Protein AF-A0A4Q2V602-F1 (afdb_monomer)

Mean predicted aligned error: 19.77 Å

Organism: NCBI:txid451672

InterPro domains:
  IPR011545 DEAD/DEAH-box helicase domain [PF00270] (278-436)
  IPR014001 Helicase superfamily 1/2, ATP-binding domain [PS51192] (285-449)
  IPR014001 Helicase superfamily 1/2, ATP-binding domain [SM00487] (269-465)
  IPR027417 P-loop containing nucleoside triphosphate hydrolase [G3DSA:3.40.50.300] (252-454)
  IPR027417 P-loop containing nucleoside triphosphate hydrolase [G3DSA:3.40.50.300] (457-532)
  IPR027417 P-loop containing nucleoside triphosphate hydrolase [SSF52540] (289-529)

Solvent-accessible surface area (backbone atoms only — not comparable to full-atom values): 32427 Å² total; per-residue (Å²): 135,85,77,93,74,80,84,74,82,86,73,71,78,51,68,60,68,72,57,43,54,51,51,50,46,42,61,72,50,47,51,55,49,50,53,50,50,32,62,77,66,69,52,79,79,76,56,72,75,60,58,68,78,45,90,68,63,95,85,58,80,80,79,51,69,68,61,50,18,54,49,42,18,51,52,35,27,72,78,69,71,46,78,38,32,56,72,58,48,45,56,50,42,38,55,51,44,53,54,49,50,64,48,51,55,54,56,54,67,70,58,72,83,72,82,79,97,74,83,82,73,66,52,42,94,87,76,70,48,78,70,78,77,76,65,64,59,58,52,49,50,38,49,70,27,65,50,78,67,63,65,61,61,48,79,39,78,78,65,88,82,70,76,95,63,88,48,71,69,58,50,51,52,31,42,51,53,30,48,53,55,50,52,52,57,55,56,60,70,60,71,70,82,76,83,75,81,85,76,79,80,88,71,94,78,85,86,85,88,79,87,85,87,82,82,88,84,82,92,80,88,88,83,88,86,83,80,70,72,69,61,56,54,56,52,52,52,52,52,51,52,50,52,52,48,53,53,51,51,51,52,51,51,51,51,53,52,48,53,49,50,26,41,19,66,52,69,35,90,84,46,71,73,86,39,73,64,50,48,51,42,43,55,53,62,73,67,50,46,69,70,34,39,38,38,38,37,41,31,83,89,56,52,72,67,50,67,64,49,39,57,31,62,36,82,96,45,48,22,34,38,37,33,31,71,57,66,92,52,47,62,64,51,37,53,53,36,41,76,43,71,33,53,48,44,74,65,68,58,56,92,79,53,66,86,51,69,85,79,79,93,44,23,27,34,40,34,43,40,86,47,62,81,36,70,69,48,45,54,51,52,49,54,32,46,77,69,66,31,52,53,34,40,35,31,44,59,43,51,39,41,74,70,38,20,85,80,40,50,56,42,52,53,59,45,61,64,59,78,72,45,40,22,37,37,35,31,28,51,76,71,52,78,92,47,47,68,58,50,22,58,70,54,74,35,80,86,35,50,72,43,75,52,79,55,77,61,88,92,59,87,87,84,86,83,87,69,72,93,57,88,63,37,64,58,56,51,49,54,55,52,48,60,54,48,57,73,71,56,62,93,86,71,82,87,85,85,87,60,97,43,68,69,54,35,49,54,53,20,65,75,72,72,52,88,70,85,60,94,88,54,54,73,65,60,52,48,52,63,72,73,106

Foldseek 3Di:
DDPPPDLDDDQDADDPPVVVVVVCCCVVPVVVVVVVCCVVVVPDDDPPVVVVPDDDDPPDDDDDQVRQQVVVQVVCCVPPVGRGGPVNVLVVLLVVLVVLVVVVVVVVVVPPPDDDDDPPQDADPVPRDGDDPPLLLVLSSCVSSVHDPLPNPQPDDPPPPPPSDQDPVSVVSSHVSSVSVVVVVVVVVVPPDDDDPPDDDPDDDDDDDDDDDDDDDDDDDDDDDDPDPPVVVVVVVVVVVVVVVVVVVVVLVVVVVLLLVLQCLQPNPPGDQLDPLSVVLLSQQVPDFFLAEAEEADAPPSPVLCSLLSLQRGPPAFAEEEEEADPVCQVVSQVSSVVSVGFEDEDDDCVGPPPDDQDDGGSYYYYYLQCCPPPSVVVSLVVCLVVVRYAEYEYEQLVCCPVVSSPVSSSLCVLVVSVSRHYYYYYHHDDDPVCVVVSCVSSVNNVHHYRHDDNDDPPDDDDDDDFDDDVCRVLVVVLVVVVVVVVVDDDPDDDDDDDPDPVSQVVSCVSNVHDGDDPVDDPVSNVVNVVD

Radius of gyration: 33.7 Å; Cα contacts (8 Å, |Δi|>4): 483; chains: 1; bounding box: 63×86×113 Å

Structure (mmCIF, N/CA/C/O backbone):
data_AF-A0A4Q2V602-F1
#
_entry.id   AF-A0A4Q2V602-F1
#
loop_
_atom_site.group_PDB
_atom_site.id
_atom_site.type_symbol
_atom_site.label_atom_id
_atom_site.label_alt_id
_atom_site.label_comp_id
_atom_site.label_asym_id
_atom_site.label_entity_id
_atom_site.label_seq_id
_atom_site.pdbx_PDB_ins_code
_atom_site.Cartn_x
_atom_site.Cartn_y
_atom_site.Cartn_z
_atom_site.occupancy
_atom_site.B_iso_or_equiv
_atom_site.auth_seq_id
_atom_site.auth_comp_id
_atom_site.auth_asym_id
_atom_site.auth_atom_id
_atom_site.pdbx_PDB_model_num
ATOM 1 N N . MET A 1 1 ? 4.835 -12.300 -34.704 1.00 30.34 1 MET A N 1
ATOM 2 C CA . MET A 1 1 ? 3.681 -11.442 -34.353 1.00 30.34 1 MET A CA 1
ATOM 3 C C . MET A 1 1 ? 4.169 -9.991 -34.344 1.00 30.34 1 MET A C 1
ATOM 5 O O . MET A 1 1 ? 5.041 -9.666 -33.549 1.00 30.34 1 MET A O 1
ATOM 9 N N . LYS A 1 2 ? 3.757 -9.171 -35.323 1.00 24.45 2 LYS A N 1
ATOM 10 C CA . LYS A 1 2 ? 4.233 -7.786 -35.514 1.00 24.45 2 LYS A CA 1
ATOM 11 C C . LYS A 1 2 ? 3.799 -6.913 -34.332 1.00 24.45 2 LYS A C 1
ATOM 13 O O . LYS A 1 2 ? 2.616 -6.856 -34.017 1.00 24.45 2 LYS A O 1
ATOM 18 N N . ALA A 1 3 ? 4.761 -6.232 -33.713 1.00 24.31 3 ALA A N 1
ATOM 19 C CA . ALA A 1 3 ? 4.515 -5.195 -32.723 1.00 24.31 3 ALA A CA 1
ATOM 20 C C . ALA A 1 3 ? 3.585 -4.120 -33.305 1.00 24.31 3 ALA A C 1
ATOM 22 O O . ALA A 1 3 ? 3.819 -3.629 -34.411 1.00 24.31 3 ALA A O 1
ATOM 23 N N . ILE A 1 4 ? 2.560 -3.749 -32.540 1.00 30.25 4 ILE A N 1
ATOM 24 C CA . ILE A 1 4 ? 1.737 -2.559 -32.758 1.00 30.25 4 ILE A CA 1
ATOM 25 C C . ILE A 1 4 ? 2.670 -1.344 -32.604 1.00 30.25 4 ILE A C 1
ATOM 27 O O . ILE A 1 4 ? 2.866 -0.824 -31.507 1.00 30.25 4 ILE A O 1
ATOM 31 N N . ARG A 1 5 ? 3.341 -0.964 -33.694 1.00 31.45 5 ARG A N 1
ATOM 32 C CA . ARG A 1 5 ? 4.093 0.286 -33.833 1.00 31.45 5 ARG A CA 1
ATOM 33 C C . ARG A 1 5 ? 3.150 1.373 -34.361 1.00 31.45 5 ARG A C 1
ATOM 35 O O . ARG A 1 5 ? 2.378 1.126 -35.279 1.00 31.45 5 ARG A O 1
ATOM 42 N N . ASP A 1 6 ? 3.274 2.557 -33.763 1.00 31.11 6 ASP A N 1
ATOM 43 C CA . ASP A 1 6 ? 2.937 3.874 -34.326 1.00 31.11 6 ASP A CA 1
ATOM 44 C C . ASP A 1 6 ? 1.475 4.290 -34.553 1.00 31.11 6 ASP A C 1
ATOM 46 O O . ASP A 1 6 ? 1.155 4.915 -35.559 1.00 31.11 6 ASP A O 1
ATOM 50 N N . ASN A 1 7 ? 0.614 4.168 -33.536 1.00 32.50 7 ASN A N 1
ATOM 51 C CA . ASN A 1 7 ? -0.428 5.194 -33.364 1.00 32.50 7 ASN A CA 1
ATOM 52 C C . ASN A 1 7 ? 0.149 6.362 -32.550 1.00 32.50 7 ASN A C 1
ATOM 54 O O . ASN A 1 7 ? 0.080 6.393 -31.318 1.00 32.50 7 ASN A O 1
ATOM 58 N N . GLY A 1 8 ? 0.775 7.311 -33.253 1.00 39.91 8 GLY A N 1
ATOM 59 C CA . GLY A 1 8 ? 1.306 8.545 -32.676 1.00 39.91 8 GLY A CA 1
ATOM 60 C C . GLY A 1 8 ? 0.228 9.305 -31.901 1.00 39.91 8 GLY A C 1
ATOM 61 O O . GLY A 1 8 ? -0.828 9.643 -32.434 1.00 39.91 8 GLY A O 1
ATOM 62 N N . ARG A 1 9 ? 0.486 9.572 -30.618 1.00 53.91 9 ARG A N 1
ATOM 63 C CA . ARG A 1 9 ? -0.406 10.365 -29.763 1.00 53.91 9 ARG A CA 1
ATOM 64 C C . ARG A 1 9 ? -0.470 11.792 -30.304 1.00 53.91 9 ARG A C 1
ATOM 66 O O . ARG A 1 9 ? 0.544 12.486 -30.314 1.00 53.91 9 ARG A O 1
ATOM 73 N N . LYS A 1 10 ? -1.648 12.240 -30.739 1.00 54.84 10 LYS A N 1
ATOM 74 C CA . LYS A 1 10 ? -1.854 13.615 -31.209 1.00 54.84 10 LYS A CA 1
ATOM 75 C C . LYS A 1 10 ? -2.088 14.526 -30.007 1.00 54.84 10 LYS A C 1
ATOM 77 O O . LYS A 1 10 ? -3.153 14.489 -29.402 1.00 54.84 10 LYS A O 1
ATOM 82 N N . VAL A 1 11 ? -1.083 15.322 -29.651 1.00 60.47 11 VAL A N 1
ATOM 83 C CA . VAL A 1 11 ? -1.204 16.373 -28.630 1.00 60.47 11 VAL A CA 1
ATOM 84 C C . VAL A 1 11 ? -1.445 17.693 -29.348 1.00 60.47 11 VAL A C 1
ATOM 86 O O . VAL A 1 11 ? -0.564 18.170 -30.062 1.00 60.47 11 VAL A O 1
ATOM 89 N N . ALA A 1 12 ? -2.628 18.279 -29.170 1.00 65.50 12 ALA A N 1
ATOM 90 C CA . ALA A 1 12 ? -2.929 19.594 -29.718 1.00 65.50 12 ALA A CA 1
ATOM 91 C C . ALA A 1 12 ? -2.327 20.686 -28.820 1.00 65.50 12 ALA A C 1
ATOM 93 O O . ALA A 1 12 ? -2.471 20.654 -27.596 1.00 65.50 12 ALA A O 1
ATOM 94 N N . ARG A 1 13 ? -1.647 21.657 -29.431 1.00 74.38 13 ARG A N 1
ATOM 95 C CA . ARG A 1 13 ? -1.188 22.891 -28.783 1.00 74.38 13 ARG A CA 1
ATOM 96 C C . ARG A 1 13 ? -1.731 24.058 -29.580 1.00 74.38 13 ARG A C 1
ATOM 98 O O . ARG A 1 13 ? -1.562 24.090 -30.796 1.00 74.38 13 ARG A O 1
ATOM 105 N N . PHE A 1 14 ? -2.364 24.998 -28.899 1.00 78.75 14 PHE A N 1
ATOM 106 C CA . PHE A 1 14 ? -2.915 26.181 -29.540 1.00 78.75 14 PHE A CA 1
ATOM 107 C C . PHE A 1 14 ? -1.953 27.339 -29.343 1.00 78.75 14 PHE A C 1
ATOM 109 O O . PHE A 1 14 ? -1.397 27.510 -28.263 1.00 78.75 14 PHE A O 1
ATOM 116 N N . ILE A 1 15 ? -1.739 28.115 -30.396 1.00 80.81 15 ILE A N 1
ATOM 117 C CA . ILE A 1 15 ? -1.024 29.391 -30.340 1.00 80.81 15 ILE A CA 1
ATOM 118 C C . ILE A 1 15 ? -1.992 30.511 -29.925 1.00 80.81 15 ILE A C 1
ATOM 120 O O . ILE A 1 15 ? -3.204 30.344 -30.096 1.00 80.81 15 ILE A O 1
ATOM 124 N N . PRO A 1 16 ? -1.496 31.644 -29.390 1.00 82.00 16 PRO A N 1
ATOM 125 C CA . PRO A 1 16 ? -2.333 32.801 -29.083 1.00 82.00 16 PRO A CA 1
ATOM 126 C C . PRO A 1 16 ? -3.134 33.244 -30.310 1.00 82.00 16 PRO A C 1
ATOM 128 O O . PRO A 1 16 ? -2.613 33.218 -31.425 1.00 82.00 16 PRO A O 1
ATOM 131 N N . ASP A 1 17 ? -4.379 33.683 -30.113 1.00 76.88 17 ASP A N 1
ATOM 132 C CA . ASP A 1 17 ? -5.331 33.944 -31.207 1.00 76.88 17 ASP A CA 1
ATOM 133 C C . ASP A 1 17 ? -4.774 34.920 -32.257 1.00 76.88 17 ASP A C 1
ATOM 135 O O . ASP A 1 17 ? -4.877 34.686 -33.460 1.00 76.88 17 ASP A O 1
ATOM 139 N N . ARG A 1 18 ? -4.078 35.970 -31.804 1.00 79.38 18 ARG A N 1
ATOM 140 C CA . ARG A 1 18 ? -3.433 36.960 -32.676 1.00 79.38 18 ARG A CA 1
ATOM 141 C C . ARG A 1 18 ? -2.364 36.336 -33.578 1.00 79.38 18 ARG A C 1
ATOM 143 O O . ARG A 1 18 ? -2.346 36.606 -34.776 1.00 79.38 18 ARG A O 1
ATOM 150 N N . ILE A 1 19 ? -1.512 35.475 -33.017 1.00 83.12 19 ILE A N 1
ATOM 151 C CA . ILE A 1 19 ? -0.482 34.744 -33.769 1.00 83.12 19 ILE A CA 1
ATOM 152 C C . ILE A 1 19 ? -1.151 33.725 -34.697 1.00 83.12 19 ILE A C 1
ATOM 154 O O . ILE A 1 19 ? -0.766 33.606 -35.855 1.00 83.12 19 ILE A O 1
ATOM 158 N N . GLY A 1 20 ? -2.202 33.049 -34.227 1.00 81.00 20 GLY A N 1
ATOM 159 C CA . GLY A 1 20 ? -3.009 32.126 -35.022 1.00 81.00 20 GLY A CA 1
ATOM 160 C C . GLY A 1 20 ? -3.554 32.760 -36.294 1.00 81.00 20 GLY A C 1
ATOM 161 O O . GLY A 1 20 ? -3.321 32.237 -37.381 1.00 81.00 20 GLY A O 1
ATOM 162 N N . ARG A 1 21 ? -4.203 33.923 -36.186 1.00 83.31 21 ARG A N 1
ATOM 163 C CA . ARG A 1 21 ? -4.717 34.662 -37.350 1.00 83.31 21 ARG A CA 1
ATOM 164 C C . ARG A 1 21 ? -3.607 35.061 -38.321 1.00 83.31 21 ARG A C 1
ATOM 166 O O . ARG A 1 21 ? -3.790 34.924 -39.526 1.00 83.31 21 ARG A O 1
ATOM 173 N N . MET A 1 22 ? -2.452 35.499 -37.813 1.00 83.88 22 MET A N 1
ATOM 174 C CA . MET A 1 22 ? -1.292 35.820 -38.655 1.00 83.88 22 MET A CA 1
ATOM 175 C C . MET A 1 22 ? -0.766 34.592 -39.404 1.00 83.88 22 MET A C 1
ATOM 177 O O . MET A 1 22 ? -0.490 34.679 -40.597 1.00 83.88 22 MET A O 1
ATOM 181 N N . VAL A 1 23 ? -0.658 33.444 -38.729 1.00 81.50 23 VAL A N 1
ATOM 182 C CA . VAL A 1 23 ? -0.211 32.185 -39.342 1.00 81.50 23 VAL A CA 1
ATOM 183 C C . VAL A 1 23 ? -1.202 31.718 -40.406 1.00 81.50 23 VAL A C 1
ATOM 185 O O . VAL A 1 23 ? -0.784 31.330 -41.492 1.00 81.50 23 VAL A O 1
ATOM 188 N N . VAL A 1 24 ? -2.508 31.802 -40.138 1.00 82.81 24 VAL A N 1
ATOM 189 C CA . VAL A 1 24 ? -3.543 31.460 -41.125 1.00 82.81 24 VAL A CA 1
ATOM 190 C C . VAL A 1 24 ? -3.448 32.373 -42.346 1.00 82.81 24 VAL A C 1
ATOM 192 O O . VAL A 1 24 ? -3.432 31.865 -43.462 1.00 82.81 24 VAL A O 1
ATOM 195 N N . ALA A 1 25 ? -3.313 33.689 -42.163 1.00 84.50 25 ALA A N 1
ATOM 196 C CA . ALA A 1 25 ? -3.142 34.625 -43.277 1.00 84.50 25 ALA A CA 1
ATOM 197 C C . ALA A 1 25 ? -1.852 34.348 -44.075 1.00 84.50 25 ALA A C 1
ATOM 199 O O . ALA A 1 25 ? -1.860 34.359 -45.305 1.00 84.50 25 ALA A O 1
ATOM 200 N N . TYR A 1 26 ? -0.750 34.034 -43.389 1.00 83.19 26 TYR A N 1
ATOM 201 C CA . TYR A 1 26 ? 0.515 33.662 -44.021 1.00 83.19 26 TYR A CA 1
ATOM 202 C C . TYR A 1 26 ? 0.376 32.397 -44.881 1.00 83.19 26 TYR A C 1
ATOM 204 O O . TYR A 1 26 ? 0.781 32.392 -46.041 1.00 83.19 26 TYR A O 1
ATOM 212 N N . ILE A 1 27 ? -0.235 31.339 -44.339 1.00 79.50 27 ILE A N 1
ATOM 213 C CA . ILE A 1 27 ? -0.381 30.054 -45.035 1.00 79.50 27 ILE A CA 1
ATOM 214 C C . ILE A 1 27 ? -1.412 30.135 -46.161 1.00 79.50 27 ILE A C 1
ATOM 216 O O . ILE A 1 27 ? -1.171 29.609 -47.242 1.00 79.50 27 ILE A O 1
ATOM 220 N N . ALA A 1 28 ? -2.560 30.767 -45.916 1.00 81.81 28 ALA A N 1
ATOM 221 C CA . ALA A 1 28 ? -3.664 30.786 -46.867 1.00 81.81 28 ALA A CA 1
ATOM 222 C C . ALA A 1 28 ? -3.453 31.799 -47.993 1.00 81.81 28 ALA A C 1
ATOM 224 O O . ALA A 1 28 ? -3.905 31.555 -49.108 1.00 81.81 28 ALA A O 1
ATOM 225 N N . TRP A 1 29 ? -2.811 32.939 -47.717 1.00 83.44 29 TRP A N 1
ATOM 226 C CA . TRP A 1 29 ? -2.730 34.046 -48.675 1.00 83.44 29 TRP A CA 1
ATOM 227 C C . TRP A 1 29 ? -1.297 34.342 -49.103 1.00 83.44 29 TRP A C 1
ATOM 229 O O . TRP A 1 29 ? -1.042 34.453 -50.300 1.00 83.44 29 TRP A O 1
ATOM 239 N N . LEU A 1 30 ? -0.346 34.431 -48.168 1.00 82.50 30 LEU A N 1
ATOM 240 C CA . LEU A 1 30 ? 1.018 34.842 -48.512 1.00 82.50 30 LEU A CA 1
ATOM 241 C C . LEU A 1 30 ? 1.789 33.744 -49.260 1.00 82.50 30 LEU A C 1
ATOM 243 O O . LEU A 1 30 ? 2.359 34.026 -50.309 1.00 82.50 30 LEU A O 1
ATOM 247 N N . LEU A 1 31 ? 1.771 32.499 -48.770 1.00 79.81 31 LEU A N 1
ATOM 248 C CA . LEU A 1 31 ? 2.488 31.385 -49.406 1.00 79.81 31 LEU A CA 1
ATOM 249 C C . LEU A 1 31 ? 1.989 31.088 -50.834 1.00 79.81 31 LEU A C 1
ATOM 251 O O . LEU A 1 31 ? 2.830 30.944 -51.723 1.00 79.81 31 LEU A O 1
ATOM 255 N N . PRO A 1 32 ? 0.670 31.016 -51.119 1.00 82.62 32 PRO A N 1
ATOM 256 C CA . PRO A 1 32 ? 0.195 30.816 -52.486 1.00 82.62 32 PRO A CA 1
ATOM 257 C C . PRO A 1 32 ? 0.525 31.999 -53.398 1.00 82.62 32 PRO A C 1
ATOM 259 O O . PRO A 1 32 ? 0.960 31.786 -54.525 1.00 82.62 32 PRO A O 1
ATOM 262 N N . THR A 1 33 ? 0.396 33.235 -52.903 1.00 83.62 33 THR A N 1
ATOM 263 C CA . THR A 1 33 ? 0.730 34.439 -53.682 1.00 83.62 33 THR A CA 1
ATOM 264 C C . THR A 1 33 ? 2.221 34.499 -54.006 1.00 83.62 33 THR A C 1
ATOM 266 O O . THR A 1 33 ? 2.592 34.779 -55.140 1.00 83.62 33 THR A O 1
ATOM 269 N N . GLU A 1 34 ? 3.090 34.174 -53.045 1.00 81.12 34 GLU A N 1
ATOM 270 C CA . GLU A 1 34 ? 4.533 34.070 -53.270 1.00 81.12 34 GLU A CA 1
ATOM 271 C C . GLU A 1 34 ? 4.854 33.005 -54.327 1.00 81.12 34 GLU A C 1
ATOM 273 O O . GLU A 1 34 ? 5.656 33.260 -55.222 1.00 81.12 34 GLU A O 1
ATOM 278 N N . ARG A 1 35 ? 4.215 31.828 -54.260 1.00 78.56 35 ARG A N 1
ATOM 279 C CA . ARG A 1 35 ? 4.403 30.758 -55.256 1.00 78.56 35 ARG A CA 1
ATOM 280 C C . ARG A 1 35 ? 4.020 31.223 -56.662 1.00 78.56 35 ARG A C 1
ATOM 282 O O . ARG A 1 35 ? 4.802 31.014 -57.584 1.00 78.56 35 ARG A O 1
ATOM 289 N N . VAL A 1 36 ? 2.866 31.876 -56.808 1.00 84.38 36 VAL A N 1
ATOM 290 C CA . VAL A 1 36 ? 2.404 32.422 -58.095 1.00 84.38 36 VAL A CA 1
ATOM 291 C C . VAL A 1 36 ? 3.373 33.487 -58.607 1.00 84.38 36 VAL A C 1
ATOM 293 O O . VAL A 1 36 ? 3.851 33.385 -59.730 1.00 84.38 36 VAL A O 1
ATOM 296 N N . LEU A 1 37 ? 3.755 34.459 -57.773 1.00 82.88 37 LEU A N 1
ATOM 297 C CA . LEU A 1 37 ? 4.699 35.511 -58.163 1.00 82.88 37 LEU A CA 1
ATOM 298 C C . LEU A 1 37 ? 6.072 34.955 -58.555 1.00 82.88 37 LEU A C 1
ATOM 300 O O . LEU A 1 37 ? 6.694 35.461 -59.481 1.00 82.88 37 LEU A O 1
ATOM 304 N N . ARG A 1 38 ? 6.559 33.911 -57.880 1.00 79.81 38 ARG A N 1
ATOM 305 C CA . ARG A 1 38 ? 7.826 33.262 -58.241 1.00 79.81 38 ARG A CA 1
ATOM 306 C C . ARG A 1 38 ? 7.748 32.536 -59.580 1.00 79.81 38 ARG A C 1
ATOM 308 O O . ARG A 1 38 ? 8.731 32.580 -60.315 1.00 79.81 38 ARG A O 1
ATOM 315 N N . GLN A 1 39 ? 6.616 31.899 -59.890 1.00 82.75 39 GLN A N 1
ATOM 316 C CA . GLN A 1 39 ? 6.392 31.255 -61.187 1.00 82.75 39 GLN A CA 1
ATOM 317 C C . GLN A 1 39 ? 6.305 32.285 -62.316 1.00 82.75 39 GLN A C 1
ATOM 319 O O . GLN A 1 39 ? 7.025 32.159 -63.303 1.00 82.75 39 GLN A O 1
ATOM 324 N N . GLU A 1 40 ? 5.498 33.330 -62.142 1.00 85.94 40 GLU A N 1
ATOM 325 C CA . GLU A 1 40 ? 5.297 34.377 -63.152 1.00 85.94 40 GLU A CA 1
ATOM 326 C C . GLU A 1 40 ? 6.567 35.212 -63.388 1.00 85.94 40 GLU A C 1
ATOM 328 O O . GLU A 1 40 ? 6.926 35.505 -64.526 1.00 85.94 40 GLU A O 1
ATOM 333 N N . CYS A 1 41 ? 7.301 35.548 -62.322 1.00 87.00 41 CYS A N 1
ATOM 334 C CA . CYS A 1 41 ? 8.522 36.355 -62.402 1.00 87.00 41 CYS A CA 1
ATOM 335 C C . CYS A 1 41 ? 9.811 35.526 -62.561 1.00 87.00 41 CYS A C 1
ATOM 337 O O . CYS A 1 41 ? 10.897 36.103 -62.507 1.00 87.00 41 CYS A O 1
ATOM 339 N N . GLN A 1 42 ? 9.717 34.197 -62.712 1.00 85.44 42 GLN A N 1
ATOM 340 C CA . GLN A 1 42 ? 10.855 33.276 -62.908 1.00 85.44 42 GLN A CA 1
ATOM 341 C C . GLN A 1 42 ? 11.969 33.446 -61.857 1.00 85.44 42 GLN A C 1
ATOM 343 O O . GLN A 1 42 ? 13.163 33.433 -62.159 1.00 85.44 42 GLN A O 1
ATOM 348 N N . LEU A 1 43 ? 11.579 33.637 -60.597 1.00 79.00 43 LEU A N 1
ATOM 349 C CA . LEU A 1 43 ? 12.519 33.875 -59.503 1.00 79.00 43 LEU A CA 1
ATOM 350 C C . LEU A 1 43 ? 13.147 32.562 -59.018 1.00 79.00 43 LEU A C 1
ATOM 352 O O . LEU A 1 43 ? 12.460 31.553 -58.866 1.00 79.00 43 LEU A O 1
ATOM 356 N N . ASN A 1 44 ? 14.440 32.605 -58.682 1.00 75.81 44 ASN A N 1
ATOM 357 C CA . ASN A 1 44 ? 15.165 31.463 -58.117 1.00 75.81 44 ASN A CA 1
ATOM 358 C C . ASN A 1 44 ? 14.524 30.956 -56.811 1.00 75.81 44 ASN A C 1
ATOM 360 O O . ASN A 1 44 ? 14.014 31.743 -56.002 1.00 75.81 44 ASN A O 1
ATOM 364 N N . GLU A 1 45 ? 14.591 29.640 -56.583 1.00 68.81 45 GLU A N 1
ATOM 365 C CA . GLU A 1 45 ? 14.105 29.039 -55.340 1.00 68.81 45 GLU A CA 1
ATOM 366 C C . GLU A 1 45 ? 14.886 29.557 -54.118 1.00 68.81 45 GLU A C 1
ATOM 368 O O . GLU A 1 45 ? 16.101 29.771 -54.201 1.00 68.81 45 GLU A O 1
ATOM 373 N N . PRO A 1 46 ? 14.219 29.755 -52.964 1.00 68.94 46 PRO A N 1
ATOM 374 C CA . PRO A 1 46 ? 14.909 30.142 -51.742 1.00 68.94 46 PRO A CA 1
ATOM 375 C C . PRO A 1 46 ? 15.911 29.062 -51.324 1.00 68.94 46 PRO A C 1
ATOM 377 O O . PRO A 1 46 ? 15.642 27.864 -51.434 1.00 68.94 46 PRO A O 1
ATOM 380 N N . HIS A 1 47 ? 17.051 29.478 -50.769 1.00 67.81 47 HIS A N 1
ATOM 381 C CA . HIS A 1 47 ? 18.038 28.533 -50.254 1.00 67.81 47 HIS A CA 1
ATOM 382 C C . HIS A 1 47 ? 17.432 27.630 -49.169 1.00 67.81 47 HIS A C 1
ATOM 384 O O . HIS A 1 47 ? 16.577 28.045 -48.383 1.00 67.81 47 HIS A O 1
ATOM 390 N N . GLY A 1 48 ? 17.926 26.390 -49.085 1.00 62.47 48 GLY A N 1
ATOM 391 C CA . GLY A 1 48 ? 17.397 25.364 -48.182 1.00 62.47 48 GLY A CA 1
ATOM 392 C C . GLY A 1 48 ? 17.271 25.803 -46.719 1.00 62.47 48 GLY A C 1
ATOM 393 O O . GLY A 1 48 ? 16.316 25.401 -46.066 1.00 62.47 48 GLY A O 1
ATOM 394 N N . GLU A 1 49 ? 18.164 26.670 -46.229 1.00 62.94 49 GLU A N 1
ATOM 395 C CA . GLU A 1 49 ? 18.111 27.223 -44.867 1.00 62.94 49 GLU A CA 1
ATOM 396 C C . GLU A 1 49 ? 16.948 28.208 -44.641 1.00 62.94 49 GLU A C 1
ATOM 398 O O . GLU A 1 49 ? 16.404 28.265 -43.542 1.00 62.94 49 GLU A O 1
ATOM 403 N N . GLN A 1 50 ? 16.517 28.958 -45.662 1.00 62.47 50 GLN A N 1
ATOM 404 C CA . GLN A 1 50 ? 15.358 29.860 -45.567 1.00 62.47 50 GLN A CA 1
ATOM 405 C C . GLN A 1 50 ? 14.053 29.055 -45.517 1.00 62.47 50 GLN A C 1
ATOM 407 O O . GLN A 1 50 ? 13.167 29.322 -44.706 1.00 62.47 50 GLN A O 1
ATOM 412 N N . LEU A 1 51 ? 13.990 27.979 -46.305 1.00 63.19 51 LEU A N 1
ATOM 413 C CA . LEU A 1 51 ? 12.874 27.032 -46.327 1.00 63.19 51 LEU A CA 1
ATOM 414 C C . LEU A 1 51 ? 12.746 26.188 -45.046 1.00 63.19 51 LEU A C 1
ATOM 416 O O . LEU A 1 51 ? 11.790 25.423 -44.924 1.00 63.19 51 LEU A O 1
ATOM 420 N N . GLU A 1 52 ? 13.718 26.241 -44.131 1.00 63.34 52 GLU A N 1
ATOM 421 C CA . GLU A 1 52 ? 13.657 25.546 -42.838 1.00 63.34 52 GLU A CA 1
ATOM 422 C C . GLU A 1 52 ? 12.879 26.320 -41.769 1.00 63.34 52 GLU A C 1
ATOM 424 O O . GLU A 1 52 ? 12.410 25.703 -40.814 1.00 63.34 52 GLU A O 1
ATOM 429 N N . TYR A 1 53 ? 12.731 27.639 -41.928 1.00 61.09 53 TYR A N 1
ATOM 430 C CA . TYR A 1 53 ? 11.964 28.500 -41.019 1.00 61.09 53 TYR A CA 1
ATOM 431 C C . TYR A 1 53 ? 10.599 28.904 -41.588 1.00 61.09 53 TYR A C 1
ATOM 433 O O . TYR A 1 53 ? 9.753 29.417 -40.857 1.00 61.09 53 TYR A O 1
ATOM 441 N N . MET A 1 54 ? 10.369 28.655 -42.878 1.00 61.72 54 MET A N 1
ATOM 442 C CA . MET A 1 54 ? 9.059 28.793 -43.507 1.00 61.72 54 MET A CA 1
ATOM 443 C C . MET A 1 54 ? 8.212 27.546 -43.238 1.00 61.72 54 MET A C 1
ATOM 445 O O . MET A 1 54 ? 8.703 26.416 -43.293 1.00 61.72 54 MET A O 1
ATOM 449 N N . TRP A 1 55 ? 6.920 27.743 -42.973 1.00 61.03 55 TRP A N 1
ATOM 450 C CA . TRP A 1 55 ? 5.962 26.646 -42.841 1.00 61.03 55 TRP A CA 1
ATOM 451 C C . TRP A 1 55 ? 5.848 25.925 -44.187 1.00 61.03 55 TRP A C 1
ATOM 453 O O . TRP A 1 55 ? 5.272 26.450 -45.139 1.00 61.03 55 TRP A O 1
ATOM 463 N N . ARG A 1 56 ? 6.468 24.745 -44.292 1.00 56.88 56 ARG A N 1
ATOM 464 C CA . ARG A 1 56 ? 6.394 23.922 -45.503 1.00 56.88 56 ARG A CA 1
ATOM 465 C C . ARG A 1 56 ? 4.999 23.317 -45.654 1.00 56.88 56 ARG A C 1
ATOM 467 O O . ARG A 1 56 ? 4.276 23.146 -44.678 1.00 56.88 56 ARG A O 1
ATOM 474 N N . ASP A 1 57 ? 4.661 23.005 -46.901 1.00 53.09 57 ASP A N 1
ATOM 475 C CA . ASP A 1 57 ? 3.399 22.391 -47.317 1.00 53.09 57 ASP A CA 1
ATOM 476 C C . ASP A 1 57 ? 3.006 21.184 -46.443 1.00 53.09 57 ASP A C 1
ATOM 478 O O . ASP A 1 57 ? 3.872 20.463 -45.940 1.00 53.09 57 ASP A O 1
ATOM 482 N N . GLY A 1 58 ? 1.703 20.926 -46.308 1.00 49.41 58 GLY A N 1
ATOM 483 C CA . GLY A 1 58 ? 1.144 19.841 -45.493 1.00 49.41 58 GLY A CA 1
ATOM 484 C C . GLY A 1 58 ? 1.532 18.429 -45.954 1.00 49.41 58 GLY A C 1
ATOM 485 O O . GLY A 1 58 ? 1.264 17.460 -45.248 1.00 49.41 58 GLY A O 1
ATOM 486 N N . SER A 1 59 ? 2.185 18.307 -47.113 1.00 50.84 59 SER A N 1
ATOM 487 C CA . SER A 1 59 ? 2.781 17.079 -47.651 1.00 50.84 59 SER A CA 1
ATOM 488 C C . SER A 1 59 ? 4.220 16.817 -47.179 1.00 50.84 59 SER A C 1
ATOM 490 O O . SER A 1 59 ? 4.793 15.774 -47.497 1.00 50.84 59 SER A O 1
ATOM 492 N N . SER A 1 60 ? 4.836 17.738 -46.428 1.00 57.47 60 SER A N 1
ATOM 493 C CA . SER A 1 60 ? 6.211 17.586 -45.948 1.00 57.47 60 SER A CA 1
ATOM 494 C C . SER A 1 60 ? 6.326 16.517 -44.854 1.00 57.47 60 SER A C 1
ATOM 496 O O . SER A 1 60 ? 5.508 16.443 -43.938 1.00 57.47 60 SER A O 1
ATOM 498 N N . SER A 1 61 ? 7.380 15.697 -44.916 1.00 58.38 61 SER A N 1
ATOM 499 C CA . SER A 1 61 ? 7.673 14.694 -43.888 1.00 58.38 61 SER A CA 1
ATOM 500 C C . SER A 1 61 ? 7.920 15.352 -42.526 1.00 58.38 61 SER A C 1
ATOM 502 O O . SER A 1 61 ? 8.722 16.286 -42.420 1.00 58.38 61 SER A O 1
ATOM 504 N N . VAL A 1 62 ? 7.290 14.819 -41.477 1.00 62.62 62 VAL A N 1
ATOM 505 C CA . VAL A 1 62 ? 7.484 15.253 -40.085 1.00 62.62 62 VAL A CA 1
ATOM 506 C C . VAL A 1 62 ? 8.974 15.225 -39.729 1.00 62.62 62 VAL A C 1
ATOM 508 O O . VAL A 1 62 ? 9.675 14.265 -40.044 1.00 62.62 62 VAL A O 1
ATOM 511 N N . TRP A 1 63 ? 9.476 16.273 -39.070 1.00 66.75 63 TRP A N 1
ATOM 512 C CA . TRP A 1 63 ? 10.863 16.283 -38.605 1.00 66.75 63 TRP A CA 1
ATOM 513 C C . TRP A 1 63 ? 11.100 15.173 -37.583 1.00 66.75 63 TRP A C 1
ATOM 515 O O . TRP A 1 63 ? 10.412 15.090 -36.565 1.00 66.75 63 TRP A O 1
ATOM 525 N N . GLU A 1 64 ? 12.133 14.370 -37.817 1.00 71.06 64 GLU A N 1
ATOM 526 C CA . GLU A 1 64 ? 12.606 13.420 -36.819 1.00 71.06 64 GLU A CA 1
ATOM 527 C C . GLU A 1 64 ? 13.139 14.139 -35.571 1.00 71.06 64 GLU A C 1
ATOM 529 O O . GLU A 1 64 ? 13.601 15.285 -35.616 1.00 71.06 64 GLU A O 1
ATOM 534 N N . THR A 1 65 ? 13.110 13.435 -34.437 1.00 69.50 65 THR A N 1
ATOM 535 C CA . THR A 1 65 ? 13.482 14.005 -33.130 1.00 69.50 65 THR A CA 1
ATOM 536 C C . THR A 1 65 ? 14.926 14.517 -33.109 1.00 69.50 65 THR A C 1
ATOM 538 O O . THR A 1 65 ? 15.194 15.549 -32.495 1.00 69.50 65 THR A O 1
ATOM 541 N N . ASP A 1 66 ? 15.851 13.851 -33.809 1.00 70.69 66 ASP A N 1
ATOM 542 C CA . ASP A 1 66 ? 17.249 14.287 -33.906 1.00 70.69 66 ASP A CA 1
ATOM 543 C C . ASP A 1 66 ? 17.383 15.625 -34.655 1.00 70.69 66 ASP A C 1
ATOM 545 O O . ASP A 1 66 ? 18.029 16.561 -34.170 1.00 70.69 66 ASP A O 1
ATOM 549 N N . ARG A 1 67 ? 16.681 15.766 -35.788 1.00 78.12 67 ARG A N 1
ATOM 550 C CA . ARG A 1 67 ? 16.653 17.011 -36.567 1.00 78.12 67 ARG A CA 1
ATOM 551 C C . ARG A 1 67 ? 16.050 18.160 -35.758 1.00 78.12 67 ARG A C 1
ATOM 553 O O . ARG A 1 67 ? 16.651 19.234 -35.691 1.00 78.12 67 ARG A O 1
ATOM 560 N N . LEU A 1 68 ? 14.915 17.926 -35.096 1.00 76.19 68 LEU A N 1
ATOM 561 C CA . LEU A 1 68 ? 14.264 18.917 -34.235 1.00 76.19 68 LEU A CA 1
ATOM 562 C C . LEU A 1 68 ? 15.168 19.334 -33.064 1.00 76.19 68 LEU A C 1
ATOM 564 O O . LEU A 1 68 ? 15.294 20.521 -32.774 1.00 76.19 68 LEU A O 1
ATOM 568 N N . SER A 1 69 ? 15.847 18.379 -32.423 1.00 79.38 69 SER A N 1
ATOM 569 C CA . SER A 1 69 ? 16.755 18.641 -31.300 1.00 79.38 69 SER A CA 1
ATOM 570 C C . SER A 1 69 ? 17.952 19.500 -31.701 1.00 79.38 69 SER A C 1
ATOM 572 O O . SER A 1 69 ? 18.293 20.444 -30.986 1.00 79.38 69 SER A O 1
ATOM 574 N N . LYS A 1 70 ? 18.552 19.237 -32.869 1.00 81.44 70 LYS A N 1
ATOM 575 C CA . LYS A 1 70 ? 19.659 20.040 -33.411 1.00 81.44 70 LYS A CA 1
ATOM 576 C C . LYS A 1 70 ? 19.234 21.480 -33.701 1.00 81.44 70 LYS A C 1
ATOM 578 O O . LYS A 1 70 ? 19.955 22.410 -33.339 1.00 81.44 70 LYS A O 1
ATOM 583 N N . LYS A 1 71 ? 18.064 21.675 -34.317 1.00 80.62 71 LYS A N 1
ATOM 584 C CA . LYS A 1 71 ? 17.545 23.015 -34.634 1.00 80.62 71 LYS A CA 1
ATOM 585 C C . LYS A 1 71 ? 17.143 23.785 -33.379 1.00 80.62 71 LYS A C 1
ATOM 587 O O . LYS A 1 71 ? 17.572 24.925 -33.223 1.00 80.62 71 LYS A O 1
ATOM 592 N N . LEU A 1 72 ? 16.424 23.148 -32.451 1.00 79.62 72 LEU A N 1
ATOM 593 C CA . LEU A 1 72 ? 16.049 23.755 -31.172 1.00 79.62 72 LEU A CA 1
ATOM 594 C C . LEU A 1 72 ? 17.287 24.208 -30.389 1.00 79.62 72 LEU A C 1
ATOM 596 O O . LEU A 1 72 ? 17.341 25.340 -29.920 1.00 79.62 72 LEU A O 1
ATOM 600 N N . ALA A 1 73 ? 18.321 23.365 -30.334 1.00 84.00 73 ALA A N 1
ATOM 601 C CA . ALA A 1 73 ? 19.570 23.705 -29.666 1.00 84.00 73 ALA A CA 1
ATOM 602 C C . ALA A 1 73 ? 20.271 24.914 -30.301 1.00 84.00 73 ALA A C 1
ATOM 604 O O . ALA A 1 73 ? 20.780 25.751 -29.561 1.00 84.00 73 ALA A O 1
ATOM 605 N N . ARG A 1 74 ? 20.273 25.026 -31.639 1.00 84.00 74 ARG A N 1
ATOM 606 C CA . ARG A 1 74 ? 20.863 26.163 -32.367 1.00 84.00 74 ARG A CA 1
ATOM 607 C C . ARG A 1 74 ? 20.116 27.467 -32.078 1.00 84.00 74 A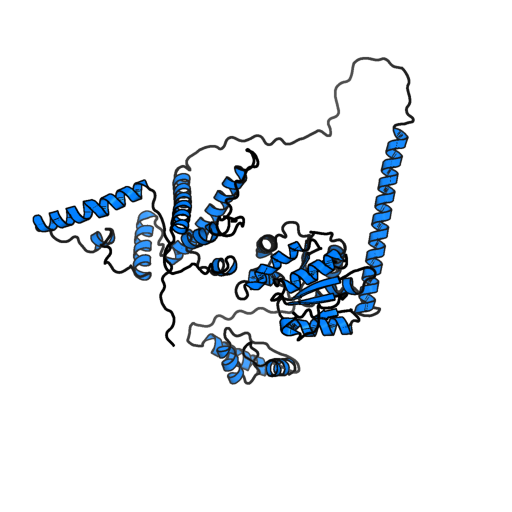RG A C 1
ATOM 609 O O . ARG A 1 74 ? 20.756 28.461 -31.756 1.00 84.00 74 ARG A O 1
ATOM 616 N N . VAL A 1 75 ? 18.783 27.457 -32.160 1.00 83.12 75 VAL A N 1
ATOM 617 C CA . VAL A 1 75 ? 17.952 28.655 -31.935 1.00 83.12 75 VAL A CA 1
ATOM 618 C C . VAL A 1 75 ? 18.032 29.115 -30.481 1.00 83.12 75 VAL A C 1
ATOM 620 O O . VAL A 1 75 ? 18.271 30.292 -30.223 1.00 83.12 75 VAL A O 1
ATOM 623 N N . MET A 1 76 ? 17.913 28.190 -29.524 1.00 80.31 76 MET A N 1
ATOM 624 C CA . MET A 1 76 ? 18.018 28.518 -28.099 1.00 80.31 76 MET A CA 1
ATOM 625 C C . MET A 1 76 ? 19.408 29.050 -27.744 1.00 80.31 76 MET A C 1
ATOM 627 O O . MET A 1 76 ? 19.515 30.018 -26.993 1.00 80.31 76 MET A O 1
ATOM 631 N N . GLN A 1 77 ? 20.466 28.480 -28.327 1.00 84.56 77 GLN A N 1
ATOM 632 C CA . GLN A 1 77 ? 21.826 28.972 -28.125 1.00 84.56 77 GLN A CA 1
ATOM 633 C C . GLN A 1 77 ? 22.014 30.381 -28.699 1.00 84.56 77 GLN A C 1
ATOM 635 O O . GLN A 1 77 ? 22.651 31.203 -28.052 1.00 84.56 77 GLN A O 1
ATOM 640 N N . ALA A 1 78 ? 21.436 30.678 -29.865 1.00 83.75 78 ALA A N 1
ATOM 641 C CA . ALA A 1 78 ? 21.515 32.006 -30.467 1.00 83.75 78 ALA A CA 1
ATOM 642 C C . ALA A 1 78 ? 20.717 33.067 -29.686 1.00 83.75 78 ALA A C 1
ATOM 644 O O . ALA A 1 78 ? 21.205 34.175 -29.505 1.00 83.75 78 ALA A O 1
ATOM 645 N N . GLY A 1 79 ? 19.510 32.736 -29.211 1.00 79.31 79 GLY A N 1
ATOM 646 C CA . GLY A 1 79 ? 18.639 33.695 -28.519 1.00 79.31 79 GLY A CA 1
ATOM 647 C C . GLY A 1 79 ? 18.930 33.866 -27.025 1.00 79.31 79 GLY A C 1
ATOM 648 O O . GLY A 1 79 ? 18.800 34.962 -26.496 1.00 79.31 79 GLY A O 1
ATOM 649 N N . THR A 1 80 ? 19.319 32.790 -26.333 1.00 78.44 80 THR A N 1
ATOM 650 C CA . THR A 1 80 ? 19.463 32.773 -24.859 1.00 78.44 80 THR A CA 1
ATOM 651 C C . THR A 1 80 ? 20.878 32.443 -24.378 1.00 78.44 80 THR A C 1
ATOM 653 O O . THR A 1 80 ? 21.126 32.424 -23.177 1.00 78.44 80 THR A O 1
ATOM 656 N N . GLY A 1 81 ? 21.806 32.112 -25.285 1.00 82.12 81 GLY A N 1
ATOM 657 C CA . GLY A 1 81 ? 23.148 31.618 -24.946 1.00 82.12 81 GLY A CA 1
ATOM 658 C C . GLY A 1 81 ? 23.186 30.161 -24.464 1.00 82.12 81 GLY A C 1
ATOM 659 O O . GLY A 1 81 ? 24.261 29.575 -24.345 1.00 82.12 81 GLY A O 1
ATOM 660 N N . VAL A 1 82 ? 22.029 29.532 -24.219 1.00 82.62 82 VAL A N 1
ATOM 661 C CA . VAL A 1 82 ? 21.938 28.177 -23.662 1.00 82.62 82 VAL A CA 1
ATOM 662 C C . VAL A 1 82 ? 21.659 27.151 -24.755 1.00 82.62 82 VAL A C 1
ATOM 664 O O . VAL A 1 82 ? 20.631 27.182 -25.432 1.00 82.62 82 VAL A O 1
ATOM 667 N N . ARG A 1 83 ? 22.550 26.162 -24.885 1.00 82.50 83 ARG A N 1
ATOM 668 C CA . ARG A 1 83 ? 22.344 25.038 -25.804 1.00 82.50 83 ARG A CA 1
ATOM 669 C C . ARG A 1 83 ? 21.352 24.032 -25.219 1.00 82.50 83 ARG A C 1
ATOM 671 O O . ARG A 1 83 ? 21.667 23.275 -24.292 1.00 82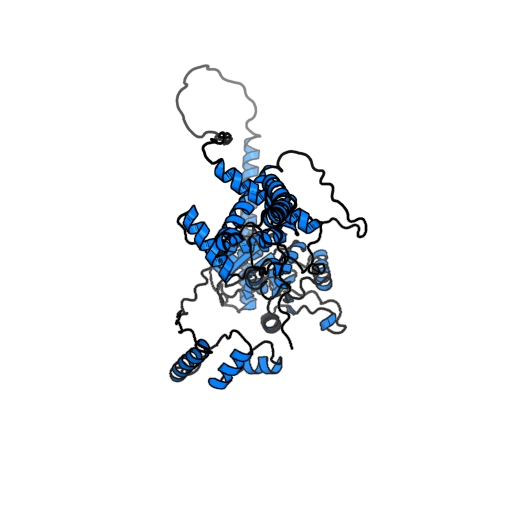.50 83 ARG A O 1
ATOM 678 N N . LEU A 1 84 ? 20.157 24.000 -25.801 1.00 79.88 84 LEU A N 1
ATOM 679 C CA . LEU A 1 84 ? 19.034 23.223 -25.290 1.00 79.88 84 LEU A CA 1
ATOM 680 C C . LEU A 1 84 ? 18.355 22.399 -26.394 1.00 79.88 84 LEU A C 1
ATOM 682 O O . LEU A 1 84 ? 17.636 22.926 -27.232 1.00 79.88 84 LEU A O 1
ATOM 686 N N . GLY A 1 85 ? 18.590 21.086 -26.384 1.00 80.81 85 GLY A N 1
ATOM 687 C CA . GLY A 1 85 ? 17.892 20.137 -27.259 1.00 80.81 85 GLY A CA 1
ATOM 688 C C . GLY A 1 85 ? 16.534 19.695 -26.700 1.00 80.81 85 GLY A C 1
ATOM 689 O O . GLY A 1 85 ? 16.174 20.024 -25.567 1.00 80.81 85 GLY A O 1
ATOM 690 N N . VAL A 1 86 ? 15.806 18.876 -27.468 1.00 73.88 86 VAL A N 1
ATOM 691 C CA . VAL A 1 86 ? 14.423 18.444 -27.153 1.00 73.88 86 VAL A CA 1
ATOM 692 C C . VAL A 1 86 ? 14.312 17.764 -25.782 1.00 73.88 86 VAL A C 1
ATOM 694 O O . VAL A 1 86 ? 13.360 18.016 -25.050 1.00 73.88 86 VAL A O 1
ATOM 697 N N . GLY A 1 87 ? 15.295 16.951 -25.381 1.00 68.50 87 GLY A N 1
ATOM 698 C CA . GLY A 1 87 ? 15.276 16.269 -24.079 1.00 68.50 87 GLY A CA 1
ATOM 699 C C . GLY A 1 87 ? 15.357 17.220 -22.877 1.00 68.50 87 GLY A C 1
ATOM 700 O O . GLY A 1 87 ? 14.613 17.060 -21.912 1.00 68.50 87 GLY A O 1
ATOM 701 N N . ARG A 1 88 ? 16.216 18.247 -22.946 1.00 71.88 88 ARG A N 1
ATOM 702 C CA . ARG A 1 88 ? 16.347 19.255 -21.876 1.00 71.88 88 ARG A CA 1
ATOM 703 C C . ARG A 1 88 ? 15.154 20.208 -21.871 1.00 71.88 88 ARG A C 1
ATOM 705 O O . ARG A 1 88 ? 14.649 20.525 -20.801 1.00 71.88 88 ARG A O 1
ATOM 712 N N . TYR A 1 89 ? 14.660 20.587 -23.052 1.00 73.69 89 TYR A N 1
ATOM 713 C CA . TYR A 1 89 ? 13.410 21.337 -23.195 1.00 73.69 89 TYR A CA 1
ATOM 714 C C . TYR A 1 89 ? 12.244 20.636 -22.505 1.00 73.69 89 TYR A C 1
ATOM 716 O O . TYR A 1 89 ? 11.507 21.258 -21.749 1.00 73.69 89 TYR A O 1
ATOM 724 N N . ARG A 1 90 ? 12.126 19.320 -22.703 1.00 67.94 90 ARG A N 1
ATOM 725 C CA . ARG A 1 90 ? 11.091 18.497 -22.080 1.00 67.94 90 ARG A CA 1
ATOM 726 C C . ARG A 1 90 ? 11.119 18.586 -20.555 1.00 67.94 90 ARG A C 1
ATOM 728 O O . ARG A 1 90 ? 10.080 18.777 -19.940 1.00 67.94 90 ARG A O 1
ATOM 735 N N . ALA A 1 91 ? 12.303 18.473 -19.953 1.00 65.44 91 ALA A N 1
ATOM 736 C CA . ALA A 1 91 ? 12.459 18.572 -18.503 1.00 65.44 91 ALA A CA 1
ATOM 737 C C . ALA A 1 91 ? 12.036 19.952 -17.971 1.00 65.44 91 ALA A C 1
ATOM 739 O O . ALA A 1 91 ? 11.349 20.034 -16.956 1.00 65.44 91 ALA A O 1
ATOM 740 N N . ILE A 1 92 ? 12.382 21.025 -18.689 1.00 71.19 92 ILE A N 1
ATOM 741 C CA . ILE A 1 92 ? 11.971 22.390 -18.332 1.00 71.19 92 ILE A CA 1
ATOM 742 C C . ILE A 1 92 ? 10.456 22.564 -18.473 1.00 71.19 92 ILE A C 1
ATOM 744 O O . ILE A 1 92 ? 9.821 23.092 -17.566 1.00 71.19 92 ILE A O 1
ATOM 748 N N . ALA A 1 93 ? 9.865 22.083 -19.568 1.00 67.25 93 ALA A N 1
ATOM 749 C CA . ALA A 1 93 ? 8.424 22.150 -19.795 1.00 67.25 93 ALA A CA 1
ATOM 750 C C . ALA A 1 93 ? 7.633 21.390 -18.716 1.00 67.25 93 ALA A C 1
ATOM 752 O O . ALA A 1 93 ? 6.595 21.869 -18.267 1.00 67.25 93 ALA A O 1
ATOM 753 N N . ILE A 1 94 ? 8.143 20.244 -18.254 1.00 62.97 94 ILE A N 1
ATOM 754 C CA . ILE A 1 94 ? 7.549 19.486 -17.143 1.00 62.97 94 ILE A CA 1
ATOM 755 C C . ILE A 1 94 ? 7.551 20.318 -15.855 1.00 62.97 94 ILE A C 1
ATOM 757 O O . ILE A 1 94 ? 6.522 20.430 -15.190 1.00 62.97 94 ILE A O 1
ATOM 761 N N . GLU A 1 95 ? 8.685 20.928 -15.511 1.00 64.12 95 GLU A N 1
ATOM 762 C CA . GLU A 1 95 ? 8.810 21.682 -14.262 1.00 64.12 95 GLU A CA 1
ATOM 763 C C . GLU A 1 95 ? 8.013 22.996 -14.291 1.00 64.12 95 GLU A C 1
ATOM 765 O O . GLU A 1 95 ? 7.333 23.344 -13.324 1.00 64.12 95 GLU A O 1
ATOM 770 N N . MET A 1 96 ? 7.996 23.686 -15.435 1.00 67.00 96 MET A N 1
ATOM 771 C CA . MET A 1 96 ? 7.111 24.832 -15.657 1.00 67.00 96 MET A CA 1
ATOM 772 C C . MET A 1 96 ? 5.637 24.432 -15.524 1.00 67.00 96 MET A C 1
ATOM 774 O O . MET A 1 96 ? 4.877 25.125 -14.850 1.00 67.00 96 MET A O 1
ATOM 778 N N . GLY A 1 97 ? 5.240 23.280 -16.073 1.00 64.50 97 GLY A N 1
ATOM 779 C CA . GLY A 1 97 ? 3.861 22.793 -16.008 1.00 64.50 97 GLY A CA 1
ATOM 780 C C . GLY A 1 97 ? 3.374 22.530 -14.583 1.00 64.50 97 GLY A C 1
ATOM 781 O O . GLY A 1 97 ? 2.213 22.804 -14.278 1.00 64.50 97 GLY A O 1
ATOM 782 N N . ARG A 1 98 ? 4.257 22.071 -13.686 1.00 64.50 98 ARG A N 1
ATOM 783 C CA . ARG A 1 98 ? 3.956 21.920 -12.249 1.00 64.50 98 ARG A CA 1
ATOM 784 C C . ARG A 1 98 ? 3.745 23.264 -11.564 1.00 64.50 98 ARG A C 1
ATOM 786 O O . ARG A 1 98 ? 2.812 23.420 -10.779 1.00 64.50 98 ARG A O 1
ATOM 793 N N . ARG A 1 99 ? 4.599 24.240 -11.877 1.00 64.25 99 ARG A N 1
ATOM 794 C CA . ARG A 1 99 ? 4.546 25.577 -11.278 1.00 64.25 99 ARG A CA 1
ATOM 795 C C . ARG A 1 99 ? 3.290 26.338 -11.692 1.00 64.25 99 ARG A C 1
ATOM 797 O O . ARG A 1 99 ? 2.661 26.955 -10.840 1.00 64.25 99 ARG A O 1
ATOM 804 N N . ILE A 1 100 ? 2.899 26.239 -12.962 1.00 63.06 100 ILE A N 1
ATOM 805 C CA . ILE A 1 100 ? 1.672 26.852 -13.481 1.00 63.06 100 ILE A CA 1
ATOM 806 C C . ILE A 1 100 ? 0.440 26.171 -12.872 1.00 63.06 100 ILE A C 1
ATOM 808 O O . ILE A 1 100 ? -0.428 26.867 -12.355 1.00 63.06 100 ILE A O 1
ATOM 812 N N . ARG A 1 101 ? 0.393 24.829 -12.817 1.00 61.28 101 ARG A N 1
ATOM 813 C CA . ARG A 1 101 ? -0.707 24.098 -12.155 1.00 61.28 101 ARG A CA 1
ATOM 814 C C . ARG A 1 101 ? -0.884 24.543 -10.698 1.00 61.28 101 ARG A C 1
ATOM 816 O O . ARG A 1 101 ? -1.994 24.848 -10.278 1.00 61.28 101 ARG A O 1
ATOM 823 N N . GLY A 1 102 ? 0.211 24.645 -9.944 1.00 56.16 102 GLY A N 1
ATOM 824 C CA . GLY A 1 102 ? 0.184 25.086 -8.544 1.00 56.16 102 GLY A CA 1
ATOM 825 C C . GLY A 1 102 ? -0.162 26.568 -8.324 1.00 56.16 102 GLY A C 1
ATOM 826 O O . GLY A 1 102 ? -0.418 26.955 -7.182 1.00 56.16 102 GLY A O 1
ATOM 827 N N . LEU A 1 103 ? -0.142 27.396 -9.376 1.00 53.81 103 LEU A N 1
ATOM 828 C CA . LEU A 1 103 ? -0.576 28.799 -9.354 1.00 53.81 103 LEU A CA 1
ATOM 829 C C . LEU A 1 103 ? -2.046 28.943 -9.771 1.00 53.81 103 LEU A C 1
ATOM 831 O O . LEU A 1 103 ? -2.775 29.690 -9.127 1.00 53.81 103 LEU A O 1
ATOM 835 N N . VAL A 1 104 ? -2.488 28.186 -10.780 1.00 53.84 104 VAL A N 1
ATOM 836 C CA . VAL A 1 104 ? -3.878 28.178 -11.266 1.00 53.84 104 VAL A CA 1
ATOM 837 C C . VAL A 1 104 ? -4.832 27.601 -10.217 1.00 53.84 104 VAL A C 1
ATOM 839 O O . VAL A 1 104 ? -5.859 28.212 -9.947 1.00 53.84 104 VAL A O 1
ATOM 842 N N . ILE A 1 105 ? -4.463 26.499 -9.546 1.00 53.31 105 ILE A N 1
ATOM 843 C CA . ILE A 1 105 ? -5.255 25.934 -8.433 1.00 53.31 105 ILE A CA 1
ATOM 844 C C . ILE A 1 105 ? -5.422 26.969 -7.309 1.00 53.31 105 ILE A C 1
ATOM 846 O O . ILE A 1 105 ? -6.522 27.179 -6.817 1.00 53.31 105 ILE A O 1
ATOM 850 N N . ARG A 1 106 ? -4.359 27.718 -6.991 1.00 44.41 106 ARG A N 1
ATOM 851 C CA . ARG A 1 106 ? -4.396 28.799 -5.991 1.00 44.41 106 ARG A CA 1
ATOM 852 C C . ARG A 1 106 ? -5.255 30.001 -6.400 1.00 44.41 106 ARG A C 1
ATOM 854 O O . ARG A 1 106 ? -5.777 30.690 -5.532 1.00 44.41 106 ARG A O 1
ATOM 861 N N . GLN A 1 107 ? -5.361 30.293 -7.696 1.00 43.00 107 GLN A N 1
ATOM 862 C CA . GLN A 1 107 ? -6.207 31.373 -8.221 1.00 43.00 107 GLN A CA 1
ATOM 863 C C . GLN A 1 107 ? -7.689 30.988 -8.294 1.00 43.00 107 GLN A C 1
ATOM 865 O O . GLN A 1 107 ? -8.529 31.879 -8.209 1.00 43.00 107 GLN A O 1
ATOM 870 N N . LEU A 1 108 ? -7.995 29.697 -8.452 1.00 40.19 108 LEU A N 1
ATOM 871 C CA . LEU A 1 108 ? -9.358 29.159 -8.429 1.00 40.19 108 LEU A CA 1
ATOM 872 C C . LEU A 1 108 ? -9.875 29.018 -6.990 1.00 40.19 108 LEU A C 1
ATOM 874 O O . LEU A 1 108 ? -10.947 29.526 -6.692 1.00 40.19 108 LEU A O 1
ATOM 878 N N . GLU A 1 109 ? -9.073 28.464 -6.075 1.00 39.84 109 GLU A N 1
ATOM 879 C CA . GLU A 1 109 ? -9.418 28.380 -4.643 1.00 39.84 109 GLU A CA 1
ATOM 880 C C . GLU A 1 109 ? -9.582 29.771 -4.000 1.00 39.84 109 GLU A C 1
ATOM 882 O O . GLU A 1 109 ? -10.398 29.953 -3.108 1.00 39.84 109 GLU A O 1
ATOM 887 N N . GLY A 1 110 ? -8.850 30.785 -4.477 1.00 35.53 110 GLY A N 1
ATOM 888 C CA . GLY A 1 110 ? -8.970 32.166 -3.992 1.00 35.53 110 GLY A CA 1
ATOM 889 C C . GLY A 1 110 ? -10.162 32.961 -4.545 1.00 35.53 110 GLY A C 1
ATOM 890 O O . GLY A 1 110 ? -10.296 34.133 -4.199 1.00 35.53 110 GLY A O 1
ATOM 891 N N . LYS A 1 111 ? -10.979 32.372 -5.428 1.00 36.19 111 LYS A N 1
ATOM 892 C CA . LYS A 1 111 ? -12.187 32.988 -6.004 1.00 36.19 111 LYS A CA 1
ATOM 893 C C . LYS A 1 111 ? -13.497 32.334 -5.539 1.00 36.19 111 LYS A C 1
ATOM 895 O O . LYS A 1 111 ? -14.544 32.796 -5.962 1.00 36.19 111 LYS A O 1
ATOM 900 N N . MET A 1 112 ? -13.443 31.311 -4.681 1.00 31.86 112 MET A N 1
ATOM 901 C CA . MET A 1 112 ? -14.619 30.593 -4.156 1.00 31.86 112 MET A CA 1
ATOM 902 C C . MET A 1 112 ? -15.062 31.064 -2.755 1.00 31.86 112 MET A C 1
ATOM 904 O O . MET A 1 112 ? -15.764 30.332 -2.069 1.00 31.86 112 MET A O 1
ATOM 908 N N . ASP A 1 113 ? -14.649 32.257 -2.315 1.00 36.16 113 ASP A N 1
ATOM 909 C CA . ASP A 1 113 ? -15.041 32.806 -1.002 1.00 36.16 113 ASP A CA 1
ATOM 910 C C . ASP A 1 113 ? -16.154 33.867 -1.072 1.00 36.16 113 ASP A C 1
ATOM 912 O O . ASP A 1 113 ? -16.554 34.373 -0.031 1.00 36.16 113 ASP A O 1
ATOM 916 N N . ASP A 1 114 ? -16.690 34.196 -2.249 1.00 35.19 114 ASP A N 1
ATOM 917 C CA . ASP A 1 114 ? -17.833 35.105 -2.374 1.00 35.19 114 ASP A CA 1
ATOM 918 C C . ASP A 1 114 ? -18.694 34.680 -3.581 1.00 35.19 114 ASP A C 1
ATOM 920 O O . ASP A 1 114 ? -18.186 34.663 -4.699 1.00 35.19 114 ASP A O 1
ATOM 924 N N . GLU A 1 115 ? -19.977 34.393 -3.318 1.00 31.14 115 GLU A N 1
ATOM 925 C CA . GLU A 1 115 ? -21.119 34.143 -4.231 1.00 31.14 115 GLU A CA 1
ATOM 926 C C . GLU A 1 115 ? -21.694 32.709 -4.194 1.00 31.14 115 GLU A C 1
ATOM 928 O O . GLU A 1 115 ? -21.195 31.782 -4.822 1.00 31.14 115 GLU A O 1
ATOM 933 N N . ASP A 1 116 ? -22.751 32.603 -3.377 1.00 30.66 116 ASP A N 1
ATOM 934 C CA . ASP A 1 116 ? -23.950 31.756 -3.413 1.00 30.66 116 ASP A CA 1
ATOM 935 C C . ASP A 1 116 ? -23.913 30.390 -4.130 1.00 30.66 116 ASP A C 1
ATOM 937 O O . ASP A 1 116 ? -23.680 30.259 -5.331 1.00 30.66 116 ASP A O 1
ATOM 941 N N . GLU A 1 117 ? -24.262 29.367 -3.341 1.00 41.44 117 GLU A N 1
ATOM 942 C CA . GLU A 1 117 ? -24.607 28.007 -3.751 1.00 41.44 117 GLU A CA 1
ATOM 943 C C . GLU A 1 117 ? -25.691 28.008 -4.841 1.00 41.44 117 GLU A C 1
ATOM 945 O O . GLU A 1 117 ? -26.866 28.156 -4.535 1.00 41.44 117 GLU A O 1
ATOM 950 N N . ASP A 1 118 ? -25.297 27.797 -6.096 1.00 34.22 118 ASP A N 1
ATOM 951 C CA . ASP A 1 118 ? -26.133 27.205 -7.148 1.00 34.22 118 ASP A CA 1
ATOM 952 C C . ASP A 1 118 ? -25.212 26.654 -8.260 1.00 34.22 118 ASP A C 1
ATOM 954 O O . ASP A 1 118 ? -25.092 27.196 -9.363 1.00 34.22 118 ASP A O 1
ATOM 958 N N . GLU A 1 119 ? -24.511 25.549 -7.977 1.00 36.81 119 GLU A N 1
ATOM 959 C CA . GLU A 1 119 ? -23.881 24.751 -9.035 1.00 36.81 119 GLU A CA 1
ATOM 960 C C . GLU A 1 119 ? -24.976 23.990 -9.795 1.00 36.81 119 GLU A C 1
ATOM 962 O O . GLU A 1 119 ? -25.470 22.949 -9.358 1.00 36.81 119 GLU A O 1
ATOM 967 N N . ASN A 1 120 ? -25.351 24.517 -10.964 1.00 31.38 120 ASN A N 1
ATOM 968 C CA . ASN A 1 120 ? -26.079 23.771 -11.986 1.00 31.38 120 ASN A CA 1
ATOM 969 C C . ASN A 1 120 ? -25.263 22.532 -12.384 1.00 31.38 120 ASN A C 1
ATOM 971 O O . ASN A 1 120 ? -24.371 22.592 -13.231 1.00 31.38 120 ASN A O 1
ATOM 975 N N . VAL A 1 121 ? -25.590 21.398 -11.771 1.00 35.72 121 VAL A N 1
ATOM 976 C CA . VAL A 1 121 ? -25.158 20.074 -12.206 1.00 35.72 121 VAL A CA 1
ATOM 977 C C . VAL A 1 121 ? -25.866 19.776 -13.530 1.00 35.72 121 VAL A C 1
ATOM 979 O O . VAL A 1 121 ? -27.066 19.502 -13.549 1.00 35.72 121 VAL A O 1
ATOM 982 N N . GLU A 1 122 ? -25.152 19.856 -14.656 1.00 36.56 122 GLU A N 1
ATOM 983 C CA . GLU A 1 122 ? -25.676 19.348 -15.928 1.00 36.56 122 GLU A CA 1
ATOM 984 C C . GLU A 1 122 ? -25.786 17.820 -15.842 1.00 36.56 122 GLU A C 1
ATOM 986 O O . GLU A 1 122 ? -24.794 17.093 -15.756 1.00 36.56 122 GLU A O 1
ATOM 991 N N . ILE A 1 123 ? -27.030 17.348 -15.825 1.00 36.19 123 ILE A N 1
ATOM 992 C CA . ILE A 1 123 ? -27.390 15.933 -15.832 1.00 36.19 123 ILE A CA 1
ATOM 993 C C . ILE A 1 123 ? -27.361 15.447 -17.284 1.00 36.19 123 ILE A C 1
ATOM 995 O O . ILE A 1 123 ? -27.995 16.046 -18.155 1.00 36.19 123 ILE A O 1
ATOM 999 N N . ASP A 1 124 ? -26.654 14.347 -17.543 1.00 35.91 124 ASP A N 1
ATOM 1000 C CA . ASP A 1 124 ? -26.642 13.685 -18.850 1.00 35.91 124 ASP A CA 1
ATOM 1001 C C . ASP A 1 124 ? -28.085 13.286 -19.247 1.00 35.91 124 ASP A C 1
ATOM 1003 O O . ASP A 1 124 ? -28.713 12.484 -18.547 1.00 35.91 124 ASP A O 1
ATOM 1007 N N . PRO A 1 125 ? -28.641 13.803 -20.362 1.00 31.72 125 PRO A N 1
ATOM 1008 C CA . PRO A 1 125 ? -30.037 13.570 -20.738 1.00 31.72 125 PRO A CA 1
ATOM 1009 C C . PRO A 1 125 ? -30.338 12.126 -21.177 1.00 31.72 125 PRO A C 1
ATOM 1011 O O . PRO A 1 125 ? -31.501 11.795 -21.409 1.00 31.72 125 PRO A O 1
ATOM 1014 N N . ILE A 1 126 ? -29.325 11.266 -21.310 1.00 32.72 126 ILE A N 1
ATOM 1015 C CA . ILE A 1 126 ? -29.469 9.847 -21.658 1.00 32.72 126 ILE A CA 1
ATOM 1016 C C . ILE A 1 126 ? -29.334 8.959 -20.415 1.00 32.72 126 ILE A C 1
ATOM 1018 O O . ILE A 1 126 ? -30.025 7.944 -20.325 1.00 32.72 126 ILE A O 1
ATOM 1022 N N . THR A 1 127 ? -28.463 9.313 -19.466 1.00 40.53 127 THR A N 1
ATOM 1023 C CA . THR A 1 127 ? -28.125 8.437 -18.327 1.00 40.53 127 THR A CA 1
ATOM 1024 C C . THR A 1 127 ? -28.630 8.932 -16.973 1.00 40.53 127 THR A C 1
ATOM 1026 O O . THR A 1 127 ? -28.786 8.123 -16.062 1.00 40.53 127 THR A O 1
ATOM 1029 N N . GLY A 1 128 ? -28.964 10.218 -16.836 1.00 33.03 128 GLY A N 1
ATOM 1030 C CA . GLY A 1 128 ? -29.525 10.783 -15.607 1.00 33.03 128 GLY A CA 1
ATOM 1031 C C . GLY A 1 128 ? -28.528 10.947 -14.454 1.00 33.03 128 GLY A C 1
ATOM 1032 O O . GLY A 1 128 ? -28.949 11.283 -13.348 1.00 33.03 128 GLY A O 1
ATOM 1033 N N . GLU A 1 129 ? -27.230 10.723 -14.680 1.00 30.30 129 GLU A N 1
ATOM 1034 C CA . GLU A 1 129 ? -26.189 10.843 -13.653 1.00 30.30 129 GLU A CA 1
ATOM 1035 C C . GLU A 1 129 ? -25.481 12.214 -13.680 1.00 30.30 129 GLU A C 1
ATOM 1037 O O . GLU A 1 129 ? -25.343 12.825 -14.747 1.00 30.30 129 GLU A O 1
ATOM 1042 N N . PRO A 1 130 ? -25.016 12.709 -12.514 1.00 31.88 130 PRO A N 1
ATOM 1043 C CA . PRO A 1 130 ? -24.246 13.944 -12.422 1.00 31.88 130 PRO A CA 1
ATOM 1044 C C . PRO A 1 130 ? -22.820 13.744 -12.961 1.00 31.88 130 PRO A C 1
ATOM 1046 O O . PRO A 1 130 ? -22.078 12.880 -12.490 1.00 31.88 130 PRO A O 1
ATOM 1049 N N . VAL A 1 131 ? -22.419 14.549 -13.949 1.00 39.28 131 VAL A N 1
ATOM 1050 C CA . VAL A 1 131 ? -21.083 14.474 -14.561 1.00 39.28 131 VAL A CA 1
ATOM 1051 C C . VAL A 1 131 ? -20.081 15.303 -13.749 1.00 39.28 131 VAL A C 1
ATOM 1053 O O . VAL A 1 131 ? -20.154 16.528 -13.721 1.00 39.28 131 VAL A O 1
ATOM 1056 N N . ASP A 1 132 ? -19.109 14.643 -13.112 1.00 34.59 132 ASP A N 1
ATOM 1057 C CA . ASP A 1 132 ? -17.985 15.302 -12.431 1.00 34.59 132 ASP A CA 1
ATOM 1058 C C . ASP A 1 132 ? -16.908 15.743 -13.451 1.00 34.59 132 ASP A C 1
ATOM 1060 O O . ASP A 1 132 ? -16.194 14.934 -14.055 1.00 34.59 132 ASP A O 1
ATOM 1064 N N . CYS A 1 133 ? -16.792 17.054 -13.671 1.00 32.31 133 CYS A N 1
ATOM 1065 C CA . CYS A 1 133 ? -15.938 17.667 -14.696 1.00 32.31 133 CYS A CA 1
ATOM 1066 C C . CYS A 1 133 ? -14.421 17.650 -14.381 1.00 32.31 133 CYS A C 1
ATOM 1068 O O . CYS A 1 133 ? -13.611 18.085 -15.211 1.00 32.31 133 CYS A O 1
ATOM 1070 N N . GLY A 1 134 ? -13.986 17.136 -13.223 1.00 37.56 134 GLY A N 1
ATOM 1071 C CA . GLY A 1 134 ? -12.587 17.207 -12.766 1.00 37.56 134 GLY A CA 1
ATOM 1072 C C . GLY A 1 134 ? -11.575 16.288 -13.477 1.00 37.56 134 GLY A C 1
ATOM 1073 O O . GLY A 1 134 ? -10.360 16.500 -13.382 1.00 37.56 134 GLY A O 1
ATOM 1074 N N . GLY A 1 135 ? -12.025 15.264 -14.211 1.00 40.69 135 GLY A N 1
ATOM 1075 C CA . GLY A 1 135 ? -11.135 14.213 -14.733 1.00 40.69 135 GLY A CA 1
ATOM 1076 C C . GLY A 1 135 ? -10.420 14.530 -16.055 1.00 40.69 135 GLY A C 1
ATOM 1077 O O . GLY A 1 135 ? -9.263 14.155 -16.256 1.00 40.69 135 GLY A O 1
ATOM 1078 N N . SER A 1 136 ? -11.072 15.258 -16.965 1.00 49.09 136 SER A N 1
ATOM 1079 C CA . SER A 1 136 ? -10.546 15.507 -18.321 1.00 49.09 136 SER A CA 1
ATOM 1080 C C . SER A 1 136 ? -9.346 16.468 -18.323 1.00 49.09 136 SER A C 1
ATOM 1082 O O . SER A 1 136 ? -8.330 16.236 -18.986 1.00 49.09 136 SER A O 1
ATOM 1084 N N . TRP A 1 137 ? -9.410 17.521 -17.507 1.00 51.12 137 TRP A N 1
ATOM 1085 C CA . TRP A 1 137 ? -8.418 18.599 -17.471 1.00 51.12 137 TRP A CA 1
ATOM 1086 C C . TRP A 1 137 ? -7.012 18.133 -17.095 1.00 51.12 137 TRP A C 1
ATOM 1088 O O . TRP A 1 137 ? -6.021 18.544 -17.704 1.00 51.12 137 TRP A O 1
ATOM 1098 N N . ASN A 1 138 ? -6.912 17.229 -16.125 1.00 54.84 138 ASN A N 1
ATOM 1099 C CA . ASN A 1 138 ? -5.633 16.736 -15.623 1.00 54.84 138 ASN A CA 1
ATOM 1100 C C . ASN A 1 138 ? -4.869 15.916 -16.672 1.00 54.84 138 ASN A C 1
ATOM 1102 O O . ASN A 1 138 ? -3.654 16.078 -16.824 1.00 54.84 138 ASN A O 1
ATOM 1106 N N . ILE A 1 139 ? -5.582 15.090 -17.444 1.00 55.09 139 ILE A N 1
ATOM 1107 C CA . ILE A 1 139 ? -5.010 14.286 -18.533 1.00 55.09 139 ILE A CA 1
ATOM 1108 C C . ILE A 1 139 ? -4.462 15.201 -19.631 1.00 55.09 139 ILE A C 1
ATOM 1110 O O . ILE A 1 139 ? -3.332 15.032 -20.096 1.00 55.09 139 ILE A O 1
ATOM 1114 N N . VAL A 1 140 ? -5.261 16.185 -20.042 1.00 57.50 140 VAL A N 1
ATOM 1115 C CA . VAL A 1 140 ? -4.922 17.123 -21.118 1.00 57.50 140 VAL A CA 1
ATOM 1116 C C . VAL A 1 140 ? -3.732 18.004 -20.711 1.00 57.50 140 VAL A C 1
ATOM 1118 O O . VAL A 1 140 ? -2.817 18.218 -21.515 1.00 57.50 140 VAL A O 1
ATOM 1121 N N . TRP A 1 141 ? -3.670 18.425 -19.443 1.00 64.69 141 TRP A N 1
ATOM 1122 C CA . TRP A 1 141 ? -2.549 19.185 -18.883 1.00 64.69 141 TRP A CA 1
ATOM 1123 C C . TRP A 1 141 ? -1.233 18.402 -18.904 1.00 64.69 141 TRP A C 1
ATOM 1125 O O . TRP A 1 141 ? -0.191 18.926 -19.315 1.00 64.69 141 TRP A O 1
ATOM 1135 N N . ASP A 1 142 ? -1.267 17.134 -18.492 1.00 60.78 142 ASP A N 1
ATOM 1136 C CA . ASP A 1 142 ? -0.091 16.261 -18.497 1.00 60.78 142 ASP A CA 1
ATOM 1137 C C . ASP A 1 142 ? 0.399 16.008 -19.930 1.00 60.78 142 ASP A C 1
ATOM 1139 O O . ASP A 1 142 ? 1.602 16.077 -20.214 1.00 60.78 142 ASP A O 1
ATOM 1143 N N . LEU A 1 143 ? -0.528 15.794 -20.867 1.00 61.44 143 LEU A N 1
ATOM 1144 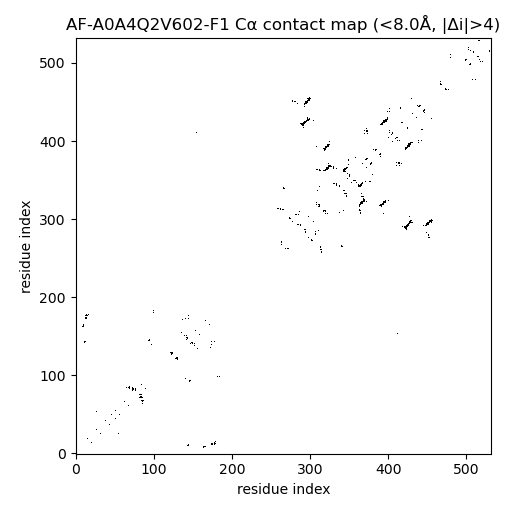C CA . LEU A 1 143 ? -0.207 15.627 -22.283 1.00 61.44 143 LEU A CA 1
ATOM 1145 C C . LEU A 1 143 ? 0.445 16.889 -22.879 1.00 61.44 143 LEU A C 1
ATOM 1147 O O . LEU A 1 143 ? 1.472 16.778 -23.558 1.00 61.44 143 LEU A O 1
ATOM 1151 N N . GLN A 1 144 ? -0.067 18.092 -22.588 1.00 64.19 144 GLN A N 1
ATOM 1152 C CA . GLN A 1 144 ? 0.554 19.351 -23.035 1.00 64.19 144 GLN A CA 1
ATOM 1153 C C . GLN A 1 144 ? 1.887 19.652 -22.342 1.00 64.19 144 GLN A C 1
ATOM 1155 O O . GLN A 1 144 ? 2.784 20.234 -22.956 1.00 64.19 144 GLN A O 1
ATOM 1160 N N . SER A 1 145 ? 2.097 19.167 -21.122 1.00 62.81 145 SER A N 1
ATOM 1161 C CA . SER A 1 145 ? 3.378 19.289 -20.413 1.00 62.81 145 SER A CA 1
ATOM 1162 C C . SER A 1 145 ? 4.413 18.249 -20.864 1.00 62.81 145 SER A C 1
ATOM 1164 O O . SER A 1 145 ? 5.471 18.118 -20.255 1.00 62.81 145 SER A O 1
ATOM 1166 N N . THR A 1 146 ? 4.145 17.500 -21.945 1.00 56.72 146 THR A N 1
ATOM 1167 C CA . THR A 1 146 ? 4.993 16.416 -22.482 1.00 56.72 146 THR A CA 1
ATOM 1168 C C . THR A 1 146 ? 5.250 15.265 -21.505 1.00 56.72 146 THR A C 1
ATOM 1170 O O . THR A 1 146 ? 6.208 14.501 -21.683 1.00 56.72 146 THR A O 1
ATOM 1173 N N . HIS A 1 147 ? 4.394 15.084 -20.499 1.00 53.44 147 HIS A N 1
ATOM 1174 C CA . HIS A 1 147 ? 4.504 13.955 -19.587 1.00 53.44 147 HIS A CA 1
ATOM 1175 C C . HIS A 1 147 ? 4.278 12.640 -20.352 1.00 53.44 147 HIS A C 1
ATOM 1177 O O . HIS A 1 147 ? 3.300 12.458 -21.079 1.00 53.44 147 HIS A O 1
ATOM 1183 N N . GLY A 1 148 ? 5.211 11.694 -20.214 1.00 48.62 148 GLY A N 1
ATOM 1184 C CA . GLY A 1 148 ? 4.956 10.309 -20.598 1.00 48.62 148 GLY A CA 1
ATOM 1185 C C . GLY A 1 148 ? 3.963 9.719 -19.601 1.00 48.62 148 GLY A C 1
ATOM 1186 O O . GLY A 1 148 ? 4.246 9.675 -18.406 1.00 48.62 148 GLY A O 1
ATOM 1187 N N . THR A 1 149 ? 2.786 9.306 -20.063 1.00 45.41 149 THR A N 1
ATOM 1188 C CA . THR A 1 149 ? 1.700 8.849 -19.185 1.00 45.41 149 THR A CA 1
ATOM 1189 C C . THR A 1 149 ? 1.998 7.467 -18.587 1.00 45.41 149 THR A C 1
ATOM 1191 O O . THR A 1 149 ? 1.543 6.444 -19.104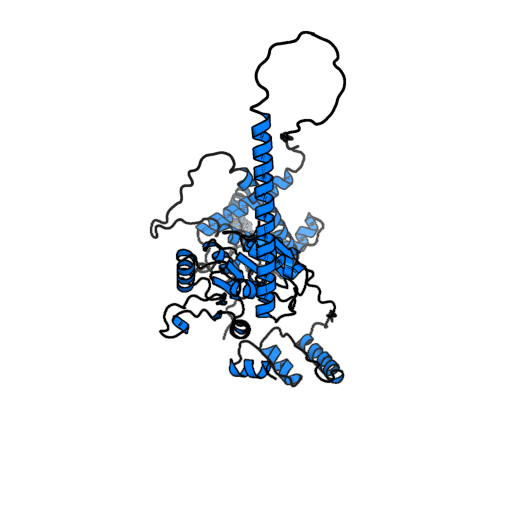 1.00 45.41 149 THR A O 1
ATOM 1194 N N . ARG A 1 150 ? 2.770 7.434 -17.495 1.00 38.78 150 ARG A N 1
ATOM 1195 C CA . ARG A 1 150 ? 2.695 6.349 -16.503 1.00 38.78 150 ARG A CA 1
ATOM 1196 C C . ARG A 1 150 ? 1.611 6.679 -15.471 1.00 38.78 150 ARG A C 1
ATOM 1198 O O . ARG A 1 150 ? 0.717 5.875 -15.274 1.00 38.78 150 ARG A O 1
ATOM 1205 N N . ILE A 1 151 ? 1.603 7.921 -14.979 1.00 35.91 151 ILE A N 1
ATOM 1206 C CA . ILE A 1 151 ? 0.625 8.447 -14.008 1.00 35.91 151 ILE A CA 1
ATOM 1207 C C . ILE A 1 151 ? -0.780 8.594 -14.628 1.00 35.91 151 ILE A C 1
ATOM 1209 O O . ILE A 1 151 ? -1.752 8.090 -14.079 1.00 35.91 151 ILE A O 1
ATOM 1213 N N . ALA A 1 152 ? -0.908 9.152 -15.838 1.00 35.59 152 ALA A N 1
ATOM 1214 C CA . ALA A 1 152 ? -2.223 9.277 -16.490 1.00 35.59 152 ALA A CA 1
ATOM 1215 C C . ALA A 1 152 ? -2.807 7.953 -17.042 1.00 35.59 152 ALA A C 1
ATOM 1217 O O . ALA A 1 152 ? -3.935 7.944 -17.512 1.00 35.59 152 ALA A O 1
ATOM 1218 N N . ARG A 1 153 ? -2.067 6.831 -16.983 1.00 35.69 153 ARG A N 1
ATOM 1219 C CA . ARG A 1 153 ? -2.623 5.477 -17.207 1.00 35.69 153 ARG A CA 1
ATOM 1220 C C . ARG A 1 153 ? -3.232 4.867 -15.938 1.00 35.69 153 ARG A C 1
ATOM 1222 O O . ARG A 1 153 ? -3.883 3.837 -16.035 1.00 35.69 153 ARG A O 1
ATOM 1229 N N . GLN A 1 154 ? -2.942 5.449 -14.777 1.00 35.81 154 GLN A N 1
ATOM 1230 C CA . GLN A 1 154 ? -3.236 4.878 -13.460 1.00 35.81 154 GLN A CA 1
ATOM 1231 C C . GLN A 1 154 ? -4.391 5.584 -12.759 1.00 35.81 154 GLN A C 1
ATOM 1233 O O . GLN A 1 154 ? -5.140 4.921 -12.058 1.00 35.81 154 GLN A O 1
ATOM 1238 N N . HIS A 1 155 ? -4.565 6.889 -12.993 1.00 30.19 155 HIS A N 1
ATOM 1239 C CA . HIS A 1 155 ? -5.654 7.672 -12.391 1.00 30.19 155 HIS A CA 1
ATOM 1240 C C . HIS A 1 155 ? -6.923 7.759 -13.232 1.00 30.19 155 HIS A C 1
ATOM 1242 O O . HIS A 1 155 ? -7.982 8.076 -12.707 1.00 30.19 155 HIS A O 1
ATOM 1248 N N . TYR A 1 156 ? -6.833 7.466 -14.524 1.00 35.47 156 TYR A N 1
ATOM 1249 C CA . TYR A 1 156 ? -7.978 7.520 -15.415 1.00 35.47 156 TYR A CA 1
ATOM 1250 C C . TYR A 1 156 ? -8.104 6.143 -16.025 1.00 35.47 156 TYR A C 1
ATOM 1252 O O . TYR A 1 156 ? -7.261 5.740 -16.833 1.00 35.47 156 TYR A O 1
ATOM 1260 N N . ALA A 1 157 ? -9.132 5.407 -15.591 1.00 26.25 157 ALA A N 1
ATOM 1261 C CA . ALA A 1 157 ? -9.644 4.284 -16.353 1.00 26.25 157 ALA A CA 1
ATOM 1262 C C . ALA A 1 157 ? -9.627 4.714 -17.817 1.00 26.25 157 ALA A C 1
ATOM 1264 O O . ALA A 1 157 ? -10.084 5.809 -18.149 1.00 26.25 157 ALA A O 1
ATOM 1265 N N . VAL A 1 158 ? -8.980 3.913 -18.661 1.00 32.06 158 VAL A N 1
ATOM 1266 C CA . VAL A 1 158 ? -8.954 4.133 -20.101 1.00 32.06 158 VAL A CA 1
ATOM 1267 C C . VAL A 1 158 ? -10.405 4.325 -20.520 1.00 32.06 158 VAL A C 1
ATOM 1269 O O . VAL A 1 158 ? -11.141 3.348 -20.618 1.00 32.06 158 VAL A O 1
ATOM 1272 N N . HIS A 1 159 ? -10.834 5.575 -20.717 1.00 31.44 159 HIS A N 1
ATOM 1273 C CA . HIS A 1 159 ? -12.103 5.845 -21.360 1.00 31.44 159 HIS A CA 1
ATOM 1274 C C . HIS A 1 159 ? -11.974 5.138 -22.703 1.00 31.44 159 HIS A C 1
ATOM 1276 O O . HIS A 1 159 ? -11.118 5.474 -23.527 1.00 31.44 159 HIS A O 1
ATOM 1282 N N . ILE A 1 160 ? -12.792 4.107 -22.888 1.00 32.41 160 ILE A N 1
ATOM 1283 C CA . ILE A 1 160 ? -12.860 3.255 -24.080 1.00 32.41 160 ILE A CA 1
ATOM 1284 C C . ILE A 1 160 ? -13.139 4.092 -25.356 1.00 32.41 160 ILE A C 1
ATOM 1286 O O . ILE A 1 160 ? -13.019 3.598 -26.472 1.00 32.41 160 ILE A O 1
ATOM 1290 N N . GLY A 1 161 ? -13.390 5.399 -25.220 1.00 34.94 161 GLY A N 1
ATOM 1291 C CA . GLY A 1 161 ? -13.525 6.388 -26.287 1.00 34.94 161 GLY A CA 1
ATOM 1292 C C . GLY A 1 161 ? -12.239 7.088 -26.756 1.00 34.94 161 GLY A C 1
ATOM 1293 O O . GLY A 1 161 ? -12.315 8.256 -27.124 1.00 34.94 161 GLY A O 1
ATOM 1294 N N . PHE A 1 162 ? -11.075 6.425 -26.823 1.00 43.00 162 PHE A N 1
ATOM 1295 C CA . PHE A 1 162 ? -9.868 6.982 -27.479 1.00 43.00 162 PHE A CA 1
ATOM 1296 C C . PHE A 1 162 ? -9.588 6.386 -28.884 1.00 43.00 162 PHE A C 1
ATOM 1298 O O . PHE A 1 162 ? -8.533 5.782 -29.107 1.00 43.00 162 PHE A O 1
ATOM 1305 N N . PRO A 1 163 ? -10.470 6.546 -29.895 1.00 36.28 163 PRO A N 1
ATOM 1306 C CA . PRO A 1 163 ? -10.205 6.052 -31.240 1.00 36.28 163 PRO A CA 1
ATOM 1307 C C . PRO A 1 163 ? -9.355 7.054 -32.034 1.00 36.28 163 PRO A C 1
ATOM 1309 O O . PRO A 1 163 ? -9.876 7.728 -32.907 1.00 36.28 163 PRO A O 1
ATOM 1312 N N . GLY A 1 164 ? -8.054 7.202 -31.753 1.00 46.25 164 GLY A N 1
ATOM 1313 C CA . GLY A 1 164 ? -7.068 7.837 -32.664 1.00 46.25 164 GLY A CA 1
ATOM 1314 C C . GLY A 1 164 ? -7.356 9.255 -33.226 1.00 46.25 164 GLY A C 1
ATOM 1315 O O . GLY A 1 164 ? -6.595 9.743 -34.067 1.00 46.25 164 GLY A O 1
ATOM 1316 N N . LYS A 1 165 ? -8.424 9.931 -32.787 1.00 50.06 165 LYS A N 1
ATOM 1317 C CA . LYS A 1 165 ? -8.949 11.207 -33.290 1.00 50.06 165 LYS A CA 1
ATOM 1318 C C . LYS A 1 165 ? -9.165 12.165 -32.113 1.00 50.06 165 LYS A C 1
ATOM 1320 O O . LYS A 1 165 ? -9.549 11.746 -31.026 1.00 50.06 165 LYS A O 1
ATOM 1325 N N . LEU A 1 166 ? -8.872 13.446 -32.334 1.00 55.03 166 LEU A N 1
ATOM 1326 C CA . LEU A 1 166 ? -9.128 14.523 -31.377 1.00 55.03 166 LEU A CA 1
ATOM 1327 C C . LEU A 1 166 ? -10.635 14.816 -31.378 1.00 55.03 166 LEU A C 1
ATOM 1329 O O . LEU A 1 166 ? -11.146 15.291 -32.389 1.00 55.03 166 LEU A O 1
ATOM 1333 N N . GLN A 1 167 ? -11.327 14.500 -30.283 1.00 56.12 167 GLN A N 1
ATOM 1334 C CA . GLN A 1 167 ? -12.744 14.835 -30.106 1.00 56.12 167 GLN A CA 1
ATOM 1335 C C . GLN A 1 167 ? -12.919 16.345 -29.840 1.00 56.12 167 GLN A C 1
ATOM 1337 O O . GLN A 1 167 ? -12.012 16.946 -29.249 1.00 56.12 167 GLN A O 1
ATOM 1342 N N . PRO A 1 168 ? -14.035 16.974 -30.256 1.00 56.09 168 PRO A N 1
ATOM 1343 C CA . PRO A 1 168 ? -14.279 18.410 -30.085 1.00 56.09 168 PRO A CA 1
ATOM 1344 C C . PRO A 1 168 ? -14.153 18.902 -28.638 1.00 56.09 168 PRO A C 1
ATOM 1346 O O . PRO A 1 168 ? -13.560 19.955 -28.399 1.00 56.09 168 PRO A O 1
ATOM 1349 N N . GLU A 1 169 ? -14.620 18.117 -27.668 1.00 53.03 169 GLU A N 1
ATOM 1350 C CA . GLU A 1 169 ? -14.567 18.465 -26.245 1.00 53.03 169 GLU A CA 1
ATOM 1351 C C . GLU A 1 169 ? -13.112 18.502 -25.757 1.00 53.03 169 GLU A C 1
ATOM 1353 O O . GLU A 1 169 ? -12.674 19.464 -25.129 1.00 53.03 169 GLU A O 1
ATOM 1358 N N . MET A 1 170 ? -12.300 17.514 -26.153 1.00 58.31 170 MET A N 1
ATOM 1359 C CA . MET A 1 170 ? -10.867 17.506 -25.839 1.00 58.31 170 MET A CA 1
ATOM 1360 C C . MET A 1 170 ? -10.120 18.662 -26.505 1.00 58.31 170 MET A C 1
ATOM 1362 O O . MET A 1 170 ? -9.185 19.210 -25.925 1.00 58.31 170 MET A O 1
ATOM 1366 N N . ILE A 1 171 ? -10.499 19.034 -27.730 1.00 65.75 171 ILE A N 1
ATOM 1367 C CA . ILE A 1 171 ? -9.936 20.191 -28.441 1.00 65.75 171 ILE A CA 1
ATOM 1368 C C . ILE A 1 171 ? -10.220 21.475 -27.655 1.00 65.75 171 ILE A C 1
ATOM 1370 O O . ILE A 1 171 ? -9.314 22.300 -27.517 1.00 65.75 171 ILE A O 1
ATOM 1374 N N . ALA A 1 172 ? -11.430 21.630 -27.110 1.00 63.19 172 ALA A N 1
ATOM 1375 C CA . ALA A 1 172 ? -11.782 22.760 -26.258 1.00 63.19 172 ALA A CA 1
ATOM 1376 C C . ALA A 1 172 ? -10.913 22.798 -24.990 1.00 63.19 172 ALA A C 1
ATOM 1378 O O . ALA A 1 172 ? -10.283 23.822 -24.722 1.00 63.19 172 ALA A O 1
ATOM 1379 N N . THR A 1 173 ? -10.746 21.666 -24.298 1.00 62.66 173 THR A N 1
ATOM 1380 C CA . THR A 1 173 ? -9.869 21.579 -23.117 1.00 62.66 173 THR A CA 1
ATOM 1381 C C . THR A 1 173 ? -8.401 21.861 -23.465 1.00 62.66 173 THR A C 1
ATOM 1383 O O . THR A 1 173 ? -7.725 22.625 -22.777 1.00 62.66 173 THR A O 1
ATOM 1386 N N . PHE A 1 174 ? -7.880 21.314 -24.574 1.00 69.00 174 PHE A N 1
ATOM 1387 C CA . PHE A 1 174 ? -6.516 21.605 -25.039 1.00 69.00 174 PHE A CA 1
ATOM 1388 C C . PHE A 1 174 ? -6.336 23.097 -25.357 1.00 69.00 174 PHE A C 1
ATOM 1390 O O . PHE A 1 174 ? -5.265 23.655 -25.094 1.00 69.00 174 PHE A O 1
ATOM 1397 N N . LYS A 1 175 ? -7.357 23.747 -25.927 1.00 70.69 175 LYS A N 1
ATOM 1398 C CA . LYS A 1 175 ? -7.355 25.184 -26.229 1.00 70.69 175 LYS A CA 1
ATOM 1399 C C . LYS A 1 175 ? -7.302 26.009 -24.954 1.00 70.69 175 LYS A C 1
ATOM 1401 O O . LYS A 1 175 ? -6.534 26.966 -24.889 1.00 70.69 175 LYS A O 1
ATOM 1406 N N . GLU A 1 176 ? -8.079 25.638 -23.952 1.00 68.69 176 GLU A N 1
ATOM 1407 C CA . GLU A 1 176 ? -8.160 26.367 -22.692 1.00 68.69 176 GLU A CA 1
ATOM 1408 C C . GLU A 1 176 ? -6.873 26.259 -21.875 1.00 68.69 176 GLU A C 1
ATOM 1410 O O . GLU A 1 176 ? -6.317 27.269 -21.448 1.00 68.69 176 GLU A O 1
ATOM 1415 N N . ILE A 1 177 ? -6.296 25.061 -21.796 1.00 70.69 177 ILE A N 1
ATOM 1416 C CA . ILE A 1 177 ? -5.000 24.869 -21.146 1.00 70.69 177 ILE A CA 1
ATOM 1417 C C . ILE A 1 177 ? -3.894 25.616 -21.899 1.00 70.69 177 ILE A C 1
ATOM 1419 O O . ILE A 1 177 ? -3.080 26.297 -21.277 1.00 70.69 177 ILE A O 1
ATOM 1423 N N . SER A 1 178 ? -3.885 25.582 -23.236 1.00 77.88 178 SER A N 1
ATOM 1424 C CA . SER A 1 178 ? -2.937 26.385 -24.020 1.00 77.88 178 SER A CA 1
ATOM 1425 C C . SER A 1 178 ? -3.072 27.885 -23.738 1.00 77.88 178 SER A C 1
ATOM 1427 O O . SER A 1 178 ? -2.052 28.561 -23.644 1.00 77.88 178 SER A O 1
ATOM 1429 N N . LYS A 1 179 ? -4.289 28.415 -23.543 1.00 76.44 179 LYS A N 1
ATOM 1430 C CA . LYS A 1 179 ? -4.482 29.818 -23.135 1.00 76.44 179 LYS A CA 1
ATOM 1431 C C . LYS A 1 179 ? -3.845 30.107 -21.776 1.00 76.44 179 LYS A C 1
ATOM 1433 O O . LYS A 1 179 ? -3.156 31.113 -21.659 1.00 76.44 179 LYS A O 1
ATOM 1438 N N . LEU A 1 180 ? -4.019 29.227 -20.788 1.00 74.00 180 LEU A N 1
ATOM 1439 C CA . LEU A 1 180 ? -3.413 29.387 -19.458 1.00 74.00 180 LEU A CA 1
ATOM 1440 C C . LEU A 1 180 ? -1.878 29.403 -19.519 1.00 74.00 180 LEU A C 1
ATOM 1442 O O . LEU A 1 180 ? -1.235 30.201 -18.840 1.00 74.00 180 LEU A O 1
ATOM 1446 N N . TRP A 1 181 ? -1.283 28.565 -20.372 1.00 74.00 181 TRP A N 1
ATOM 1447 C CA . TRP A 1 181 ? 0.161 28.588 -20.627 1.00 74.00 181 TRP A CA 1
ATOM 1448 C C . TRP A 1 181 ? 0.635 29.923 -21.206 1.00 74.00 181 TRP A C 1
ATOM 1450 O O . TRP A 1 181 ? 1.645 30.456 -20.750 1.00 74.00 181 TRP A O 1
ATOM 1460 N N . HIS A 1 182 ? -0.087 30.474 -22.184 1.00 78.62 182 HIS A N 1
ATOM 1461 C CA . HIS A 1 182 ? 0.268 31.762 -22.790 1.00 78.62 182 HIS A CA 1
ATOM 1462 C C . HIS A 1 182 ? 0.077 32.927 -21.820 1.00 78.62 182 HIS A C 1
ATOM 1464 O O . HIS A 1 182 ? 0.978 33.746 -21.696 1.00 78.62 182 HIS A O 1
ATOM 1470 N N . GLN A 1 183 ? -1.016 32.944 -21.053 1.00 76.69 183 GLN A N 1
ATOM 1471 C CA . GLN A 1 183 ? -1.258 33.954 -20.014 1.00 76.69 183 GLN A CA 1
ATOM 1472 C C . GLN A 1 183 ? -0.151 33.968 -18.959 1.00 76.69 183 GLN A C 1
ATOM 1474 O O . GLN A 1 183 ? 0.297 35.033 -18.542 1.00 76.69 183 GLN A O 1
ATOM 1479 N N . PHE A 1 184 ? 0.328 32.793 -18.541 1.00 73.38 184 PHE A N 1
ATOM 1480 C CA . PHE A 1 184 ? 1.455 32.712 -17.619 1.00 73.38 184 PHE A CA 1
ATOM 1481 C C . PHE A 1 184 ? 2.722 33.344 -18.211 1.00 73.38 184 PHE A C 1
ATOM 1483 O O . PHE A 1 184 ? 3.394 34.115 -17.527 1.00 73.38 184 PHE A O 1
ATOM 1490 N N . LEU A 1 185 ? 3.039 33.047 -19.473 1.00 71.31 185 LEU A N 1
ATOM 1491 C CA . LEU A 1 185 ? 4.227 33.586 -20.138 1.00 71.31 185 LEU A CA 1
ATOM 1492 C C . LEU A 1 185 ? 4.130 35.104 -20.354 1.00 71.31 185 LEU A C 1
ATOM 1494 O O . LEU A 1 185 ? 5.108 35.801 -20.110 1.00 71.31 185 LEU A O 1
ATOM 1498 N N . GLU A 1 186 ? 2.953 35.620 -20.709 1.00 71.31 186 GLU A N 1
ATOM 1499 C CA . GLU A 1 186 ? 2.692 37.062 -20.834 1.00 71.31 186 GLU A CA 1
ATOM 1500 C C . GLU A 1 186 ? 2.786 37.770 -19.467 1.00 71.31 186 GLU A C 1
ATOM 1502 O O . GLU A 1 186 ? 3.433 38.808 -19.339 1.00 71.31 186 GLU A O 1
ATOM 1507 N N . SER A 1 187 ? 2.244 37.165 -18.402 1.00 61.03 187 SER A N 1
ATOM 1508 C CA . SER A 1 187 ? 2.331 37.712 -17.036 1.00 61.03 187 SER A CA 1
ATOM 1509 C C . SER A 1 187 ? 3.754 37.718 -16.459 1.00 61.03 187 SER A C 1
ATOM 1511 O O . SER A 1 187 ? 4.066 38.516 -15.575 1.00 61.03 187 SER A O 1
ATOM 1513 N N . ALA A 1 188 ? 4.635 36.840 -16.954 1.00 55.03 188 ALA A N 1
ATOM 1514 C CA . ALA A 1 188 ? 6.039 36.804 -16.560 1.00 55.03 188 ALA A CA 1
ATOM 1515 C C . ALA A 1 188 ? 6.853 37.953 -17.187 1.00 55.03 188 ALA A C 1
ATOM 1517 O O . ALA A 1 188 ? 7.844 38.380 -16.592 1.00 55.03 188 ALA A O 1
ATOM 1518 N N . GLU A 1 189 ? 6.429 38.486 -18.338 1.00 46.59 189 GLU A N 1
ATOM 1519 C CA . GLU A 1 189 ? 7.044 39.666 -18.964 1.00 46.59 189 GLU A CA 1
ATOM 1520 C C . GLU A 1 189 ? 6.614 40.983 -18.293 1.00 46.59 189 GLU A C 1
ATOM 1522 O O . GLU A 1 189 ? 7.409 41.921 -18.215 1.00 46.59 189 GLU A O 1
ATOM 1527 N N . GLU A 1 190 ? 5.419 41.042 -17.694 1.00 40.69 190 GLU A N 1
ATOM 1528 C CA . GLU A 1 190 ? 4.947 42.198 -16.905 1.00 40.69 190 GLU A CA 1
ATOM 1529 C C . GLU A 1 190 ? 5.589 42.305 -15.503 1.00 40.69 190 GLU A C 1
ATOM 1531 O O . GLU A 1 190 ? 5.274 43.204 -14.721 1.00 40.69 190 GLU A O 1
ATOM 1536 N N . GLY A 1 191 ? 6.551 41.433 -15.183 1.00 38.94 191 GLY A N 1
ATOM 1537 C CA . GLY A 1 191 ? 7.300 41.386 -13.924 1.00 38.94 191 GLY A CA 1
ATOM 1538 C C . GLY A 1 191 ? 8.260 42.557 -13.655 1.00 38.94 191 GLY A C 1
ATOM 1539 O O . GLY A 1 191 ? 9.216 42.386 -12.897 1.00 38.94 191 GLY A O 1
ATOM 1540 N N . LYS A 1 192 ? 8.029 43.747 -14.224 1.00 40.84 192 LYS A N 1
ATOM 1541 C CA . LYS A 1 192 ? 8.569 45.007 -13.694 1.00 40.84 192 LYS A CA 1
ATOM 1542 C C . LYS A 1 192 ? 7.477 45.724 -12.899 1.00 40.84 192 LYS A C 1
ATOM 1544 O O . LYS A 1 192 ? 6.595 46.361 -13.454 1.00 40.84 192 LYS A O 1
ATOM 1549 N N . GLU A 1 193 ? 7.595 45.589 -11.580 1.00 41.97 193 GLU A N 1
ATOM 1550 C CA . GLU A 1 193 ? 6.941 46.384 -10.534 1.00 41.97 193 GLU A CA 1
ATOM 1551 C C . GLU A 1 193 ? 5.423 46.605 -10.651 1.00 41.97 193 GLU A C 1
ATOM 1553 O O . GLU A 1 193 ? 4.944 47.670 -11.033 1.00 41.97 193 GLU A O 1
ATOM 1558 N N . LYS A 1 194 ? 4.649 45.679 -10.076 1.00 29.64 194 LYS A N 1
ATOM 1559 C CA . LYS A 1 194 ? 3.450 46.066 -9.321 1.00 29.64 194 LYS A CA 1
ATOM 1560 C C . LYS A 1 194 ? 3.556 45.538 -7.897 1.00 29.64 194 LYS A C 1
ATOM 1562 O O . LYS A 1 194 ? 3.403 44.349 -7.633 1.00 29.64 194 LYS A O 1
ATOM 1567 N N . LYS A 1 195 ? 3.855 46.453 -6.966 1.00 30.83 195 LYS A N 1
ATOM 1568 C CA . LYS A 1 195 ? 3.720 46.228 -5.523 1.00 30.83 195 LYS A CA 1
ATOM 1569 C C . LYS A 1 195 ? 2.282 45.795 -5.242 1.00 30.83 195 LYS A C 1
ATOM 1571 O O . LYS A 1 195 ? 1.353 46.579 -5.408 1.00 30.83 195 LYS A O 1
ATOM 1576 N N . VAL A 1 196 ? 2.118 44.555 -4.797 1.00 28.17 196 VAL A N 1
ATOM 1577 C CA . VAL A 1 196 ? 0.867 44.060 -4.218 1.00 28.17 196 VAL A CA 1
ATOM 1578 C C . VAL A 1 196 ? 0.508 44.954 -3.016 1.00 28.17 196 VAL A C 1
ATOM 1580 O O . VAL A 1 196 ? 1.382 45.183 -2.169 1.00 28.17 196 VAL A O 1
ATOM 1583 N N . PRO A 1 197 ? -0.727 45.478 -2.891 1.00 27.80 197 PRO A N 1
ATOM 1584 C CA . PRO A 1 197 ? -1.126 46.214 -1.699 1.00 27.80 197 PRO A CA 1
ATOM 1585 C C . PRO A 1 197 ? -1.122 45.257 -0.504 1.00 27.80 197 PRO A C 1
ATOM 1587 O O . PRO A 1 197 ? -1.762 44.205 -0.537 1.00 27.80 197 PRO A O 1
ATOM 1590 N N . LYS A 1 198 ? -0.402 45.613 0.566 1.00 27.12 198 LYS A N 1
ATOM 1591 C CA . LYS A 1 198 ? -0.442 44.888 1.843 1.00 27.12 198 LYS A CA 1
ATOM 1592 C C . LYS A 1 198 ? -1.876 44.902 2.384 1.00 27.12 198 LYS A C 1
ATOM 1594 O O . LYS A 1 198 ? -2.308 45.897 2.964 1.00 27.12 198 LYS A O 1
ATOM 1599 N N . ARG A 1 199 ? -2.602 43.794 2.226 1.00 25.50 199 ARG A N 1
ATOM 1600 C CA . ARG A 1 199 ? -3.866 43.555 2.929 1.00 25.50 199 ARG A CA 1
ATOM 1601 C C . ARG A 1 199 ? -3.526 43.290 4.400 1.00 25.50 199 ARG A C 1
ATOM 1603 O O . ARG A 1 199 ? -2.732 42.404 4.713 1.00 25.50 199 ARG A O 1
ATOM 1610 N N . LYS A 1 200 ? -4.052 44.144 5.284 1.00 26.41 200 LYS A N 1
ATOM 1611 C CA . LYS A 1 200 ? -3.891 44.084 6.742 1.00 26.41 200 LYS A CA 1
ATOM 1612 C C . LYS A 1 200 ? -4.317 42.703 7.250 1.00 26.41 200 LYS A C 1
ATOM 1614 O O . LYS A 1 200 ? -5.479 42.337 7.113 1.00 26.41 200 LYS A O 1
ATOM 1619 N N . GLN A 1 201 ? -3.388 41.970 7.859 1.00 26.88 201 GLN A N 1
ATOM 1620 C CA . GLN A 1 201 ? -3.725 40.862 8.747 1.00 26.88 201 GLN A CA 1
ATOM 1621 C C . GLN A 1 201 ? -4.400 41.444 9.989 1.00 26.88 201 GLN A C 1
ATOM 1623 O O . GLN A 1 201 ? -3.784 42.194 10.749 1.00 26.88 201 GLN A O 1
ATOM 1628 N N . GLY A 1 202 ? -5.676 41.116 10.170 1.00 26.80 202 GLY A N 1
ATOM 1629 C CA . GLY A 1 202 ? -6.322 41.194 11.468 1.00 26.80 202 GLY A CA 1
ATOM 1630 C C . GLY A 1 202 ? -5.725 40.113 12.358 1.00 26.80 202 GLY A C 1
ATOM 1631 O O . GLY A 1 202 ? -6.034 38.938 12.197 1.00 26.80 202 GLY A O 1
ATOM 1632 N N . SER A 1 203 ? -4.862 40.523 13.280 1.00 26.42 203 SER A N 1
ATOM 1633 C CA . SER A 1 203 ? -4.386 39.679 14.369 1.00 26.42 203 SER A CA 1
ATOM 1634 C C . SER A 1 203 ? -4.869 40.296 15.669 1.00 26.42 203 SER A C 1
ATOM 1636 O O . SER A 1 203 ? -4.413 41.366 16.071 1.00 26.42 203 SER A O 1
ATOM 1638 N N . GLN A 1 204 ? -5.807 39.599 16.305 1.00 29.88 204 GLN A N 1
ATOM 1639 C CA . GLN A 1 204 ? -6.164 39.782 17.703 1.00 29.88 204 GLN A CA 1
ATOM 1640 C C . GLN A 1 204 ? -4.893 39.738 18.562 1.00 29.88 204 GLN A C 1
ATOM 1642 O O . GLN A 1 204 ? -4.164 38.745 18.578 1.00 29.88 204 GLN A O 1
ATOM 1647 N N . LYS A 1 205 ? -4.647 40.819 19.295 1.00 25.09 205 LYS A N 1
ATOM 1648 C CA . LYS A 1 205 ? -3.829 40.828 20.504 1.00 25.09 205 LYS A CA 1
ATOM 1649 C C . LYS A 1 205 ? -4.629 41.565 21.567 1.00 25.09 205 LYS A C 1
ATOM 1651 O O . LYS A 1 205 ? -4.846 42.762 21.442 1.00 25.09 205 LYS A O 1
ATOM 1656 N N . THR A 1 206 ? -5.044 40.841 22.596 1.00 27.28 206 THR A N 1
ATOM 1657 C CA . THR A 1 206 ? -5.398 41.410 23.899 1.00 27.28 206 THR A CA 1
ATOM 1658 C C . THR A 1 206 ? -4.374 40.917 24.907 1.00 27.28 206 THR A C 1
ATOM 1660 O O . THR A 1 206 ? -4.393 39.767 25.343 1.00 27.28 206 THR A O 1
ATOM 1663 N N . ASP A 1 207 ? -3.406 41.792 25.145 1.00 27.33 207 ASP A N 1
ATOM 1664 C CA . ASP A 1 207 ? -2.999 42.314 26.445 1.00 27.33 207 ASP A CA 1
ATOM 1665 C C . ASP A 1 207 ? -2.911 41.357 27.634 1.00 27.33 207 ASP A C 1
ATOM 1667 O O . ASP A 1 207 ? -3.868 41.073 28.357 1.00 27.33 207 ASP A O 1
ATOM 1671 N N . LYS A 1 208 ? -1.657 41.025 27.942 1.00 23.02 208 LYS A N 1
ATOM 1672 C CA . LYS A 1 208 ? -1.179 40.948 29.316 1.00 23.02 208 LYS A CA 1
ATOM 1673 C C . LYS A 1 208 ? 0.016 41.888 29.484 1.00 23.02 208 LYS A C 1
ATOM 1675 O O . LYS A 1 208 ? 1.032 41.713 28.825 1.00 23.02 208 LYS A O 1
ATOM 1680 N N . GLN A 1 209 ? -0.148 42.769 30.472 1.00 23.75 209 GLN A N 1
ATOM 1681 C CA . GLN A 1 209 ? 0.861 43.419 31.318 1.00 23.75 209 GLN A CA 1
ATOM 1682 C C . GLN A 1 209 ? 1.522 44.715 30.833 1.00 23.75 209 GLN A C 1
ATOM 1684 O O . GLN A 1 209 ? 2.545 44.698 30.162 1.00 23.75 209 GLN A O 1
ATOM 1689 N N . GLN A 1 210 ? 0.999 45.821 31.367 1.00 25.50 210 GLN A N 1
ATOM 1690 C CA . GLN A 1 210 ? 1.715 46.883 32.100 1.00 25.50 210 GLN A CA 1
ATOM 1691 C C . GLN A 1 210 ? 0.608 47.689 32.805 1.00 25.50 210 GLN A C 1
ATOM 1693 O O . GLN A 1 210 ? -0.218 48.304 32.152 1.00 25.50 210 GLN A O 1
ATOM 1698 N N . GLN A 1 211 ? 0.278 47.452 34.076 1.00 24.67 211 GLN A N 1
ATOM 1699 C CA . GLN A 1 211 ? 0.975 47.933 35.272 1.00 24.67 211 GLN A CA 1
ATOM 1700 C C . GLN A 1 211 ? 1.622 49.316 35.126 1.00 24.67 211 GLN A C 1
ATOM 1702 O O . GLN A 1 211 ? 2.645 49.459 34.468 1.00 24.67 211 GLN A O 1
ATOM 1707 N N . GLN A 1 212 ? 1.056 50.226 35.925 1.00 24.59 212 GLN A N 1
ATOM 1708 C CA . GLN A 1 212 ? 1.536 51.524 36.401 1.00 24.59 212 GLN A CA 1
ATOM 1709 C C . GLN A 1 212 ? 0.946 52.750 35.704 1.00 24.59 212 GLN A C 1
ATOM 1711 O O . GLN A 1 212 ? 0.949 52.865 34.490 1.00 24.59 212 GLN A O 1
ATOM 1716 N N . GLN A 1 213 ? 0.515 53.669 36.574 1.00 23.81 213 GLN A N 1
ATOM 1717 C CA . GLN A 1 213 ? -0.044 54.995 36.320 1.00 23.81 213 GLN A CA 1
ATOM 1718 C C . GLN A 1 213 ? -1.513 55.016 35.887 1.00 23.81 213 GLN A C 1
ATOM 1720 O O . GLN A 1 213 ? -1.840 55.102 34.718 1.00 23.81 213 GLN A O 1
ATOM 1725 N N . GLU A 1 214 ? -2.409 54.988 36.873 1.00 25.81 214 GLU A N 1
ATOM 1726 C CA . GLU A 1 214 ? -3.095 56.229 37.254 1.00 25.81 214 GLU A CA 1
ATOM 1727 C C . GLU A 1 214 ? -3.719 56.065 38.645 1.00 25.81 214 GLU A C 1
ATOM 1729 O O . GLU A 1 214 ? -4.719 55.388 38.879 1.00 25.81 214 GLU A O 1
ATOM 1734 N N . GLN A 1 215 ? -3.012 56.649 39.608 1.00 25.11 215 GLN A N 1
ATOM 1735 C CA . GLN A 1 215 ? -3.561 57.069 40.882 1.00 25.11 215 GLN A CA 1
ATOM 1736 C C . GLN A 1 215 ? -4.499 58.259 40.645 1.00 25.11 215 GLN A C 1
ATOM 1738 O O . GLN A 1 215 ? -4.197 59.118 39.826 1.00 25.11 215 GLN A O 1
ATOM 1743 N N . GLN A 1 216 ? -5.524 58.341 41.497 1.00 26.83 216 GLN A N 1
ATOM 1744 C CA . GLN A 1 216 ? -6.407 59.489 41.745 1.00 26.83 216 GLN A CA 1
ATOM 1745 C C . GLN A 1 216 ? -7.572 59.661 40.761 1.00 26.83 216 GLN A C 1
ATOM 1747 O O . GLN A 1 216 ? -7.485 60.402 39.795 1.00 26.83 216 GLN A O 1
ATOM 1752 N N . GLN A 1 217 ? -8.740 59.123 41.122 1.00 26.25 217 GLN A N 1
ATOM 1753 C CA . GLN A 1 217 ? -9.802 59.946 41.721 1.00 26.25 217 GLN A CA 1
ATOM 1754 C C . GLN A 1 217 ? -11.022 59.107 42.134 1.00 26.25 217 GLN A C 1
ATOM 1756 O O . GLN A 1 217 ? -11.389 58.125 41.498 1.00 26.25 217 GLN A O 1
ATOM 1761 N N . SER A 1 218 ? -11.675 59.590 43.191 1.00 27.09 218 SER A N 1
ATOM 1762 C CA . SER A 1 218 ? -12.987 59.210 43.734 1.00 27.09 218 SER A CA 1
ATOM 1763 C C . SER A 1 218 ? -13.070 57.976 44.649 1.00 27.09 218 SER A C 1
ATOM 1765 O O . SER A 1 218 ? -13.400 56.850 44.297 1.00 27.09 218 SER A O 1
ATOM 1767 N N . THR A 1 219 ? -12.818 58.287 45.915 1.00 28.30 219 THR A N 1
ATOM 1768 C CA . THR A 1 219 ? -13.490 57.774 47.110 1.00 28.30 219 THR A CA 1
ATOM 1769 C C . THR A 1 219 ? -15.022 57.726 46.969 1.00 28.30 219 THR A C 1
ATOM 1771 O O . THR A 1 219 ? -15.625 58.757 46.677 1.00 28.30 219 THR A O 1
ATOM 1774 N N . ASN A 1 220 ? -15.651 56.573 47.235 1.00 29.27 220 ASN A N 1
ATOM 1775 C CA . ASN A 1 220 ? -16.682 56.369 48.277 1.00 29.27 220 ASN A CA 1
ATOM 1776 C C . ASN A 1 220 ? -17.491 55.072 48.051 1.00 29.27 220 ASN A C 1
ATOM 1778 O O . ASN A 1 220 ? -18.200 54.907 47.064 1.00 29.27 220 ASN A O 1
ATOM 1782 N N . SER A 1 221 ? -17.387 54.165 49.023 1.00 25.98 221 SER A N 1
ATOM 1783 C CA . SER A 1 221 ? -18.255 53.000 49.282 1.00 25.98 221 SER A CA 1
ATOM 1784 C C . SER A 1 221 ? -19.631 53.430 49.851 1.00 25.98 221 SER A C 1
ATOM 1786 O O . SER A 1 221 ? -19.793 54.618 50.132 1.00 25.98 221 SER A O 1
ATOM 1788 N N . PRO A 1 222 ? -20.549 52.516 50.263 1.00 51.62 222 PRO A N 1
ATOM 1789 C CA . PRO A 1 222 ? -20.848 51.128 49.839 1.00 51.62 222 PRO A CA 1
ATOM 1790 C C . PRO A 1 222 ? -22.370 50.864 49.645 1.00 51.62 222 PRO A C 1
ATOM 1792 O O . PRO A 1 222 ? -23.192 51.566 50.219 1.00 51.62 222 PRO A O 1
ATOM 1795 N N . ALA A 1 223 ? -22.764 49.749 49.005 1.00 26.53 223 ALA A N 1
ATOM 1796 C CA . ALA A 1 223 ? -23.951 48.987 49.441 1.00 26.53 223 ALA A CA 1
ATOM 1797 C C . ALA A 1 223 ? -23.981 47.540 48.907 1.00 26.53 223 ALA A C 1
ATOM 1799 O O . ALA A 1 223 ? -23.642 47.252 47.765 1.00 26.53 223 ALA A O 1
ATOM 1800 N N . GLN A 1 224 ? -24.376 46.641 49.804 1.00 35.66 224 GLN A N 1
ATOM 1801 C CA . GLN A 1 224 ? -24.452 45.180 49.743 1.00 35.66 224 GLN A CA 1
ATOM 1802 C C . GLN A 1 224 ? -25.310 44.605 48.595 1.00 35.66 224 GLN A C 1
ATOM 1804 O O . GLN A 1 224 ? -26.411 45.091 48.378 1.00 35.66 224 GLN A O 1
ATOM 1809 N N . MET A 1 225 ? -24.890 43.474 47.995 1.00 30.12 225 MET A N 1
ATOM 1810 C CA . MET A 1 225 ? -25.748 42.280 47.806 1.00 30.12 225 MET A CA 1
ATOM 1811 C C . MET A 1 225 ? -24.995 41.050 47.228 1.00 30.12 225 MET A C 1
ATOM 1813 O O . MET A 1 225 ? -24.550 41.019 46.086 1.00 30.12 225 MET A O 1
ATOM 1817 N N . THR A 1 226 ? -24.930 39.994 48.051 1.00 34.47 226 THR A N 1
ATOM 1818 C CA . THR A 1 226 ? -24.826 38.546 47.738 1.00 34.47 226 THR A CA 1
ATOM 1819 C C . THR A 1 226 ? -23.599 37.996 46.974 1.00 34.47 226 THR A C 1
ATOM 1821 O O . THR A 1 226 ? -23.579 37.859 45.755 1.00 34.47 226 THR A O 1
ATOM 1824 N N . THR A 1 227 ? -22.600 37.526 47.729 1.00 36.25 227 THR A N 1
ATOM 1825 C CA . THR A 1 227 ? -21.373 36.838 47.265 1.00 36.25 227 THR A CA 1
ATOM 1826 C C . THR A 1 227 ? -21.449 35.298 47.276 1.00 36.25 227 THR A C 1
ATOM 1828 O O . THR A 1 227 ? -20.456 34.625 47.003 1.00 36.25 227 THR A O 1
ATOM 1831 N N . SER A 1 228 ? -22.609 34.693 47.546 1.00 42.31 228 SER A N 1
ATOM 1832 C CA . SER A 1 228 ? -22.729 33.239 47.762 1.00 42.31 228 SER A CA 1
ATOM 1833 C C . SER A 1 228 ? -22.993 32.398 46.499 1.00 42.31 228 SER A C 1
ATOM 1835 O O . SER A 1 228 ? -22.649 31.216 46.482 1.00 42.31 228 SER A O 1
ATOM 1837 N N . SER A 1 229 ? -23.528 32.975 45.415 1.00 42.34 229 SER A N 1
ATOM 1838 C CA . SER A 1 2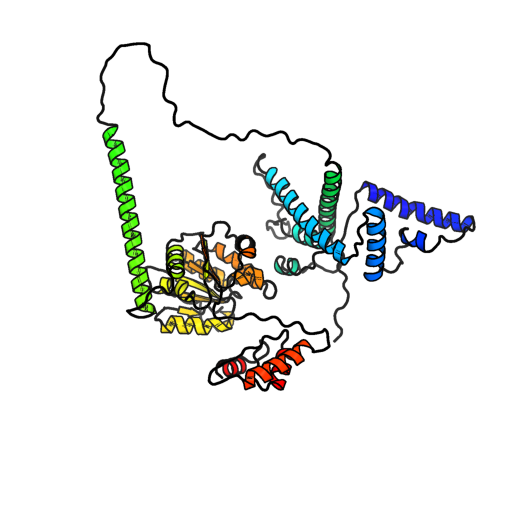29 ? -23.933 32.203 44.219 1.00 42.34 229 SER A CA 1
ATOM 1839 C C . SER A 1 229 ? -22.864 32.087 43.124 1.00 42.34 229 SER A C 1
ATOM 1841 O O . SER A 1 229 ? -22.889 31.135 42.347 1.00 42.34 229 SER A O 1
ATOM 1843 N N . LYS A 1 230 ? -21.887 33.004 43.064 1.00 40.75 230 LYS A N 1
ATOM 1844 C CA . LYS A 1 230 ? -20.787 32.941 42.077 1.00 40.75 230 LYS A CA 1
ATOM 1845 C C . LYS A 1 230 ? -19.671 31.973 42.475 1.00 40.75 230 LYS A C 1
ATOM 1847 O O . LYS A 1 230 ? -19.076 31.367 41.599 1.00 40.75 230 LYS A O 1
ATOM 1852 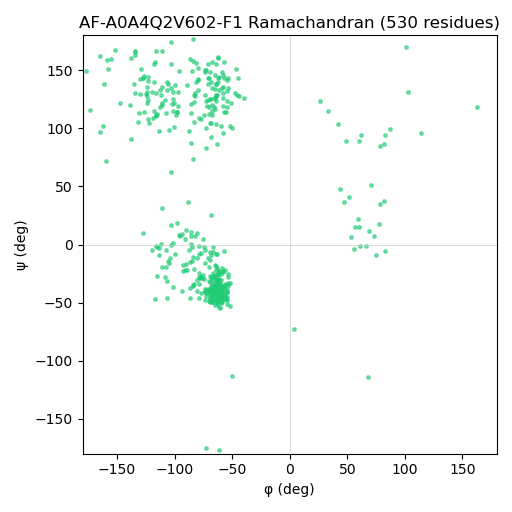N N . ARG A 1 231 ? -19.425 31.779 43.777 1.00 36.91 231 ARG A N 1
ATOM 1853 C CA . ARG A 1 231 ? -18.334 30.923 44.278 1.00 36.91 231 ARG A CA 1
ATOM 1854 C C . ARG A 1 231 ? -18.660 29.425 44.239 1.00 36.91 231 ARG A C 1
ATOM 1856 O O . ARG A 1 231 ? -17.737 28.631 44.148 1.00 36.91 231 ARG A O 1
ATOM 1863 N N . ARG A 1 232 ? -19.952 29.055 44.267 1.00 40.12 232 ARG A N 1
ATOM 1864 C CA . ARG A 1 232 ? -20.448 27.667 44.137 1.00 40.12 232 ARG A CA 1
ATOM 1865 C C . ARG A 1 232 ? -20.450 27.141 42.693 1.00 40.12 232 ARG A C 1
ATOM 1867 O O . ARG A 1 232 ? -20.309 25.941 42.501 1.00 40.12 232 ARG A O 1
ATOM 1874 N N . LYS A 1 233 ? -20.601 28.013 41.686 1.00 44.31 233 LYS A N 1
ATOM 1875 C CA . LYS A 1 233 ? -20.582 27.611 40.265 1.00 44.31 233 LYS A CA 1
ATOM 1876 C C . LYS A 1 233 ? -19.176 27.241 39.779 1.00 44.31 233 LYS A C 1
ATOM 1878 O O . LYS A 1 233 ? -19.025 26.227 39.112 1.00 44.31 233 LYS A O 1
ATOM 1883 N N . THR A 1 234 ? -18.153 28.000 40.175 1.00 50.47 234 THR A N 1
ATOM 1884 C CA . THR A 1 234 ? -16.751 27.728 39.809 1.00 50.47 234 THR A CA 1
ATOM 1885 C C . THR A 1 234 ? -16.210 26.446 40.443 1.00 50.47 234 THR A C 1
ATOM 1887 O O . THR A 1 234 ? -15.528 25.684 39.770 1.00 50.47 234 THR A O 1
ATOM 1890 N N . THR A 1 235 ? -16.580 26.143 41.693 1.00 57.66 235 THR A N 1
ATOM 1891 C CA . THR A 1 235 ? -16.173 24.884 42.353 1.00 57.66 235 THR A CA 1
ATOM 1892 C C . THR A 1 235 ? -16.813 23.659 41.702 1.00 57.66 235 THR A C 1
ATOM 1894 O O . THR A 1 235 ? -16.159 22.634 41.559 1.00 57.66 235 THR A O 1
ATOM 1897 N N . GLN A 1 236 ? -18.068 23.759 41.252 1.00 54.81 236 GLN A N 1
ATOM 1898 C CA . GLN A 1 236 ? -18.744 22.652 40.567 1.00 54.81 236 GLN A CA 1
ATOM 1899 C C . GLN A 1 236 ? -18.163 22.367 39.176 1.00 54.81 236 GLN A C 1
ATOM 1901 O O . GLN A 1 236 ? -18.049 21.202 38.806 1.00 54.81 236 GLN A O 1
ATOM 1906 N N . GLU A 1 237 ? -17.778 23.389 38.406 1.00 62.91 237 GLU A N 1
ATOM 1907 C CA . GLU A 1 237 ? -17.136 23.200 37.094 1.00 62.91 237 GLU A CA 1
ATOM 1908 C C . GLU A 1 237 ? -15.731 22.595 37.215 1.00 62.91 237 GLU A C 1
ATOM 1910 O O . GLU A 1 237 ? -15.386 21.688 36.452 1.00 62.91 237 GLU A O 1
ATOM 1915 N N . GLU A 1 238 ? -14.949 23.031 38.207 1.00 65.75 238 GLU A N 1
ATOM 1916 C CA . GLU A 1 238 ? -13.633 22.463 38.516 1.00 65.75 238 GLU A CA 1
ATOM 1917 C C . GLU A 1 238 ? -13.745 21.007 38.995 1.00 65.75 238 GLU A C 1
ATOM 1919 O O . GLU A 1 238 ? -13.036 20.137 38.489 1.00 65.75 238 GLU A O 1
ATOM 1924 N N . GLU A 1 239 ? -14.701 20.694 39.877 1.00 70.56 239 GLU A N 1
ATOM 1925 C CA . GLU A 1 239 ? -14.979 19.317 40.307 1.00 70.56 239 GLU A CA 1
ATOM 1926 C C . GLU A 1 239 ? -15.456 18.421 39.152 1.00 70.56 239 GLU A C 1
ATOM 1928 O O . GLU A 1 239 ? -15.080 17.247 39.071 1.00 70.56 239 GLU A O 1
ATOM 1933 N N . LEU A 1 240 ? -16.270 18.948 38.230 1.00 68.44 240 LEU A N 1
ATOM 1934 C CA . LEU A 1 240 ? -16.738 18.201 37.061 1.00 68.44 240 LEU A CA 1
ATOM 1935 C C . LEU A 1 240 ? -15.590 17.924 36.076 1.00 68.44 240 LEU A C 1
ATOM 1937 O O . LEU A 1 240 ? -15.523 16.839 35.492 1.00 68.44 240 LEU A O 1
ATOM 1941 N N . ALA A 1 241 ? -14.677 18.882 35.899 1.00 73.44 241 ALA A N 1
ATOM 1942 C CA . ALA A 1 241 ? -13.474 18.723 35.087 1.00 73.44 241 ALA A CA 1
ATOM 1943 C C . ALA A 1 241 ? -12.504 17.704 35.707 1.00 73.44 241 ALA A C 1
ATOM 1945 O O . ALA A 1 241 ? -12.001 16.828 34.996 1.00 73.44 241 ALA A O 1
ATOM 1946 N N . GLN A 1 242 ? -12.316 17.753 37.030 1.00 74.44 242 GLN A N 1
ATOM 1947 C CA . GLN A 1 242 ? -11.519 16.791 37.794 1.00 74.44 242 GLN A CA 1
ATOM 1948 C C . GLN A 1 242 ? -12.076 15.367 37.631 1.00 74.44 242 GLN A C 1
ATOM 1950 O O . GLN A 1 242 ? -11.357 14.462 37.208 1.00 74.44 242 GLN A O 1
ATOM 1955 N N . LYS A 1 243 ? -13.389 15.180 37.831 1.00 75.31 243 LYS A N 1
ATOM 1956 C CA . LYS A 1 243 ? -14.068 13.883 37.656 1.00 75.31 243 LYS A CA 1
ATOM 1957 C C . LYS A 1 243 ? -13.983 13.355 36.222 1.00 75.31 243 LYS A C 1
ATOM 1959 O O . LYS A 1 243 ? -13.783 12.157 36.016 1.00 75.31 243 LYS A O 1
ATOM 1964 N N . LYS A 1 244 ? -14.110 14.223 35.208 1.00 75.06 244 LYS A N 1
ATOM 1965 C CA . LYS A 1 244 ? -13.928 13.838 33.793 1.00 75.06 244 LYS A CA 1
ATOM 1966 C C . LYS A 1 244 ? -12.498 13.375 33.512 1.00 75.06 244 LYS A C 1
ATOM 1968 O O . LYS A 1 244 ? -12.313 12.400 32.780 1.00 75.06 244 LYS A O 1
ATOM 1973 N N . LYS A 1 245 ? -11.501 14.045 34.093 1.00 76.75 245 LYS A N 1
ATOM 1974 C CA . LYS A 1 245 ? -10.087 13.681 33.955 1.00 76.75 245 LYS A CA 1
ATOM 1975 C C . LYS A 1 245 ? -9.790 12.335 34.621 1.00 76.75 245 LYS A C 1
ATOM 1977 O O . LYS A 1 245 ? -9.243 11.456 33.962 1.00 76.75 245 LYS A O 1
ATOM 1982 N N . GLU A 1 246 ? -10.261 12.128 35.848 1.00 79.50 246 GLU A N 1
ATOM 1983 C CA . GLU A 1 246 ? -10.125 10.855 36.569 1.00 79.50 246 GLU A CA 1
ATOM 1984 C C . GLU A 1 246 ? -10.812 9.691 35.837 1.00 79.50 246 GLU A C 1
ATOM 1986 O O . GLU A 1 246 ? -10.247 8.603 35.722 1.00 79.50 246 GLU A O 1
ATOM 1991 N N . MET A 1 247 ? -12.015 9.903 35.286 1.00 75.88 247 MET A N 1
ATOM 1992 C CA . MET A 1 247 ? -12.684 8.886 34.465 1.00 75.88 247 MET A CA 1
ATOM 1993 C C . MET A 1 247 ? -11.914 8.569 33.177 1.00 75.88 247 MET A C 1
ATOM 1995 O O . MET A 1 247 ? -11.848 7.407 32.775 1.00 75.88 247 MET A O 1
ATOM 1999 N N . SER A 1 248 ? -11.334 9.580 32.526 1.00 81.38 248 SER A N 1
ATOM 2000 C CA . SER A 1 248 ? -10.510 9.402 31.326 1.00 81.38 248 SER A CA 1
ATOM 2001 C C . SER A 1 248 ? -9.238 8.601 31.626 1.00 81.38 248 SER A C 1
ATOM 2003 O O . SER A 1 248 ? -8.908 7.666 30.897 1.00 81.38 248 SER A O 1
ATOM 2005 N N . GLU A 1 249 ? -8.562 8.900 32.736 1.00 82.94 249 GLU A N 1
ATOM 2006 C CA . GLU A 1 249 ? -7.366 8.177 33.184 1.00 82.94 249 GLU A CA 1
ATOM 2007 C C . GLU A 1 249 ? -7.678 6.723 33.561 1.00 82.94 249 GLU A C 1
ATOM 2009 O O . GLU A 1 249 ? -6.964 5.816 33.131 1.00 82.94 249 GLU A O 1
ATOM 2014 N N . LYS A 1 250 ? -8.791 6.472 34.265 1.00 85.75 250 LYS A N 1
ATOM 2015 C CA . LYS A 1 250 ? -9.255 5.105 34.561 1.00 85.75 250 LYS A CA 1
ATOM 2016 C C . LYS A 1 250 ? -9.544 4.304 33.290 1.00 85.75 250 LYS A C 1
ATOM 2018 O O . LYS A 1 250 ? -9.128 3.153 33.198 1.00 85.75 250 LYS A O 1
ATOM 2023 N N . LYS A 1 251 ? -10.210 4.908 32.296 1.00 84.19 251 LYS A N 1
ATOM 2024 C CA . LYS A 1 251 ? -10.472 4.260 30.998 1.00 84.19 251 LYS A CA 1
ATOM 2025 C C . LYS A 1 251 ? -9.185 3.936 30.244 1.00 84.19 251 LYS A C 1
ATOM 2027 O O . LYS A 1 251 ? -9.061 2.836 29.720 1.00 84.19 251 LYS A O 1
ATOM 2032 N N . LYS A 1 252 ? -8.221 4.864 30.218 1.00 86.25 252 LYS A N 1
ATOM 2033 C CA . LYS A 1 252 ? -6.908 4.624 29.602 1.00 86.25 252 LYS A CA 1
ATOM 2034 C C . LYS A 1 252 ? -6.175 3.467 30.269 1.00 86.25 252 LYS A C 1
ATOM 2036 O O . LYS A 1 252 ? -5.659 2.611 29.567 1.00 86.25 252 LYS A O 1
ATOM 2041 N N . LYS A 1 253 ? -6.167 3.421 31.604 1.00 89.31 253 LYS A N 1
ATOM 2042 C CA . LYS A 1 253 ? -5.526 2.333 32.347 1.00 89.31 253 LYS A CA 1
ATOM 2043 C C . LYS A 1 253 ? -6.170 0.976 32.043 1.00 89.31 253 LYS A C 1
ATOM 2045 O O . LYS A 1 253 ? -5.449 0.046 31.718 1.00 89.31 253 LYS A O 1
ATOM 2050 N N . LYS A 1 254 ? -7.508 0.894 32.049 1.00 89.44 254 LYS A N 1
ATOM 2051 C CA . LYS A 1 254 ? -8.234 -0.338 31.686 1.00 89.44 254 LYS A CA 1
ATOM 2052 C C . LYS A 1 254 ? -7.852 -0.829 30.285 1.00 89.44 254 LYS A C 1
ATOM 2054 O O . LYS A 1 254 ? -7.578 -2.006 30.108 1.00 89.44 254 LYS A O 1
ATOM 2059 N N . LEU A 1 255 ? -7.787 0.082 29.313 1.00 89.44 255 LEU A N 1
ATOM 2060 C CA . LEU A 1 255 ? -7.397 -0.254 27.944 1.00 89.44 255 LEU A CA 1
ATOM 2061 C C . LEU A 1 255 ? -5.943 -0.752 27.856 1.00 89.44 255 LEU A C 1
ATOM 2063 O O . LEU A 1 255 ? -5.670 -1.686 27.113 1.00 89.44 255 LEU A O 1
ATOM 2067 N N . GLU A 1 256 ? -5.005 -0.151 28.598 1.00 91.25 256 GLU A N 1
ATOM 2068 C CA . GLU A 1 256 ? -3.620 -0.652 28.673 1.00 91.25 256 GLU A CA 1
ATOM 2069 C C . GLU A 1 256 ? -3.553 -2.067 29.251 1.00 91.25 256 GLU A C 1
ATOM 2071 O O . GLU A 1 256 ? -2.829 -2.902 28.708 1.00 91.25 256 GLU A O 1
ATOM 2076 N N . ASP A 1 257 ? -4.326 -2.342 30.303 1.00 91.12 257 ASP A N 1
ATOM 2077 C CA . ASP A 1 257 ? -4.393 -3.664 30.926 1.00 91.12 257 ASP A CA 1
ATOM 2078 C C . ASP A 1 257 ? -4.978 -4.700 29.938 1.00 91.12 257 ASP A C 1
ATOM 2080 O O . ASP A 1 257 ? -4.368 -5.745 29.710 1.00 91.12 257 ASP A O 1
ATOM 2084 N N . GLU A 1 258 ? -6.072 -4.370 29.235 1.00 92.12 258 GLU A N 1
ATOM 2085 C CA . GLU A 1 258 ? -6.671 -5.221 28.188 1.00 92.12 258 GLU A CA 1
ATOM 2086 C C . GLU A 1 258 ? -5.705 -5.491 27.021 1.00 92.12 258 GLU A C 1
ATOM 2088 O O . GLU A 1 258 ? -5.606 -6.619 26.531 1.00 92.12 258 GLU A O 1
ATOM 2093 N N . MET A 1 259 ? -4.964 -4.472 26.570 1.00 93.38 259 MET A N 1
ATOM 2094 C CA . MET A 1 259 ? -3.955 -4.637 25.520 1.00 93.38 259 MET A CA 1
ATOM 2095 C C . MET A 1 259 ? -2.812 -5.551 25.978 1.00 93.38 259 MET A C 1
ATOM 2097 O O . MET A 1 259 ? -2.339 -6.378 25.197 1.00 93.38 259 MET A O 1
ATOM 2101 N N . ALA A 1 260 ? -2.363 -5.421 27.229 1.00 92.62 260 ALA A N 1
ATOM 2102 C CA . ALA A 1 260 ? -1.320 -6.272 27.793 1.00 92.62 260 ALA A CA 1
ATOM 2103 C C . ALA A 1 260 ? -1.785 -7.731 27.923 1.00 92.62 260 ALA A C 1
ATOM 2105 O O . ALA A 1 260 ? -1.043 -8.648 27.563 1.00 92.62 260 ALA A O 1
ATOM 2106 N N . ASP A 1 261 ? -3.016 -7.956 28.374 1.00 92.25 261 ASP A N 1
ATOM 2107 C CA . ASP A 1 261 ? -3.578 -9.297 28.522 1.00 92.25 261 ASP A CA 1
ATOM 2108 C C . ASP A 1 261 ? -3.849 -9.960 27.168 1.00 92.25 261 ASP A C 1
ATOM 2110 O O . ASP A 1 261 ? -3.480 -11.120 26.966 1.00 92.25 261 ASP A O 1
ATOM 2114 N N . GLY A 1 262 ? -4.370 -9.215 26.188 1.00 92.75 262 GLY A N 1
ATOM 2115 C CA . GLY A 1 262 ? -4.496 -9.696 24.812 1.00 92.75 262 GLY A CA 1
ATOM 2116 C C . GLY A 1 262 ? -3.141 -10.068 24.197 1.00 92.75 262 GLY A C 1
ATOM 2117 O O . GLY A 1 262 ? -3.022 -11.080 23.504 1.00 92.75 262 GLY A O 1
ATOM 2118 N N . LEU A 1 263 ? -2.086 -9.297 24.489 1.00 93.38 263 LEU A N 1
ATOM 2119 C CA . LEU A 1 263 ? -0.741 -9.570 23.984 1.00 93.38 263 LEU A CA 1
ATOM 2120 C C . LEU A 1 263 ? -0.185 -10.866 24.582 1.00 93.38 263 LEU A C 1
ATOM 2122 O O . LEU A 1 263 ? 0.393 -11.682 23.860 1.00 93.38 263 LEU A O 1
ATOM 2126 N N . ARG A 1 264 ? -0.408 -11.079 25.884 1.00 93.62 264 ARG A N 1
ATOM 2127 C CA . ARG A 1 264 ? -0.042 -12.317 26.584 1.00 93.62 264 ARG A CA 1
ATOM 2128 C C . ARG A 1 264 ? -0.831 -13.522 26.085 1.00 93.62 264 ARG A C 1
ATOM 2130 O O . ARG A 1 264 ? -0.271 -14.610 25.989 1.00 93.62 264 ARG A O 1
ATOM 2137 N N . LYS A 1 265 ? -2.101 -13.334 25.729 1.00 91.19 265 LYS A N 1
ATOM 2138 C CA . LYS A 1 265 ? -2.940 -14.378 25.130 1.00 91.19 265 LYS A CA 1
ATOM 2139 C C . LYS A 1 265 ? -2.420 -14.806 23.755 1.00 91.19 265 LYS A C 1
ATOM 2141 O O . LYS A 1 265 ? -2.371 -15.996 23.479 1.00 91.19 265 LYS A O 1
ATOM 2146 N N . LEU A 1 266 ? -1.987 -13.853 22.927 1.00 91.50 266 LEU A N 1
ATOM 2147 C CA . LEU A 1 266 ? -1.493 -14.122 21.572 1.00 91.50 266 LEU A CA 1
ATOM 2148 C C . LEU A 1 266 ? -0.074 -14.698 21.523 1.00 91.50 266 LEU A C 1
ATOM 2150 O O . LEU A 1 266 ? 0.213 -15.556 20.695 1.00 91.50 266 LEU A O 1
ATOM 2154 N N . LEU A 1 267 ? 0.840 -14.177 22.345 1.00 91.31 267 LEU A N 1
ATOM 2155 C CA . LEU A 1 267 ? 2.281 -14.456 22.240 1.00 91.31 267 LEU A CA 1
ATOM 2156 C C . LEU A 1 267 ? 2.857 -15.193 23.462 1.00 91.31 267 LEU A C 1
ATOM 2158 O O . LEU A 1 267 ? 4.049 -15.503 23.488 1.00 91.31 267 LEU A O 1
ATOM 2162 N N . GLY A 1 268 ? 2.031 -15.472 24.470 1.00 91.00 268 GLY A N 1
ATOM 2163 C CA . GLY A 1 268 ? 2.394 -16.178 25.696 1.00 91.00 268 GLY A CA 1
ATOM 2164 C C . GLY A 1 268 ? 2.614 -15.268 26.919 1.00 91.00 268 GLY A C 1
ATOM 2165 O O . GLY A 1 268 ? 2.726 -14.048 26.800 1.00 91.00 268 GLY A O 1
ATOM 2166 N N . PRO A 1 269 ? 2.744 -15.841 28.132 1.00 89.25 269 PRO A N 1
ATOM 2167 C CA . PRO A 1 269 ? 2.627 -15.103 29.400 1.00 89.25 269 PRO A CA 1
ATOM 2168 C C . PRO A 1 269 ? 3.662 -13.991 29.624 1.00 89.25 269 PRO A C 1
ATOM 2170 O O . PRO A 1 269 ? 3.418 -13.050 30.375 1.00 89.25 269 PRO A O 1
ATOM 2173 N N . LYS A 1 270 ? 4.834 -14.105 28.991 1.00 90.31 270 LYS A N 1
ATOM 2174 C CA . LYS A 1 270 ? 5.945 -13.146 29.108 1.00 90.31 270 LYS A CA 1
ATOM 2175 C C . LYS A 1 270 ? 5.971 -12.120 27.972 1.00 90.31 270 LYS A C 1
ATOM 2177 O O . LYS A 1 270 ? 6.955 -11.398 27.839 1.00 90.31 270 LYS A O 1
ATOM 2182 N N . ALA A 1 271 ? 4.942 -12.087 27.129 1.00 91.12 271 ALA A N 1
ATOM 2183 C CA . ALA A 1 271 ? 4.915 -11.202 25.980 1.00 91.12 271 ALA A CA 1
ATOM 2184 C C . ALA A 1 271 ? 4.880 -9.729 26.400 1.00 91.12 271 ALA A C 1
ATOM 2186 O O . ALA A 1 271 ? 4.095 -9.315 27.254 1.00 91.12 271 ALA A O 1
ATOM 2187 N N . THR A 1 272 ? 5.726 -8.939 25.751 1.00 93.31 272 THR A N 1
ATOM 2188 C CA . THR A 1 272 ? 5.791 -7.484 25.868 1.00 93.31 272 THR A CA 1
ATOM 2189 C C . THR A 1 272 ? 5.890 -6.869 24.476 1.00 93.31 272 THR A C 1
ATOM 2191 O O . THR A 1 272 ? 6.140 -7.560 23.482 1.00 93.31 272 THR A O 1
ATOM 2194 N N . TRP A 1 273 ? 5.658 -5.560 24.387 1.00 94.06 273 TRP A N 1
ATOM 2195 C CA . TRP A 1 273 ? 5.851 -4.817 23.147 1.00 94.06 273 TRP A CA 1
ATOM 2196 C C . TRP A 1 273 ? 7.291 -4.963 22.653 1.00 94.06 273 TRP A C 1
ATOM 2198 O O . TRP A 1 273 ? 8.237 -4.821 23.424 1.00 94.06 273 TRP A O 1
ATOM 2208 N N . ARG A 1 274 ? 7.463 -5.204 21.351 1.00 92.12 274 ARG A N 1
ATOM 2209 C CA . ARG A 1 274 ? 8.790 -5.296 20.724 1.00 92.12 274 ARG A CA 1
ATOM 2210 C C . ARG A 1 274 ? 9.516 -3.954 20.707 1.00 92.12 274 ARG A C 1
ATOM 2212 O O . ARG A 1 274 ? 10.742 -3.933 20.686 1.00 92.12 274 ARG A O 1
ATOM 2219 N N . SER A 1 275 ? 8.770 -2.852 20.663 1.00 92.75 275 SER A N 1
ATOM 2220 C CA . SER A 1 275 ? 9.306 -1.494 20.732 1.00 92.75 275 SER A CA 1
ATOM 2221 C C . SER A 1 275 ? 8.270 -0.508 21.267 1.00 92.75 275 SER A C 1
ATOM 2223 O O . SER A 1 275 ? 7.061 -0.734 21.155 1.00 92.75 275 SER A O 1
ATOM 2225 N N . ASP A 1 276 ? 8.745 0.635 21.764 1.00 94.31 276 ASP A N 1
ATOM 2226 C CA . ASP A 1 276 ? 7.885 1.747 22.185 1.00 94.31 276 ASP A CA 1
ATOM 2227 C C . ASP A 1 276 ? 6.989 2.232 21.042 1.00 94.31 276 ASP A C 1
ATOM 2229 O O . ASP A 1 276 ? 5.822 2.553 21.256 1.00 94.31 276 ASP A O 1
ATOM 2233 N N . LYS A 1 277 ? 7.499 2.210 19.802 1.00 95.19 277 LYS A N 1
ATOM 2234 C CA . LYS A 1 277 ? 6.736 2.583 18.605 1.00 95.19 277 LYS A CA 1
ATOM 2235 C C . LYS A 1 277 ? 5.643 1.585 18.249 1.00 95.19 277 LYS A C 1
ATOM 2237 O O . LYS A 1 277 ? 4.593 2.004 17.764 1.00 95.19 277 LYS A O 1
ATOM 2242 N N . GLN A 1 278 ? 5.829 0.294 18.526 1.00 95.56 278 GLN A N 1
ATOM 2243 C CA . GLN A 1 278 ? 4.753 -0.689 18.396 1.00 95.56 278 GLN A CA 1
ATOM 2244 C C . GLN A 1 278 ? 3.639 -0.418 19.421 1.00 95.56 278 GLN A C 1
ATOM 2246 O O . GLN A 1 278 ? 2.464 -0.422 19.054 1.00 95.56 278 GLN A O 1
ATOM 2251 N N . ALA A 1 279 ? 4.006 -0.116 20.672 1.00 95.81 279 ALA A N 1
ATOM 2252 C CA . ALA A 1 279 ? 3.053 0.233 21.726 1.00 95.81 279 ALA A CA 1
ATOM 2253 C C . ALA A 1 279 ? 2.302 1.542 21.415 1.00 95.81 279 ALA A C 1
ATOM 2255 O O . ALA A 1 279 ? 1.081 1.606 21.526 1.00 95.81 279 ALA A O 1
ATOM 2256 N N . GLU A 1 280 ? 3.016 2.582 20.973 1.00 96.38 280 GLU A N 1
ATOM 2257 C CA . GLU A 1 280 ? 2.446 3.858 20.518 1.00 96.38 280 GLU A CA 1
ATOM 2258 C C . GLU A 1 280 ? 1.476 3.661 19.344 1.00 96.38 280 GLU A C 1
ATOM 2260 O O . GLU A 1 280 ? 0.371 4.202 19.370 1.00 96.38 280 GLU A O 1
ATOM 2265 N N . SER A 1 281 ? 1.850 2.830 18.363 1.00 97.06 281 SER A N 1
ATOM 2266 C CA . SER A 1 281 ? 0.986 2.482 17.226 1.00 97.06 281 SER A CA 1
ATOM 2267 C C . SER A 1 281 ? -0.312 1.833 17.700 1.00 97.06 281 SER A C 1
ATOM 2269 O O . SER A 1 281 ? -1.392 2.258 17.296 1.00 97.06 281 SER A O 1
ATOM 2271 N N . MET A 1 282 ? -0.234 0.845 18.602 1.00 96.44 282 MET A N 1
ATOM 2272 C CA . MET A 1 282 ? -1.434 0.195 19.134 1.00 96.44 282 MET A CA 1
ATOM 2273 C C . MET A 1 282 ? -2.330 1.182 19.887 1.00 96.44 282 MET A C 1
ATOM 2275 O O . MET A 1 282 ? -3.530 1.240 19.626 1.00 96.44 282 MET A O 1
ATOM 2279 N N . ARG A 1 283 ? -1.759 1.998 20.782 1.00 95.50 283 ARG A N 1
ATOM 2280 C CA . ARG A 1 283 ? -2.516 3.026 21.516 1.00 95.50 283 ARG A CA 1
ATOM 2281 C C . ARG A 1 283 ? -3.236 3.972 20.568 1.00 95.50 283 ARG A C 1
ATOM 2283 O O . ARG A 1 283 ? -4.413 4.262 20.769 1.00 95.50 283 ARG A O 1
ATOM 2290 N N . SER A 1 284 ? -2.537 4.426 19.527 1.00 95.69 284 SER A N 1
ATOM 2291 C CA . SER A 1 284 ? -3.122 5.280 18.499 1.00 95.69 284 SER A CA 1
ATOM 2292 C C . SER A 1 284 ? -4.283 4.578 17.799 1.00 95.69 284 SER A C 1
ATOM 2294 O O . SER A 1 284 ? -5.330 5.191 17.639 1.00 95.69 284 SER A O 1
ATOM 2296 N N . ILE A 1 285 ? -4.122 3.310 17.408 1.00 96.12 285 ILE A N 1
ATOM 2297 C CA . ILE A 1 285 ? -5.145 2.516 16.708 1.00 96.12 285 ILE A CA 1
ATOM 2298 C C . ILE A 1 285 ? -6.394 2.318 17.574 1.00 96.12 285 ILE A C 1
ATOM 2300 O O . ILE A 1 285 ? -7.517 2.516 17.099 1.00 96.12 285 ILE A O 1
ATOM 2304 N N . MET A 1 286 ? -6.211 1.962 18.847 1.00 94.19 286 MET A N 1
ATOM 2305 C CA . MET A 1 286 ? -7.316 1.738 19.781 1.00 94.19 286 MET A CA 1
ATOM 2306 C C . MET A 1 286 ? -8.059 3.030 20.136 1.00 94.19 286 MET A C 1
ATOM 2308 O O . MET A 1 286 ? -9.258 2.989 20.398 1.00 94.19 286 MET A O 1
ATOM 2312 N N . ALA A 1 287 ? -7.380 4.180 20.085 1.00 93.56 287 ALA A N 1
ATOM 2313 C CA . ALA A 1 287 ? -7.980 5.490 20.327 1.00 93.56 287 ALA A CA 1
ATOM 2314 C C . ALA A 1 287 ? -8.735 6.081 19.118 1.00 93.56 287 ALA A C 1
ATOM 2316 O O . ALA A 1 287 ? -9.439 7.080 19.290 1.00 93.56 287 ALA A O 1
ATOM 2317 N N . LEU A 1 288 ? -8.592 5.503 17.916 1.00 94.75 288 LEU A N 1
ATOM 2318 C CA . LEU A 1 288 ? -9.282 5.993 16.719 1.00 94.75 288 LEU A CA 1
ATOM 2319 C C . LEU A 1 288 ? -10.804 5.900 16.858 1.00 94.75 288 LEU A C 1
ATOM 2321 O O . LEU A 1 288 ? -11.344 4.899 17.335 1.00 94.75 288 LEU A O 1
ATOM 2325 N N . LYS A 1 289 ? -11.480 6.934 16.359 1.00 93.38 289 LYS A N 1
ATOM 2326 C CA . LYS A 1 289 ? -12.935 7.007 16.189 1.00 93.38 289 LYS A CA 1
ATOM 2327 C C . LYS A 1 289 ? -13.331 6.796 14.722 1.00 93.38 289 LYS A C 1
ATOM 2329 O O . LYS A 1 289 ? -12.463 6.729 13.851 1.00 93.38 289 LYS A O 1
ATOM 2334 N N . ALA A 1 290 ? -14.639 6.719 14.472 1.00 92.88 290 ALA A N 1
ATOM 2335 C CA . ALA A 1 290 ? -15.220 6.769 13.130 1.00 92.88 290 ALA A CA 1
ATOM 2336 C C . ALA A 1 290 ? -14.590 7.888 12.280 1.00 92.88 290 ALA A C 1
ATOM 2338 O O . ALA A 1 290 ? -14.204 8.932 12.814 1.00 92.88 290 ALA A O 1
ATOM 2339 N N . ASP A 1 291 ? -14.414 7.610 10.988 1.00 93.00 291 ASP A N 1
ATOM 2340 C CA . ASP A 1 291 ? -13.782 8.471 9.974 1.00 93.00 291 ASP A CA 1
ATOM 2341 C C . ASP A 1 291 ? -12.312 8.863 10.216 1.00 93.00 291 ASP A C 1
ATOM 2343 O O . ASP A 1 291 ? -11.686 9.527 9.382 1.00 93.00 291 ASP A O 1
ATOM 2347 N N . GLN A 1 292 ? -11.701 8.434 11.324 1.00 96.38 292 GLN A N 1
ATOM 2348 C CA . GLN A 1 292 ? -10.301 8.734 11.606 1.00 96.38 292 GLN A CA 1
ATOM 2349 C C . GLN A 1 292 ? -9.358 7.734 10.940 1.00 96.38 292 GLN A C 1
ATOM 2351 O O . GLN A 1 292 ? -9.655 6.554 10.757 1.00 96.38 292 GLN A O 1
ATOM 2356 N N . THR A 1 293 ? -8.167 8.217 10.592 1.00 97.69 293 THR A N 1
ATOM 2357 C CA . THR A 1 293 ? -7.127 7.407 9.957 1.00 97.69 293 THR A CA 1
ATOM 2358 C C . THR A 1 293 ? -5.844 7.439 10.774 1.00 97.69 293 THR A C 1
ATOM 2360 O O . THR A 1 293 ? -5.446 8.499 11.261 1.00 97.69 293 THR A O 1
ATOM 2363 N N . ALA A 1 294 ? -5.165 6.299 10.878 1.00 97.94 294 ALA A N 1
ATOM 2364 C CA . ALA A 1 294 ? -3.782 6.235 11.340 1.00 97.94 294 ALA A CA 1
ATOM 2365 C C . ALA A 1 294 ? -2.871 5.685 10.243 1.00 97.94 294 ALA A C 1
ATOM 2367 O O . ALA A 1 294 ? -3.229 4.733 9.554 1.00 97.94 294 ALA A O 1
ATOM 2368 N N . ILE A 1 295 ? -1.677 6.255 10.110 1.00 98.25 295 ILE A N 1
ATOM 2369 C CA . ILE A 1 295 ? -0.600 5.742 9.265 1.00 98.25 295 ILE A CA 1
ATOM 2370 C C . ILE A 1 295 ? 0.519 5.281 10.196 1.00 98.25 295 ILE A C 1
ATOM 2372 O O . ILE A 1 295 ? 1.067 6.076 10.955 1.00 98.25 295 ILE A O 1
ATOM 2376 N N . ASN A 1 296 ? 0.854 3.994 10.157 1.00 98.00 296 ASN A N 1
ATOM 2377 C CA . ASN A 1 296 ? 1.906 3.415 10.985 1.00 98.00 296 ASN A CA 1
ATOM 2378 C C . ASN A 1 296 ? 3.028 2.889 10.087 1.00 98.00 296 ASN A C 1
ATOM 2380 O O . ASN A 1 296 ? 2.863 1.903 9.360 1.00 98.00 296 ASN A O 1
ATOM 2384 N N . VAL A 1 297 ? 4.182 3.552 10.150 1.00 96.69 297 VAL A N 1
ATOM 2385 C CA . VAL A 1 297 ? 5.389 3.195 9.402 1.00 96.69 297 VAL A CA 1
ATOM 2386 C C . VAL A 1 297 ? 6.383 2.546 10.362 1.00 96.69 297 VAL A C 1
ATOM 2388 O O . VAL A 1 297 ? 7.095 3.238 11.088 1.00 96.69 297 VAL A O 1
ATOM 2391 N N . LEU A 1 298 ? 6.429 1.212 10.373 1.00 94.31 298 LEU A N 1
ATOM 2392 C CA . LEU A 1 298 ? 7.288 0.420 11.266 1.00 94.31 298 LEU A CA 1
ATOM 2393 C C . LEU A 1 298 ? 8.199 -0.520 10.464 1.00 94.31 298 LEU A C 1
ATOM 2395 O O . LEU A 1 298 ? 7.733 -1.095 9.476 1.00 94.31 298 LEU A O 1
ATOM 2399 N N . PRO A 1 299 ? 9.457 -0.769 10.884 1.00 90.19 299 PRO A N 1
ATOM 2400 C CA . PRO A 1 299 ? 10.373 -1.637 10.146 1.00 90.19 299 PRO A CA 1
ATOM 2401 C C . PRO A 1 299 ? 9.819 -3.056 9.922 1.00 90.19 299 PRO A C 1
ATOM 2403 O O . PRO A 1 299 ? 8.923 -3.550 10.620 1.00 90.19 299 PRO A O 1
ATOM 2406 N N . THR A 1 300 ? 10.330 -3.746 8.902 1.00 85.31 300 THR A N 1
ATOM 2407 C CA . THR A 1 300 ? 10.030 -5.173 8.690 1.00 85.31 300 THR A CA 1
ATOM 2408 C C . THR A 1 300 ? 10.464 -5.969 9.919 1.00 85.31 300 THR A C 1
ATOM 2410 O O . THR A 1 300 ? 11.555 -5.743 10.430 1.00 85.31 300 THR A O 1
ATOM 2413 N N . GLY A 1 301 ? 9.624 -6.884 10.405 1.00 81.56 301 GLY A N 1
ATOM 2414 C CA . GLY A 1 301 ? 9.917 -7.647 11.625 1.00 81.56 301 GLY A CA 1
ATOM 2415 C C . GLY A 1 301 ? 9.589 -6.929 12.944 1.00 81.56 301 GLY A C 1
ATOM 2416 O O . GLY A 1 301 ? 9.587 -7.579 13.987 1.00 81.56 301 GLY A O 1
ATOM 2417 N N . ALA A 1 302 ? 9.184 -5.652 12.923 1.00 84.25 302 ALA A N 1
ATOM 2418 C CA . ALA A 1 302 ? 8.739 -4.922 14.122 1.00 84.25 302 ALA A CA 1
ATOM 2419 C C . ALA A 1 302 ? 7.427 -5.454 14.733 1.00 84.25 302 ALA A C 1
ATOM 2421 O O . ALA A 1 302 ? 6.961 -4.948 15.745 1.00 84.25 302 ALA A O 1
ATOM 2422 N N . GLY A 1 303 ? 6.815 -6.468 14.113 1.00 86.56 303 GLY A N 1
ATOM 2423 C CA . GLY A 1 303 ? 5.569 -7.068 14.578 1.00 86.56 303 GLY A CA 1
ATOM 2424 C C . GLY A 1 303 ? 4.319 -6.295 14.160 1.00 86.56 303 GLY A C 1
ATOM 2425 O O . GLY A 1 303 ? 3.376 -6.243 14.938 1.00 86.56 303 GLY A O 1
ATOM 2426 N N . LYS A 1 304 ? 4.279 -5.718 12.946 1.00 91.88 304 LYS A N 1
ATOM 2427 C CA . LYS A 1 304 ? 3.084 -5.029 12.409 1.00 91.88 304 LYS A CA 1
ATOM 2428 C C . LYS A 1 304 ? 1.822 -5.893 12.445 1.00 91.88 304 LYS A C 1
ATOM 2430 O O . LYS A 1 304 ? 0.748 -5.365 12.691 1.00 91.88 304 LYS A O 1
ATOM 2435 N N . SER A 1 305 ? 1.955 -7.211 12.278 1.00 92.00 305 SER A N 1
ATOM 2436 C CA . SER A 1 305 ? 0.809 -8.123 12.303 1.00 92.00 305 SER A CA 1
ATOM 2437 C C . SER A 1 305 ? 0.062 -8.130 13.637 1.00 92.00 305 SER A C 1
ATOM 2439 O O . SER A 1 305 ? -1.155 -8.285 13.656 1.00 92.00 305 SER A O 1
ATOM 2441 N N . ILE A 1 306 ? 0.754 -7.865 14.755 1.00 94.12 306 ILE A N 1
ATOM 2442 C CA . ILE A 1 306 ? 0.083 -7.756 16.056 1.00 94.12 306 ILE A CA 1
ATOM 2443 C C . ILE A 1 306 ? -0.914 -6.592 16.085 1.00 94.12 306 ILE A C 1
ATOM 2445 O O . ILE A 1 306 ? -1.870 -6.641 16.850 1.00 94.12 306 ILE A O 1
ATOM 2449 N N . LEU A 1 307 ? -0.713 -5.563 15.247 1.00 95.38 307 LEU A N 1
ATOM 2450 C CA . LEU A 1 307 ? -1.536 -4.355 15.240 1.00 95.38 307 LEU A CA 1
ATOM 2451 C C . LEU A 1 307 ? -2.979 -4.617 14.798 1.00 95.38 307 LEU A C 1
ATOM 2453 O O . LEU A 1 307 ? -3.872 -3.898 15.231 1.00 95.38 307 LEU A O 1
ATOM 2457 N N . PHE A 1 308 ? -3.206 -5.652 13.986 1.00 94.75 308 PHE A N 1
ATOM 2458 C CA . PHE A 1 308 ? -4.544 -6.086 13.577 1.00 94.75 308 PHE A CA 1
ATOM 2459 C C . PHE A 1 308 ? -4.995 -7.399 14.232 1.00 94.75 308 PHE A C 1
ATOM 2461 O O . PHE A 1 308 ? -6.191 -7.662 14.283 1.00 94.75 308 PHE A O 1
ATOM 2468 N N . MET A 1 309 ? -4.073 -8.210 14.768 1.00 94.44 309 MET A N 1
ATOM 2469 C CA . MET A 1 309 ? -4.424 -9.433 15.508 1.00 94.44 309 MET A CA 1
ATOM 2470 C C . MET A 1 309 ? -4.844 -9.149 16.953 1.00 94.44 309 MET A C 1
ATOM 2472 O O . MET A 1 309 ? -5.793 -9.757 17.436 1.00 94.44 309 MET A O 1
ATOM 2476 N N . LEU A 1 310 ? -4.171 -8.222 17.648 1.00 94.50 310 LEU A N 1
ATOM 2477 C CA . LEU A 1 310 ? -4.490 -7.903 19.044 1.00 94.50 310 LEU A CA 1
ATOM 2478 C C . LEU A 1 310 ? -5.927 -7.398 19.216 1.00 94.50 310 LEU A C 1
ATOM 2480 O O . LEU A 1 310 ? -6.630 -7.954 20.059 1.00 94.50 310 LEU A O 1
ATOM 2484 N N . PRO A 1 311 ? -6.421 -6.439 18.405 1.00 93.56 311 PRO A N 1
ATOM 2485 C CA . PRO A 1 311 ? -7.804 -5.999 18.532 1.00 93.56 311 PRO A CA 1
ATOM 2486 C C . PRO A 1 311 ? -8.811 -7.134 18.325 1.00 93.56 311 PRO A C 1
ATOM 2488 O O . PRO A 1 311 ? -9.901 -7.063 18.869 1.00 93.56 311 PRO A O 1
ATOM 2491 N N . ALA A 1 312 ? -8.464 -8.192 17.584 1.00 92.38 312 ALA A N 1
ATOM 2492 C CA . ALA A 1 312 ? -9.348 -9.325 17.318 1.00 92.38 312 ALA A CA 1
ATOM 2493 C C . ALA A 1 312 ? -9.450 -10.342 18.477 1.00 92.38 312 ALA A C 1
ATOM 2495 O O . ALA A 1 312 ? -10.287 -11.239 18.415 1.00 92.38 312 ALA A O 1
ATOM 2496 N N . VAL A 1 313 ? -8.631 -10.230 19.531 1.00 90.75 313 VAL A N 1
ATOM 2497 C CA . VAL A 1 313 ? -8.709 -11.112 20.721 1.00 90.75 313 VAL A CA 1
ATOM 2498 C C . VAL A 1 313 ? -9.121 -10.409 22.005 1.00 90.75 313 VAL A C 1
ATOM 2500 O O . VAL A 1 313 ? -9.331 -11.085 23.016 1.00 90.75 313 VAL A O 1
ATOM 2503 N N . MET A 1 314 ? -9.186 -9.079 21.973 1.00 89.56 314 MET A N 1
ATOM 2504 C CA . MET A 1 314 ? -9.678 -8.265 23.079 1.00 89.56 314 MET A CA 1
ATOM 2505 C C . MET A 1 314 ? -11.184 -8.489 23.275 1.00 89.56 314 MET A C 1
ATOM 2507 O O . MET A 1 314 ? -11.894 -8.946 22.376 1.00 89.56 314 MET A O 1
ATOM 2511 N N . GLU A 1 315 ? -11.668 -8.209 24.480 1.00 76.62 315 GLU A N 1
ATOM 2512 C CA . GLU A 1 315 ? -13.097 -8.271 24.790 1.00 76.62 315 GLU A CA 1
ATOM 2513 C C . GLU A 1 315 ? -13.833 -7.088 24.128 1.00 76.62 315 GLU A C 1
ATOM 2515 O O . GLU A 1 315 ? -13.245 -6.035 23.888 1.00 76.62 315 GLU A O 1
ATOM 2520 N N . ASP A 1 316 ? -15.110 -7.277 23.777 1.00 70.19 316 ASP A N 1
ATOM 2521 C CA . ASP A 1 316 ? -15.996 -6.250 23.192 1.00 70.19 316 ASP A CA 1
ATOM 2522 C C . ASP A 1 316 ? -15.572 -5.617 21.849 1.00 70.19 316 ASP A C 1
ATOM 2524 O O . ASP A 1 316 ? -16.142 -4.617 21.407 1.00 70.19 316 ASP A O 1
ATOM 2528 N N . THR A 1 317 ? -14.624 -6.210 21.125 1.00 72.00 317 THR A N 1
ATOM 2529 C CA . THR A 1 317 ? -14.189 -5.711 19.814 1.00 72.00 317 THR A CA 1
ATOM 2530 C C . THR A 1 317 ? -14.866 -6.482 18.687 1.00 72.00 317 THR A C 1
ATOM 2532 O O . THR A 1 317 ? -14.569 -7.642 18.502 1.00 72.00 317 THR A O 1
ATOM 2535 N N . GLY A 1 318 ? -15.773 -5.874 17.914 1.00 89.62 318 GLY A N 1
ATOM 2536 C CA . GLY A 1 318 ? -16.485 -6.493 16.774 1.00 89.62 318 GLY A CA 1
ATOM 2537 C C . GLY A 1 318 ? -15.612 -7.224 15.726 1.00 89.62 318 GLY A C 1
ATOM 2538 O O . GLY A 1 318 ? -15.059 -8.290 15.986 1.00 89.62 318 GLY A O 1
ATOM 2539 N N . THR A 1 319 ? -15.544 -6.705 14.507 1.00 94.94 319 THR A N 1
ATOM 2540 C CA . THR A 1 319 ? -14.850 -7.307 13.364 1.00 94.94 319 THR A CA 1
ATOM 2541 C C . THR A 1 319 ? -13.830 -6.322 12.815 1.00 94.94 319 THR A C 1
ATOM 2543 O O . THR A 1 319 ? -14.152 -5.168 12.517 1.00 94.94 319 THR A O 1
ATOM 2546 N N . SER A 1 320 ? -12.591 -6.791 12.670 1.00 96.69 320 SER A N 1
ATOM 2547 C CA . SER A 1 320 ? -11.528 -6.088 11.955 1.00 96.69 320 SER A CA 1
ATOM 2548 C C . SER A 1 320 ? -11.312 -6.717 10.585 1.00 96.69 320 SER A C 1
ATOM 2550 O O . SER A 1 320 ? -11.220 -7.937 10.463 1.00 96.69 320 SER A O 1
ATOM 2552 N N . ILE A 1 321 ? -11.186 -5.887 9.555 1.00 97.00 321 ILE A N 1
ATOM 2553 C CA . ILE A 1 321 ? -10.861 -6.337 8.198 1.00 97.00 321 ILE A CA 1
ATOM 2554 C C . ILE A 1 321 ? -9.414 -5.963 7.898 1.00 97.00 321 ILE A C 1
ATOM 2556 O O . ILE A 1 321 ? -9.020 -4.827 8.130 1.00 97.00 321 ILE A O 1
ATOM 2560 N N . VAL A 1 322 ? -8.625 -6.888 7.361 1.00 96.75 322 VAL A N 1
ATOM 2561 C CA . VAL A 1 322 ? -7.253 -6.656 6.904 1.00 96.75 322 VAL A CA 1
ATOM 2562 C C . VAL A 1 322 ? -7.197 -6.865 5.404 1.00 96.75 322 VAL A C 1
ATOM 2564 O O . VAL A 1 322 ? -7.343 -7.981 4.905 1.00 96.75 322 VAL A O 1
ATOM 2567 N N . VAL A 1 323 ? -6.965 -5.776 4.686 1.00 95.75 323 VAL A N 1
ATOM 2568 C CA . VAL A 1 323 ? -6.716 -5.777 3.253 1.00 95.75 323 VAL A CA 1
ATOM 2569 C C . VAL A 1 323 ? -5.234 -6.016 3.023 1.00 95.75 323 VAL A C 1
ATOM 2571 O O . VAL A 1 323 ? -4.401 -5.227 3.470 1.00 95.75 323 VAL A O 1
ATOM 2574 N N . VAL A 1 324 ? -4.906 -7.080 2.296 1.00 91.75 324 VAL A N 1
ATOM 2575 C CA . VAL A 1 324 ? -3.532 -7.360 1.877 1.00 91.75 324 VAL A CA 1
ATOM 2576 C C . VAL A 1 324 ? -3.397 -7.234 0.358 1.00 91.75 324 VAL A C 1
ATOM 2578 O O . VAL A 1 324 ? -4.208 -7.790 -0.393 1.00 91.75 324 VAL A O 1
ATOM 2581 N N . PRO A 1 325 ? -2.369 -6.530 -0.144 1.00 79.94 325 PRO A N 1
ATOM 2582 C CA . PRO A 1 325 ? -2.157 -6.419 -1.577 1.00 79.94 325 PRO A CA 1
ATOM 2583 C C . PRO A 1 325 ? -1.761 -7.772 -2.172 1.00 79.94 325 PRO A C 1
ATOM 2585 O O . PRO A 1 325 ? -2.256 -8.149 -3.230 1.00 79.94 325 PRO A O 1
ATOM 2588 N N . PHE A 1 326 ? -0.924 -8.569 -1.510 1.00 74.06 326 PHE A N 1
ATOM 2589 C CA . PHE A 1 326 ? -0.407 -9.814 -2.087 1.00 74.06 326 PHE A CA 1
ATOM 2590 C C . PHE A 1 326 ? -1.190 -11.050 -1.625 1.00 74.06 326 PHE A C 1
ATOM 2592 O O . PHE A 1 326 ? -1.119 -11.441 -0.463 1.00 74.06 326 PHE A O 1
ATOM 2599 N N . VAL A 1 327 ? -1.881 -11.713 -2.564 1.00 69.44 327 VAL A N 1
ATOM 2600 C CA . VAL A 1 327 ? -2.684 -12.929 -2.301 1.00 69.44 327 VAL A CA 1
ATOM 2601 C C . VAL A 1 327 ? -1.837 -14.059 -1.713 1.00 69.44 327 VAL A C 1
ATOM 2603 O O . VAL A 1 327 ? -2.286 -14.759 -0.814 1.00 69.44 327 VAL A O 1
ATOM 2606 N N . ALA A 1 328 ? -0.585 -14.193 -2.162 1.00 67.00 328 ALA A N 1
ATOM 2607 C CA . ALA A 1 328 ? 0.321 -15.263 -1.744 1.00 67.00 328 ALA A CA 1
ATOM 2608 C C . ALA A 1 328 ? 0.745 -15.209 -0.263 1.00 67.00 328 ALA A C 1
ATOM 2610 O O . ALA A 1 328 ? 1.445 -16.113 0.175 1.00 67.00 328 ALA A O 1
ATOM 2611 N N . LEU A 1 329 ? 0.378 -14.153 0.474 1.00 70.50 329 LEU A N 1
ATOM 2612 C CA . LEU A 1 329 ? 0.631 -14.006 1.912 1.00 70.50 329 LEU A CA 1
ATOM 2613 C C . LEU A 1 329 ? -0.647 -14.158 2.754 1.00 70.50 329 LEU A C 1
ATOM 2615 O O . LEU A 1 329 ? -0.576 -14.122 3.980 1.00 70.50 329 LEU A O 1
ATOM 2619 N N . MET A 1 330 ? -1.815 -14.299 2.117 1.00 82.81 330 MET A N 1
ATOM 2620 C CA . MET A 1 330 ? -3.100 -14.375 2.816 1.00 82.81 330 MET A CA 1
ATOM 2621 C C . MET A 1 330 ? -3.224 -15.646 3.641 1.00 82.81 330 MET A C 1
ATOM 2623 O O . MET A 1 330 ? -3.583 -15.565 4.810 1.00 82.81 330 MET A O 1
ATOM 2627 N N . ASP A 1 331 ? -2.932 -16.798 3.036 1.00 82.94 331 ASP A N 1
ATOM 2628 C CA . ASP A 1 331 ? -3.112 -18.090 3.698 1.00 82.94 331 ASP A CA 1
ATOM 2629 C C . ASP A 1 331 ? -2.157 -18.221 4.890 1.00 82.94 331 ASP A C 1
ATOM 2631 O O . ASP A 1 331 ? -2.604 -18.533 5.988 1.00 82.94 331 ASP A O 1
ATOM 2635 N N . ASP A 1 332 ? -0.892 -17.818 4.735 1.00 83.44 332 ASP A N 1
ATOM 2636 C CA . ASP A 1 332 ? 0.078 -17.760 5.839 1.00 83.44 332 ASP A CA 1
ATOM 2637 C C . ASP A 1 332 ? -0.383 -16.849 6.988 1.00 83.44 332 ASP A C 1
ATOM 2639 O O . ASP A 1 332 ? -0.119 -17.124 8.161 1.00 83.44 332 ASP A O 1
ATOM 2643 N N . LEU A 1 333 ? -1.042 -15.731 6.669 1.00 87.62 333 LEU A N 1
ATOM 2644 C CA . LEU A 1 333 ? -1.546 -14.788 7.665 1.00 87.62 333 LEU A CA 1
ATOM 2645 C C . LEU A 1 333 ? -2.775 -15.340 8.390 1.00 87.62 333 LEU A C 1
ATOM 2647 O O . LEU A 1 333 ? -2.870 -15.176 9.606 1.00 87.62 333 LEU A O 1
ATOM 2651 N N . VAL A 1 334 ? -3.682 -16.001 7.667 1.00 91.38 334 VAL A N 1
ATOM 2652 C CA . VAL A 1 334 ? -4.864 -16.655 8.242 1.00 91.38 334 VAL A CA 1
ATOM 2653 C C . VAL A 1 334 ? -4.437 -17.803 9.145 1.00 91.38 334 VAL A C 1
ATOM 2655 O O . VAL A 1 334 ? -4.808 -17.777 10.312 1.00 91.38 334 VAL A O 1
ATOM 2658 N N . THR A 1 335 ? -3.589 -18.716 8.662 1.00 90.00 335 THR A N 1
ATOM 2659 C CA . THR A 1 335 ? -3.052 -19.840 9.448 1.00 90.00 335 THR A CA 1
ATOM 2660 C C . THR A 1 335 ? -2.377 -19.344 10.723 1.00 90.00 335 THR A C 1
ATOM 2662 O O . THR A 1 335 ? -2.697 -19.790 11.819 1.00 90.00 335 THR A O 1
ATOM 2665 N N . ARG A 1 336 ? -1.511 -18.327 10.623 1.00 89.88 336 ARG A N 1
ATOM 2666 C CA . ARG A 1 336 ? -0.856 -17.753 11.806 1.00 89.88 336 ARG A CA 1
ATOM 2667 C C . ARG A 1 336 ? -1.855 -17.147 12.793 1.00 89.88 336 ARG A C 1
ATOM 2669 O O . ARG A 1 336 ? -1.673 -17.286 13.997 1.00 89.88 336 ARG A O 1
ATOM 2676 N N . ALA A 1 337 ? -2.879 -16.448 12.305 1.00 92.50 337 ALA A N 1
ATOM 2677 C CA . ALA A 1 337 ? -3.905 -15.870 13.165 1.00 92.50 337 ALA A CA 1
ATOM 2678 C C . ALA A 1 337 ? -4.703 -16.970 13.886 1.00 92.50 337 ALA A C 1
ATOM 2680 O O . ALA A 1 337 ? -4.891 -16.886 15.098 1.00 92.50 337 ALA A O 1
ATOM 2681 N N . THR A 1 338 ? -5.120 -18.013 13.164 1.00 93.25 338 THR A N 1
ATOM 2682 C CA . THR A 1 338 ? -5.866 -19.140 13.738 1.00 93.25 338 THR A CA 1
ATOM 2683 C C . THR A 1 338 ? -5.032 -19.927 14.744 1.00 93.25 338 THR A C 1
ATOM 2685 O O . THR A 1 338 ? -5.536 -20.245 15.817 1.00 93.25 338 THR A O 1
ATOM 2688 N N . ASP A 1 339 ? -3.744 -20.151 14.465 1.00 91.56 339 ASP A N 1
ATOM 2689 C CA . ASP A 1 339 ? -2.814 -20.834 15.377 1.00 91.56 339 ASP A CA 1
ATOM 2690 C C . ASP A 1 339 ? -2.597 -20.048 16.679 1.00 91.56 339 ASP A C 1
ATOM 2692 O O . ASP A 1 339 ? -2.382 -20.624 17.743 1.00 91.56 339 ASP A O 1
ATOM 2696 N N . MET A 1 340 ? -2.699 -18.717 16.614 1.00 90.19 340 MET A N 1
ATOM 2697 C CA . MET A 1 340 ? -2.655 -17.825 17.779 1.00 90.19 340 MET A CA 1
ATOM 2698 C C . MET A 1 340 ? -4.016 -17.708 18.496 1.00 90.19 340 MET A C 1
ATOM 2700 O O . MET A 1 340 ? -4.167 -16.889 19.403 1.00 90.19 340 MET A O 1
ATOM 2704 N N . GLY A 1 341 ? -5.017 -18.504 18.102 1.00 89.19 341 GLY A N 1
ATOM 2705 C CA . GLY A 1 341 ? -6.349 -18.524 18.708 1.00 89.19 341 GLY A CA 1
ATOM 2706 C C . GLY A 1 341 ? -7.255 -17.360 18.295 1.00 89.19 341 GLY A C 1
ATOM 2707 O O . GLY A 1 341 ? -8.233 -17.074 18.988 1.00 89.19 341 GLY A O 1
ATOM 2708 N N . VAL A 1 342 ? -6.941 -16.665 17.196 1.00 93.06 342 VAL A N 1
ATOM 2709 C CA . VAL A 1 342 ? -7.796 -15.613 16.630 1.00 93.06 342 VAL A CA 1
ATOM 2710 C C . VAL A 1 342 ? -8.877 -16.252 15.762 1.00 93.06 342 VAL A C 1
ATOM 2712 O O . VAL A 1 342 ? -8.570 -17.025 14.856 1.00 93.06 342 VAL A O 1
ATOM 2715 N N . ASP A 1 343 ? -10.137 -15.868 15.976 1.00 93.31 343 ASP A N 1
ATOM 2716 C CA . ASP A 1 343 ? -11.220 -16.191 15.044 1.00 93.31 343 ASP A CA 1
ATOM 2717 C C . ASP A 1 343 ? -11.027 -15.419 13.727 1.00 93.31 343 ASP A C 1
ATOM 2719 O O . ASP A 1 343 ? -11.427 -14.257 13.598 1.00 93.31 343 ASP A O 1
ATOM 2723 N N . CYS A 1 344 ? -10.344 -16.058 12.778 1.00 94.75 344 CYS A N 1
ATOM 2724 C CA . CYS A 1 344 ? -9.889 -15.462 11.532 1.00 94.75 344 CYS A CA 1
ATOM 2725 C C . CYS A 1 344 ? -10.408 -16.241 10.322 1.00 94.75 344 CYS A C 1
ATOM 2727 O O . CYS A 1 344 ? -10.326 -17.469 10.287 1.00 94.75 344 CYS A O 1
ATOM 2729 N N . ILE A 1 345 ? -10.899 -15.529 9.305 1.00 92.81 345 ILE A N 1
ATOM 2730 C CA . ILE A 1 345 ? -11.295 -16.124 8.023 1.00 92.81 345 ILE A CA 1
ATOM 2731 C C . ILE A 1 345 ? -10.664 -15.386 6.842 1.00 92.81 345 ILE A C 1
ATOM 2733 O O . ILE A 1 345 ? -10.443 -14.173 6.877 1.00 92.81 345 ILE A O 1
ATOM 2737 N N . ARG A 1 346 ? -10.438 -16.117 5.747 1.00 91.38 346 ARG A N 1
ATOM 2738 C CA . ARG A 1 346 ? -10.165 -15.531 4.433 1.00 91.38 346 ARG A CA 1
ATOM 2739 C C . ARG A 1 346 ? -11.486 -15.181 3.759 1.00 91.38 346 ARG A C 1
ATOM 2741 O O . ARG A 1 346 ? -12.294 -16.071 3.511 1.00 91.38 346 ARG A O 1
ATOM 2748 N N . TYR A 1 347 ? -11.681 -13.920 3.390 1.00 90.50 347 TYR A N 1
ATOM 2749 C CA . TYR A 1 347 ? -12.801 -13.545 2.536 1.00 90.50 347 TYR A CA 1
ATOM 2750 C C . TYR A 1 347 ? -12.557 -14.059 1.109 1.00 90.50 347 TYR A C 1
ATOM 2752 O O . TYR A 1 347 ? -11.529 -13.761 0.489 1.00 90.50 347 TYR A O 1
ATOM 2760 N N . ARG A 1 348 ? -13.511 -14.833 0.586 1.00 83.75 348 ARG A N 1
ATOM 2761 C CA . ARG A 1 348 ? -13.558 -15.313 -0.800 1.00 83.75 348 ARG A CA 1
ATOM 2762 C C . ARG A 1 348 ? -14.896 -14.882 -1.401 1.00 83.75 348 ARG A C 1
ATOM 2764 O O . ARG A 1 348 ? -15.928 -15.071 -0.771 1.00 83.75 348 ARG A O 1
ATOM 2771 N N . SER A 1 349 ? -14.859 -14.294 -2.596 1.00 73.88 349 SER A N 1
ATOM 2772 C CA . SER A 1 349 ? -16.069 -13.977 -3.369 1.00 73.88 349 SER A CA 1
ATOM 2773 C C . SER A 1 349 ? -16.783 -15.268 -3.783 1.00 73.88 349 SER A C 1
ATOM 2775 O O . SER A 1 349 ? -16.109 -16.260 -4.083 1.00 73.88 349 SER A O 1
ATOM 2777 N N . SER A 1 350 ? -18.117 -15.241 -3.848 1.00 66.88 350 SER A N 1
ATOM 2778 C CA . SER A 1 350 ? -18.972 -16.374 -4.240 1.00 66.88 350 SER A CA 1
ATOM 2779 C C . SER A 1 350 ? -18.603 -17.006 -5.587 1.00 66.88 350 SER A C 1
ATOM 2781 O O . SER A 1 350 ? -18.781 -18.212 -5.771 1.00 66.88 350 SER A O 1
ATOM 2783 N N . MET A 1 351 ? -18.013 -16.235 -6.511 1.00 58.91 351 MET A N 1
ATOM 2784 C CA . MET A 1 351 ? -17.500 -16.756 -7.788 1.00 58.91 351 MET A CA 1
ATOM 2785 C C . MET A 1 351 ? -16.333 -17.742 -7.612 1.00 58.91 351 MET A C 1
ATOM 2787 O O . MET A 1 351 ? -16.148 -18.622 -8.447 1.00 58.91 351 MET A O 1
ATOM 2791 N N . ASN A 1 352 ? -15.566 -17.618 -6.524 1.00 57.00 352 ASN A N 1
ATOM 2792 C CA . ASN A 1 352 ? -14.381 -18.430 -6.237 1.00 57.00 352 ASN A CA 1
ATOM 2793 C C . ASN A 1 352 ? -14.610 -19.487 -5.143 1.00 57.00 352 ASN A C 1
ATOM 2795 O O . ASN A 1 352 ? -13.757 -20.355 -4.969 1.00 57.00 352 ASN A O 1
ATOM 2799 N N . SER A 1 353 ? -15.701 -19.404 -4.373 1.00 55.62 353 SER A N 1
ATOM 2800 C CA . SER A 1 353 ? -15.984 -20.313 -3.250 1.00 55.62 353 SER A CA 1
ATOM 2801 C C . SER A 1 353 ? -16.978 -21.430 -3.571 1.00 55.62 353 SER A C 1
ATOM 2803 O O . SER A 1 353 ? -17.122 -22.334 -2.763 1.00 55.62 353 SER A O 1
ATOM 2805 N N . GLY A 1 354 ? -17.629 -21.416 -4.742 1.00 51.53 354 GLY A N 1
ATOM 2806 C CA . GLY A 1 354 ? -18.521 -22.494 -5.179 1.00 51.53 354 GLY A CA 1
ATOM 2807 C C . GLY A 1 354 ? -19.706 -22.721 -4.232 1.00 51.53 354 GLY A C 1
ATOM 2808 O O . GLY A 1 354 ? -19.638 -23.549 -3.341 1.00 51.53 354 GLY A O 1
ATOM 2809 N N . 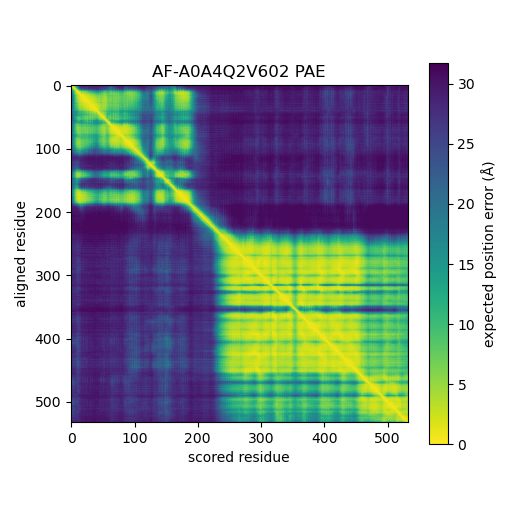ARG A 1 355 ? -20.831 -22.024 -4.445 1.00 45.34 355 ARG A N 1
ATOM 2810 C CA . ARG A 1 355 ? -22.108 -22.167 -3.697 1.00 45.34 355 ARG A CA 1
ATOM 2811 C C . ARG A 1 355 ? -22.057 -22.010 -2.164 1.00 45.34 355 ARG A C 1
ATOM 2813 O O . ARG A 1 355 ? -23.122 -22.019 -1.552 1.00 45.34 355 ARG A O 1
ATOM 2820 N N . GLU A 1 356 ? -20.898 -21.829 -1.538 1.00 52.38 356 GLU A N 1
ATOM 2821 C CA . GLU A 1 356 ? -20.820 -21.400 -0.142 1.00 52.38 356 GLU A CA 1
ATOM 2822 C C . GLU A 1 356 ? -21.411 -19.989 -0.036 1.00 52.38 356 GLU A C 1
ATOM 2824 O O . GLU A 1 356 ? -21.021 -19.085 -0.776 1.00 52.38 356 GLU A O 1
ATOM 2829 N N . GLY A 1 357 ? -22.422 -19.833 0.822 1.00 58.22 357 GLY A N 1
ATOM 2830 C CA . GLY A 1 357 ? -23.142 -18.577 1.016 1.00 58.22 357 GLY A CA 1
ATOM 2831 C C . GLY A 1 357 ? -22.254 -17.435 1.521 1.00 58.22 357 GLY A C 1
ATOM 2832 O O . GLY A 1 357 ? -21.043 -17.572 1.686 1.00 58.22 357 GLY A O 1
ATOM 2833 N N . MET A 1 358 ? -22.881 -16.286 1.779 1.00 65.38 358 MET A N 1
ATOM 2834 C CA . MET A 1 358 ? -22.209 -15.089 2.292 1.00 65.38 358 MET A CA 1
ATOM 2835 C C . MET A 1 358 ? -21.293 -15.441 3.483 1.00 65.38 358 MET A C 1
ATOM 2837 O O . MET A 1 358 ? -21.751 -16.138 4.396 1.00 65.38 358 MET A O 1
ATOM 2841 N N . PRO A 1 359 ? -20.017 -15.000 3.497 1.00 77.75 359 PRO A N 1
ATOM 2842 C CA . PRO A 1 359 ? -19.081 -15.365 4.556 1.00 77.75 359 PRO A CA 1
ATOM 2843 C C . PRO A 1 359 ? -19.638 -15.024 5.940 1.00 77.75 359 PRO A C 1
ATOM 2845 O O . PRO A 1 359 ? -20.262 -13.982 6.121 1.00 77.75 359 PRO A O 1
ATOM 2848 N N . ARG A 1 360 ? -19.405 -15.875 6.944 1.00 85.88 360 ARG A N 1
ATOM 2849 C CA . ARG A 1 360 ? -19.806 -15.554 8.325 1.00 85.88 360 ARG A CA 1
ATOM 2850 C C . ARG A 1 360 ? -19.071 -14.313 8.840 1.00 85.88 360 ARG A C 1
ATOM 2852 O O . ARG A 1 360 ? -17.997 -13.973 8.348 1.00 85.88 360 ARG A O 1
ATOM 2859 N N . ALA A 1 361 ? -19.597 -13.676 9.881 1.00 85.81 361 ALA A N 1
ATOM 2860 C CA . ALA A 1 361 ? -18.810 -12.722 10.656 1.00 85.81 361 ALA A CA 1
ATOM 2861 C C . ALA A 1 361 ? -17.705 -13.463 11.438 1.00 85.81 361 ALA A C 1
ATOM 2863 O O . ALA A 1 361 ? -17.927 -14.555 11.973 1.00 85.81 361 ALA A O 1
ATOM 2864 N N . ALA A 1 362 ? -16.515 -12.869 11.487 1.00 92.31 362 ALA A N 1
ATOM 2865 C CA . ALA A 1 362 ? -15.382 -13.321 12.291 1.00 92.31 362 ALA A CA 1
ATOM 2866 C C . ALA A 1 362 ? -14.748 -12.120 13.005 1.00 92.31 362 ALA A C 1
ATOM 2868 O O . ALA A 1 362 ? -14.983 -10.972 12.614 1.00 92.31 362 ALA A O 1
ATOM 2869 N N . ARG A 1 363 ? -13.927 -12.354 14.034 1.00 94.06 363 ARG A N 1
ATOM 2870 C CA . ARG A 1 363 ? -13.181 -11.268 14.705 1.00 94.06 363 ARG A CA 1
ATOM 2871 C C . ARG A 1 363 ? -12.164 -10.611 13.763 1.00 94.06 363 ARG A C 1
ATOM 2873 O O . ARG A 1 363 ? -11.968 -9.396 13.822 1.00 94.06 363 ARG A O 1
ATOM 2880 N N . LEU A 1 364 ? -11.545 -11.403 12.884 1.00 96.00 364 LEU A N 1
ATOM 2881 C CA . LEU A 1 364 ? -10.578 -10.958 11.883 1.00 96.00 364 LEU A CA 1
ATOM 2882 C C . LEU A 1 364 ? -10.934 -11.499 10.493 1.00 96.00 364 LEU A C 1
ATOM 2884 O O . LEU A 1 364 ? -11.141 -12.696 10.309 1.00 96.00 364 LEU A O 1
ATOM 2888 N N . ILE A 1 365 ? -10.971 -10.624 9.494 1.00 95.50 365 ILE A N 1
ATOM 2889 C CA . ILE A 1 365 ? -11.274 -10.994 8.109 1.00 95.50 365 ILE A CA 1
ATOM 2890 C C . ILE A 1 365 ? -10.135 -10.542 7.216 1.00 95.50 365 ILE A C 1
ATOM 2892 O O . ILE A 1 365 ? -9.829 -9.357 7.147 1.00 95.50 365 ILE A O 1
ATOM 2896 N N . VAL A 1 366 ? -9.529 -11.477 6.496 1.00 95.00 366 VAL A N 1
ATOM 2897 C CA . VAL A 1 366 ? -8.412 -11.203 5.590 1.00 95.00 366 VAL A CA 1
ATOM 2898 C C . VAL A 1 366 ? -8.929 -11.179 4.161 1.00 95.00 366 VAL A C 1
ATOM 2900 O O . VAL A 1 366 ? -9.473 -12.170 3.673 1.00 95.00 366 VAL A O 1
ATOM 2903 N N . VAL A 1 367 ? -8.749 -10.056 3.472 1.00 93.62 367 VAL A N 1
ATOM 2904 C CA . VAL A 1 367 ? -9.259 -9.822 2.117 1.00 93.62 367 VAL A CA 1
ATOM 2905 C C . VAL A 1 367 ? -8.130 -9.378 1.186 1.00 93.62 367 VAL A C 1
ATOM 2907 O O . VAL A 1 367 ? -7.200 -8.685 1.595 1.00 93.62 367 VAL A O 1
ATOM 2910 N N . SER A 1 368 ? -8.182 -9.797 -0.078 1.00 91.38 368 SER A N 1
ATOM 2911 C CA . SER A 1 368 ? -7.235 -9.318 -1.088 1.00 91.38 368 SER A CA 1
ATOM 2912 C C . SER A 1 368 ? -7.641 -7.938 -1.591 1.00 91.38 368 SER A C 1
ATOM 2914 O O . SER A 1 368 ? -8.819 -7.704 -1.845 1.00 91.38 368 SER A O 1
ATOM 2916 N N . ALA A 1 369 ? -6.670 -7.065 -1.857 1.00 89.81 369 ALA A N 1
ATOM 2917 C CA . ALA A 1 369 ? -6.921 -5.789 -2.525 1.00 89.81 369 ALA A CA 1
ATOM 2918 C C . ALA A 1 369 ? -7.667 -5.924 -3.873 1.00 89.81 369 ALA A C 1
ATOM 2920 O O . ALA A 1 369 ? -8.368 -5.000 -4.263 1.00 89.81 369 ALA A O 1
ATOM 2921 N N . ASP A 1 370 ? -7.586 -7.070 -4.569 1.00 85.81 370 ASP A N 1
ATOM 2922 C CA . ASP A 1 370 ? -8.240 -7.248 -5.879 1.00 85.81 370 ASP A CA 1
ATOM 2923 C C . ASP A 1 370 ? -9.770 -7.314 -5.830 1.00 85.81 370 ASP A C 1
ATOM 2925 O O . ASP A 1 370 ? -10.417 -7.160 -6.871 1.00 85.81 370 ASP A O 1
ATOM 2929 N N . ILE A 1 371 ? -10.343 -7.598 -4.659 1.00 86.62 371 ILE A N 1
ATOM 2930 C CA . ILE A 1 371 ? -11.787 -7.806 -4.480 1.00 86.62 371 ILE A CA 1
ATOM 2931 C C . ILE A 1 371 ? -12.441 -6.724 -3.618 1.00 86.62 371 ILE A C 1
ATOM 2933 O O . ILE A 1 371 ? -13.661 -6.715 -3.484 1.00 86.62 371 ILE A O 1
ATOM 2937 N N . VAL A 1 372 ? -11.655 -5.786 -3.083 1.00 85.69 372 VAL A N 1
ATOM 2938 C CA . VAL A 1 372 ? -12.136 -4.701 -2.212 1.00 85.69 372 VAL A CA 1
ATOM 2939 C C . VAL A 1 372 ? -13.126 -3.771 -2.917 1.00 85.69 372 VAL A C 1
ATOM 2941 O O . VAL A 1 372 ? -14.046 -3.265 -2.285 1.00 85.69 372 VAL A O 1
ATOM 2944 N N . SER A 1 373 ? -12.978 -3.569 -4.224 1.00 83.62 373 SER A N 1
ATOM 2945 C CA . SER A 1 373 ? -13.889 -2.753 -5.031 1.00 83.62 373 SER A CA 1
ATOM 2946 C C . SER A 1 373 ? -15.118 -3.504 -5.544 1.00 83.62 373 SER A C 1
ATOM 2948 O O . SER A 1 373 ? -15.971 -2.911 -6.200 1.00 83.62 373 SER A O 1
ATOM 2950 N N . SER A 1 374 ? -15.237 -4.806 -5.267 1.00 88.62 374 SER A N 1
ATOM 2951 C CA . SER A 1 374 ? -16.392 -5.581 -5.722 1.00 88.62 374 SER A CA 1
ATOM 2952 C C . SER A 1 374 ? -17.668 -5.180 -4.973 1.00 88.62 374 SER A C 1
ATOM 2954 O O . SER A 1 374 ? -17.644 -4.927 -3.767 1.00 88.62 374 SER A O 1
ATOM 2956 N N . ALA A 1 375 ? -18.802 -5.163 -5.680 1.00 87.75 375 ALA A N 1
ATOM 2957 C CA . ALA A 1 375 ? -20.111 -4.885 -5.082 1.00 87.75 375 ALA A CA 1
ATOM 2958 C C . ALA A 1 375 ? -20.480 -5.906 -3.988 1.00 87.75 375 ALA A C 1
ATOM 2960 O O . ALA A 1 375 ? -21.076 -5.546 -2.979 1.00 87.75 375 ALA A O 1
ATOM 2961 N N . GLU A 1 376 ? -20.070 -7.166 -4.158 1.00 89.06 376 GLU A N 1
ATOM 2962 C CA . GLU A 1 376 ? -20.286 -8.236 -3.180 1.00 89.06 376 GLU A CA 1
ATOM 2963 C C . GLU A 1 376 ? -19.538 -7.978 -1.864 1.00 89.06 376 GLU A C 1
ATOM 2965 O O . GLU A 1 376 ? -20.129 -8.063 -0.787 1.00 89.06 376 GLU A O 1
ATOM 2970 N N . PHE A 1 377 ? -18.253 -7.616 -1.938 1.00 91.31 377 PHE A N 1
ATOM 2971 C CA . PHE A 1 377 ? -17.483 -7.261 -0.746 1.00 91.31 377 PHE A CA 1
ATOM 2972 C C . PHE A 1 377 ? -18.042 -6.000 -0.093 1.00 91.31 377 PHE A C 1
ATOM 2974 O O . PHE A 1 377 ? -18.229 -5.956 1.119 1.00 91.31 377 PHE A O 1
ATOM 2981 N N . SER A 1 378 ? -18.377 -5.003 -0.906 1.00 92.19 378 SER A N 1
ATOM 2982 C CA . SER A 1 378 ? -19.046 -3.785 -0.472 1.00 92.19 378 SER A CA 1
ATOM 2983 C C . SER A 1 378 ? -20.317 -4.067 0.336 1.00 92.19 378 SER A C 1
ATOM 2985 O O . SER A 1 378 ? -20.395 -3.634 1.483 1.00 92.19 378 SER A O 1
ATOM 2987 N N . GLY A 1 379 ? -21.243 -4.872 -0.193 1.00 91.44 379 GLY A N 1
ATOM 2988 C CA . GLY A 1 379 ? -22.466 -5.257 0.515 1.00 91.44 379 GLY A CA 1
ATOM 2989 C C . GLY A 1 379 ? -22.203 -6.090 1.774 1.00 91.44 379 GLY A C 1
ATOM 2990 O O . GLY A 1 379 ? -22.913 -5.955 2.769 1.00 91.44 379 GLY A O 1
ATOM 2991 N N . TYR A 1 380 ? -21.149 -6.911 1.773 1.00 91.88 380 TYR A N 1
ATOM 2992 C CA . TYR A 1 380 ? -20.729 -7.650 2.962 1.00 91.88 380 TYR A CA 1
ATOM 2993 C C . TYR A 1 380 ? -20.278 -6.734 4.101 1.00 91.88 380 TYR A C 1
ATOM 2995 O O . TYR A 1 380 ? -20.729 -6.886 5.238 1.00 91.88 380 TYR A O 1
ATOM 3003 N N . VAL A 1 381 ? -19.420 -5.762 3.799 1.00 94.31 381 VAL A N 1
ATOM 3004 C CA . VAL A 1 381 ? -18.935 -4.803 4.797 1.00 94.31 381 VAL A CA 1
ATOM 3005 C C . VAL A 1 381 ? -20.054 -3.864 5.250 1.00 94.31 381 VAL A C 1
ATOM 3007 O O . VAL A 1 381 ? -20.140 -3.568 6.442 1.00 94.31 381 VAL A O 1
ATOM 3010 N N . ASP A 1 382 ? -20.961 -3.474 4.351 1.00 93.25 382 ASP A N 1
ATOM 3011 C CA . ASP A 1 382 ? -22.154 -2.700 4.705 1.00 93.25 382 ASP A CA 1
ATOM 3012 C C . ASP A 1 382 ? -23.039 -3.483 5.698 1.00 93.25 382 ASP A C 1
ATOM 3014 O O . ASP A 1 382 ? -23.461 -2.930 6.712 1.00 93.25 382 ASP A O 1
ATOM 3018 N N . GLY A 1 383 ? -23.213 -4.798 5.513 1.00 92.94 383 GLY A N 1
ATOM 3019 C CA . GLY A 1 383 ? -23.914 -5.661 6.474 1.00 92.94 383 GLY A CA 1
ATOM 3020 C C . GLY A 1 383 ? -23.237 -5.747 7.850 1.00 92.94 383 GLY A C 1
ATOM 3021 O O . GLY A 1 383 ? -23.921 -5.734 8.878 1.00 92.94 383 GLY A O 1
ATOM 3022 N N . LEU A 1 384 ? -21.899 -5.768 7.904 1.00 93.50 384 LEU A N 1
ATOM 3023 C CA . LEU A 1 384 ? -21.149 -5.677 9.166 1.00 93.50 384 LEU A CA 1
ATOM 3024 C C . LEU A 1 384 ? -21.311 -4.302 9.829 1.00 93.50 384 LEU A C 1
ATOM 3026 O O . LEU A 1 384 ? -21.375 -4.212 11.055 1.00 93.50 384 LEU A O 1
ATOM 3030 N N . SER A 1 385 ? -21.385 -3.234 9.034 1.00 93.25 385 SER A N 1
ATOM 3031 C CA . SER A 1 385 ? -21.581 -1.869 9.526 1.00 93.25 385 SER A CA 1
ATOM 3032 C C . SER A 1 385 ? -22.988 -1.686 10.107 1.00 93.25 385 SER A C 1
ATOM 3034 O O . SER A 1 385 ? -23.135 -1.271 11.256 1.00 93.25 385 SER A O 1
ATOM 3036 N N . CYS A 1 386 ? -24.028 -2.118 9.383 1.00 91.62 386 CYS A N 1
ATOM 3037 C CA . CYS A 1 386 ? -25.424 -2.058 9.830 1.00 91.62 386 CYS A CA 1
ATOM 3038 C C . CYS A 1 386 ? -25.694 -2.870 11.105 1.00 91.62 386 CYS A C 1
ATOM 3040 O O . CYS A 1 386 ? -26.567 -2.510 11.890 1.00 91.62 386 CYS A O 1
ATOM 3042 N N . THR A 1 387 ? -24.951 -3.957 11.324 1.00 91.00 387 THR A N 1
ATOM 3043 C CA . THR A 1 387 ? -25.061 -4.789 12.536 1.00 91.00 387 THR A CA 1
ATOM 3044 C C . THR A 1 387 ? -24.202 -4.279 13.699 1.00 91.00 387 THR A C 1
ATOM 3046 O O . THR A 1 387 ? -24.198 -4.886 14.768 1.00 91.00 387 THR A O 1
ATOM 3049 N N . GLY A 1 388 ? -23.470 -3.171 13.521 1.00 90.62 388 GLY A N 1
ATOM 3050 C CA . GLY A 1 388 ? -22.561 -2.612 14.527 1.00 90.62 388 GLY A CA 1
ATOM 3051 C C . GLY A 1 388 ? -21.322 -3.475 14.792 1.00 90.62 388 GLY A C 1
ATOM 3052 O O . GLY A 1 388 ? -20.595 -3.244 15.761 1.00 90.62 388 GLY A O 1
ATOM 3053 N N . LEU A 1 389 ? -21.071 -4.477 13.944 1.00 93.62 389 LEU A N 1
ATOM 3054 C CA . LEU A 1 389 ? -19.935 -5.380 14.072 1.00 93.62 389 LEU A CA 1
ATOM 3055 C C . LEU A 1 389 ? -18.667 -4.781 13.466 1.00 93.62 389 LEU A C 1
ATOM 3057 O O . LEU A 1 389 ? -17.591 -5.020 14.002 1.00 93.62 389 LEU A O 1
ATOM 3061 N N . LEU A 1 390 ? -18.742 -3.988 12.394 1.00 95.19 390 LEU A N 1
ATOM 3062 C CA . LEU A 1 390 ? -17.550 -3.398 11.777 1.00 95.19 390 LEU A CA 1
ATOM 3063 C C . LEU A 1 390 ? -16.866 -2.403 12.724 1.00 95.19 390 LEU A C 1
ATOM 3065 O O . LEU A 1 390 ? -17.434 -1.375 13.079 1.00 95.19 390 LEU A O 1
ATOM 3069 N N . GLN A 1 391 ? -15.618 -2.687 13.099 1.00 94.81 391 GLN A N 1
ATOM 3070 C CA . GLN A 1 391 ? -14.857 -1.826 14.006 1.00 94.81 391 GLN A CA 1
ATOM 3071 C C . GLN A 1 391 ? -13.764 -1.039 13.302 1.00 94.81 391 GLN A C 1
ATOM 3073 O O . GLN A 1 391 ? -13.566 0.133 13.609 1.00 94.81 391 GLN A O 1
ATOM 3078 N N . ARG A 1 392 ? -12.971 -1.688 12.445 1.00 95.62 392 ARG A N 1
ATOM 3079 C CA . ARG A 1 392 ? -11.799 -1.065 11.812 1.00 95.62 392 ARG A CA 1
ATOM 3080 C C . ARG A 1 392 ? -11.416 -1.799 10.532 1.00 95.62 392 ARG A C 1
ATOM 3082 O O . ARG A 1 392 ? -11.582 -3.017 10.434 1.00 95.62 392 ARG A O 1
ATOM 3089 N N . ILE A 1 393 ? -10.824 -1.065 9.597 1.00 97.69 393 ILE A N 1
ATOM 3090 C CA . ILE A 1 393 ? -10.204 -1.619 8.393 1.00 97.69 393 ILE A CA 1
ATOM 3091 C C . ILE A 1 393 ? -8.708 -1.317 8.432 1.00 97.69 393 ILE A C 1
ATOM 3093 O O . ILE A 1 393 ? -8.289 -0.182 8.639 1.00 97.69 393 ILE A O 1
ATOM 3097 N N . PHE A 1 394 ? -7.897 -2.341 8.215 1.00 97.81 394 PHE A N 1
ATOM 3098 C CA . PHE A 1 394 ? -6.453 -2.268 8.080 1.00 97.81 394 PHE A CA 1
ATOM 3099 C C . PHE A 1 394 ? -6.075 -2.463 6.615 1.00 97.81 394 PHE A C 1
ATOM 3101 O O . PHE A 1 394 ? -6.630 -3.326 5.942 1.00 97.81 394 PHE A O 1
ATOM 3108 N N . VAL A 1 395 ? -5.096 -1.705 6.132 1.00 96.62 395 VAL A N 1
ATOM 3109 C CA . VAL A 1 395 ? -4.467 -1.911 4.824 1.00 96.62 395 VAL A CA 1
ATOM 3110 C C . VAL A 1 395 ? -2.993 -2.191 5.065 1.00 96.62 395 VAL A C 1
ATOM 3112 O O . VAL A 1 395 ? -2.254 -1.292 5.475 1.00 96.62 395 VAL A O 1
ATOM 3115 N N . ASP A 1 396 ? -2.582 -3.439 4.850 1.00 94.75 396 ASP A N 1
ATOM 3116 C CA . ASP A 1 396 ? -1.176 -3.830 4.930 1.00 94.75 396 ASP A CA 1
ATOM 3117 C C . ASP A 1 396 ? -0.434 -3.450 3.646 1.00 94.75 396 ASP A C 1
ATOM 3119 O O . ASP A 1 396 ? -1.028 -3.344 2.575 1.00 94.75 396 ASP A O 1
ATOM 3123 N N . GLU A 1 397 ? 0.867 -3.200 3.762 1.00 91.69 397 GLU A N 1
ATOM 3124 C CA . GLU A 1 397 ? 1.709 -2.655 2.692 1.00 91.69 397 GLU A CA 1
ATOM 3125 C C . GLU A 1 397 ? 1.040 -1.497 1.922 1.00 91.69 397 GLU A C 1
ATOM 3127 O O . GLU A 1 397 ? 1.037 -1.425 0.692 1.00 91.69 397 GLU A O 1
ATOM 3132 N N . CYS A 1 398 ? 0.475 -0.544 2.667 1.00 92.75 398 CYS A N 1
ATOM 3133 C CA . CYS A 1 398 ? -0.338 0.543 2.119 1.00 92.75 398 CYS A CA 1
ATOM 3134 C C . CYS A 1 398 ? 0.422 1.453 1.135 1.00 92.75 398 CYS A C 1
ATOM 3136 O O . CYS A 1 398 ? -0.182 2.064 0.260 1.00 92.75 398 CYS A O 1
ATOM 3138 N N . HIS A 1 399 ? 1.757 1.497 1.213 1.00 89.31 399 HIS A N 1
ATOM 3139 C CA . HIS A 1 399 ? 2.612 2.247 0.285 1.00 89.31 399 HIS A CA 1
ATOM 3140 C C . HIS A 1 399 ? 2.431 1.820 -1.185 1.00 89.31 399 HIS A C 1
ATOM 3142 O O . HIS A 1 399 ? 2.704 2.602 -2.099 1.00 89.31 399 HIS A O 1
ATOM 3148 N N . THR A 1 400 ? 1.951 0.595 -1.420 1.00 87.75 400 THR A N 1
ATOM 3149 C CA . THR A 1 400 ? 1.694 0.041 -2.755 1.00 87.75 400 THR A CA 1
ATOM 3150 C C . THR A 1 400 ? 0.646 0.847 -3.536 1.00 87.75 400 THR A C 1
ATOM 3152 O O . THR A 1 400 ? 0.722 0.899 -4.763 1.00 87.75 400 THR A O 1
ATOM 3155 N N . VAL A 1 401 ? -0.241 1.583 -2.850 1.00 86.56 401 VAL A N 1
ATOM 3156 C CA . VAL A 1 401 ? -1.217 2.510 -3.461 1.00 86.56 401 VAL A CA 1
ATOM 3157 C C . VAL A 1 401 ? -0.541 3.571 -4.332 1.00 86.56 401 VAL A C 1
ATOM 3159 O O . VAL A 1 401 ? -1.089 3.954 -5.357 1.00 86.56 401 VAL A O 1
ATOM 3162 N N . ILE A 1 402 ? 0.663 4.023 -3.969 1.00 82.19 402 ILE A N 1
ATOM 3163 C CA . ILE A 1 402 ? 1.399 5.043 -4.738 1.00 82.19 402 ILE A CA 1
ATOM 3164 C C . ILE A 1 402 ? 2.606 4.481 -5.490 1.00 82.19 402 ILE A C 1
ATOM 3166 O O . ILE A 1 402 ? 3.006 5.024 -6.520 1.00 82.19 402 ILE A O 1
ATOM 3170 N N . MET A 1 403 ? 3.206 3.396 -4.994 1.00 77.81 403 MET A N 1
ATOM 3171 C CA . MET A 1 403 ? 4.412 2.819 -5.596 1.00 77.81 403 MET A CA 1
ATOM 3172 C C . MET A 1 403 ? 4.098 1.828 -6.717 1.00 77.81 403 MET A C 1
ATOM 3174 O O . MET A 1 403 ? 4.772 1.836 -7.750 1.00 77.81 403 MET A O 1
ATOM 3178 N N . ASP A 1 404 ? 3.034 1.042 -6.545 1.00 74.88 404 ASP A N 1
ATOM 3179 C CA . ASP A 1 404 ? 2.747 -0.129 -7.375 1.00 74.88 404 ASP A CA 1
ATOM 3180 C C . ASP A 1 404 ? 1.464 0.014 -8.195 1.00 74.88 404 ASP A C 1
ATOM 3182 O O . ASP A 1 404 ? 1.183 -0.843 -9.035 1.00 74.88 404 ASP A O 1
ATOM 3186 N N . ILE A 1 405 ? 0.728 1.122 -8.053 1.00 68.88 405 ILE A N 1
ATOM 3187 C CA . ILE A 1 405 ? -0.404 1.463 -8.934 1.00 68.88 405 ILE A CA 1
ATOM 3188 C C . ILE A 1 405 ? 0.025 1.438 -10.409 1.00 68.88 405 ILE A C 1
ATOM 3190 O O . ILE A 1 405 ? -0.681 0.908 -11.265 1.00 68.88 405 ILE A O 1
ATOM 3194 N N . GLY A 1 406 ? 1.274 1.873 -10.643 1.00 61.66 406 GLY A N 1
ATOM 3195 C CA . GLY A 1 406 ? 2.267 1.340 -11.585 1.00 61.66 406 GLY A CA 1
ATOM 3196 C C . GLY A 1 406 ? 1.823 0.193 -12.487 1.00 61.66 406 GLY A C 1
ATOM 3197 O O . GLY A 1 406 ? 1.707 0.289 -13.712 1.00 61.66 406 GLY A O 1
ATOM 3198 N N . TYR A 1 407 ? 1.709 -0.913 -11.782 1.00 63.69 407 TYR A N 1
ATOM 3199 C CA . TYR A 1 407 ? 1.688 -2.286 -12.218 1.00 63.69 407 TYR A CA 1
ATOM 3200 C C . TYR A 1 407 ? 0.331 -2.929 -11.908 1.00 63.69 407 TYR A C 1
ATOM 3202 O O . TYR A 1 407 ? -0.101 -3.823 -12.632 1.00 63.69 407 TYR A O 1
ATOM 3210 N N . ARG A 1 408 ? -0.370 -2.441 -10.875 1.00 68.69 408 ARG A N 1
ATOM 3211 C CA . ARG A 1 408 ? -1.658 -2.961 -10.418 1.00 68.69 408 ARG A CA 1
ATOM 3212 C C . ARG A 1 408 ? -2.624 -1.827 -10.078 1.00 68.69 408 ARG A C 1
ATOM 3214 O O . ARG A 1 408 ? -2.700 -1.376 -8.939 1.00 68.69 408 ARG A O 1
ATOM 3221 N N . ALA A 1 409 ? -3.403 -1.415 -11.078 1.00 74.56 409 ALA A N 1
ATOM 3222 C CA . ALA A 1 409 ? -4.341 -0.292 -10.985 1.00 74.56 409 ALA A CA 1
ATOM 3223 C C . ALA A 1 409 ? -5.357 -0.423 -9.834 1.00 74.56 409 ALA A C 1
ATOM 3225 O O . ALA A 1 409 ? -5.646 0.569 -9.172 1.00 74.56 409 ALA A O 1
ATOM 3226 N N . LYS A 1 410 ? -5.809 -1.649 -9.524 1.00 80.50 410 LYS A N 1
ATOM 3227 C CA . LYS A 1 410 ? -6.750 -1.926 -8.421 1.00 80.50 410 LYS A CA 1
ATOM 3228 C C . LYS A 1 410 ? -6.277 -1.443 -7.047 1.00 80.50 410 LYS A C 1
ATOM 3230 O O . LYS A 1 410 ? -7.094 -1.215 -6.167 1.00 80.50 410 LYS A O 1
ATOM 3235 N N . LEU A 1 411 ? -4.971 -1.252 -6.842 1.00 83.12 411 LEU A N 1
ATOM 3236 C CA . LEU A 1 411 ? -4.457 -0.704 -5.584 1.00 83.12 411 LEU A CA 1
ATOM 3237 C C . LEU A 1 411 ? -4.902 0.748 -5.350 1.00 83.12 411 LEU A C 1
ATOM 3239 O O . LEU A 1 411 ? -5.039 1.149 -4.200 1.00 83.12 411 LEU A O 1
ATOM 3243 N N . GLY A 1 412 ? -5.170 1.517 -6.411 1.00 84.88 412 GLY A N 1
ATOM 3244 C CA . GLY A 1 412 ? -5.722 2.869 -6.290 1.00 84.88 412 GLY A CA 1
ATOM 3245 C C . GLY A 1 412 ? -7.144 2.889 -5.724 1.00 84.88 412 GLY A C 1
ATOM 3246 O O . GLY A 1 412 ? -7.521 3.831 -5.037 1.00 84.88 412 GLY A O 1
ATOM 3247 N N . GLU A 1 413 ? -7.917 1.818 -5.925 1.00 88.38 413 GLU A N 1
ATOM 3248 C CA . GLU A 1 413 ? -9.308 1.707 -5.463 1.00 88.38 413 GLU A CA 1
ATOM 3249 C C . GLU A 1 413 ? -9.410 1.551 -3.933 1.00 88.38 413 GLU A C 1
ATOM 3251 O O . GLU A 1 413 ? -10.485 1.716 -3.358 1.00 88.38 413 GLU A O 1
ATOM 3256 N N . LEU A 1 414 ? -8.288 1.300 -3.243 1.00 90.94 414 LEU A N 1
ATOM 3257 C CA . LEU A 1 414 ? -8.236 1.185 -1.782 1.00 90.94 414 LEU A CA 1
ATOM 3258 C C . LEU A 1 414 ? -8.617 2.484 -1.057 1.00 90.94 414 LEU A C 1
ATOM 3260 O O . LEU A 1 414 ? -9.022 2.425 0.105 1.00 90.94 414 LEU A O 1
ATOM 3264 N N . VAL A 1 415 ? -8.559 3.643 -1.726 1.00 91.44 415 VAL A N 1
ATOM 3265 C CA . VAL A 1 415 ? -9.102 4.904 -1.188 1.00 91.44 415 VAL A CA 1
ATOM 3266 C C . VAL A 1 415 ? -10.607 4.802 -0.897 1.00 91.44 415 VAL A C 1
ATOM 3268 O O . VAL A 1 415 ? -11.093 5.394 0.069 1.00 91.44 415 VAL A O 1
ATOM 3271 N N . GLY A 1 416 ? -11.335 3.975 -1.659 1.00 91.19 416 GLY A N 1
ATOM 3272 C CA . GLY A 1 416 ? -12.773 3.750 -1.511 1.00 91.19 416 GLY A CA 1
ATOM 3273 C C . GLY A 1 416 ? -13.174 3.093 -0.188 1.00 91.19 416 GLY A C 1
ATOM 3274 O O . GLY A 1 416 ? -14.321 3.223 0.231 1.00 91.19 416 GLY A O 1
ATOM 3275 N N . LEU A 1 417 ? -12.232 2.471 0.535 1.00 94.19 417 LEU A N 1
ATOM 3276 C CA . LEU A 1 417 ? -12.465 1.904 1.872 1.00 94.19 417 LEU A CA 1
ATOM 3277 C C . LEU A 1 417 ? -12.943 2.947 2.893 1.00 94.19 417 LEU A C 1
ATOM 3279 O O . LEU A 1 417 ? -13.551 2.589 3.899 1.00 94.19 417 LEU A O 1
ATOM 3283 N N . ARG A 1 418 ? -12.708 4.241 2.644 1.00 92.31 418 ARG A N 1
ATOM 3284 C CA . ARG A 1 418 ? -13.221 5.321 3.498 1.00 92.31 418 ARG A CA 1
ATOM 3285 C C . ARG A 1 418 ? -14.740 5.384 3.562 1.00 92.31 418 ARG A C 1
ATOM 3287 O O . ARG A 1 418 ? -15.262 5.835 4.574 1.00 92.31 418 ARG A O 1
ATOM 3294 N N . ARG A 1 419 ? -15.444 4.910 2.527 1.00 92.81 419 ARG A N 1
ATOM 3295 C CA . ARG A 1 419 ? -16.914 4.970 2.458 1.00 92.81 419 ARG A CA 1
ATOM 3296 C C . ARG A 1 419 ? -17.604 4.258 3.626 1.00 92.81 419 ARG A C 1
ATOM 3298 O O . ARG A 1 419 ? -18.748 4.559 3.928 1.00 92.81 419 ARG A O 1
ATOM 3305 N N . PHE A 1 420 ? -16.912 3.318 4.272 1.00 93.25 420 PHE A N 1
ATOM 3306 C CA . PHE A 1 420 ? -17.454 2.525 5.372 1.00 93.25 420 PHE A CA 1
ATOM 3307 C C . PHE A 1 420 ? -17.517 3.273 6.711 1.00 93.25 420 PHE A C 1
ATOM 3309 O O . PHE A 1 420 ? -18.045 2.727 7.676 1.00 93.25 420 PHE A O 1
ATOM 3316 N N . GLY A 1 421 ? -16.955 4.484 6.807 1.00 91.88 421 GLY A N 1
ATOM 3317 C CA . GLY A 1 421 ? -17.050 5.350 7.990 1.00 91.88 421 GLY A CA 1
ATOM 3318 C C . GLY A 1 421 ? -16.347 4.837 9.256 1.00 91.88 421 GLY A C 1
ATOM 3319 O O . GLY A 1 421 ? -16.339 5.494 10.296 1.00 91.88 421 GLY A O 1
ATOM 3320 N N . CYS A 1 422 ? -15.725 3.658 9.210 1.00 95.06 422 CYS A N 1
ATOM 3321 C CA . CYS A 1 422 ? -14.980 3.093 10.330 1.00 95.06 422 CYS A CA 1
ATOM 3322 C C . CYS A 1 422 ? -13.515 3.580 10.343 1.00 95.06 422 CYS A C 1
ATOM 3324 O O . CYS A 1 422 ? -12.982 3.960 9.296 1.00 95.06 422 CYS A O 1
ATOM 3326 N N . PRO A 1 423 ? -12.819 3.509 11.493 1.00 97.12 423 PRO A N 1
ATOM 3327 C CA . PRO A 1 423 ? -11.380 3.730 11.565 1.00 97.12 423 PRO A CA 1
ATOM 3328 C C . PRO A 1 423 ? -10.585 2.996 10.472 1.00 97.12 423 PRO A C 1
ATOM 3330 O O . PRO A 1 423 ? -10.693 1.774 10.327 1.00 97.12 423 PRO A O 1
ATOM 3333 N N . LEU A 1 424 ? -9.732 3.734 9.756 1.00 97.62 424 LEU A N 1
ATOM 3334 C CA . LEU A 1 424 ? -8.840 3.199 8.723 1.00 97.62 424 LEU A CA 1
ATOM 3335 C C . LEU A 1 424 ? -7.385 3.212 9.206 1.00 97.62 424 LEU A C 1
ATOM 3337 O O . LEU A 1 424 ? -6.843 4.252 9.578 1.00 97.62 424 LEU A O 1
ATOM 3341 N N . VAL A 1 425 ? -6.717 2.065 9.179 1.00 98.25 425 VAL A N 1
ATOM 3342 C CA . VAL A 1 425 ? -5.339 1.911 9.656 1.00 98.25 425 VAL A CA 1
ATOM 3343 C C . VAL A 1 425 ? -4.439 1.483 8.504 1.00 98.25 425 VAL A C 1
ATOM 3345 O O . VAL A 1 425 ? -4.562 0.390 7.964 1.00 98.25 425 VAL A O 1
ATOM 3348 N N . LEU A 1 426 ? -3.496 2.341 8.135 1.00 98.00 426 LEU A N 1
ATOM 3349 C CA . LEU A 1 426 ? -2.584 2.148 7.014 1.00 98.00 426 LEU A CA 1
ATOM 3350 C C . LEU A 1 426 ? -1.223 1.697 7.555 1.00 98.00 426 LEU A C 1
ATOM 3352 O O . LEU A 1 426 ? -0.562 2.451 8.268 1.00 98.00 426 LEU A O 1
ATOM 3356 N N . LEU A 1 427 ? -0.808 0.470 7.241 1.00 97.19 427 LEU A N 1
ATOM 3357 C CA . LEU A 1 427 ? 0.420 -0.144 7.750 1.00 97.19 427 LEU A CA 1
ATOM 3358 C C . LEU A 1 427 ? 1.454 -0.296 6.631 1.00 97.19 427 LEU A C 1
ATOM 3360 O O . LEU A 1 427 ? 1.136 -0.735 5.530 1.00 97.19 427 LEU A O 1
ATOM 3364 N N . THR A 1 428 ? 2.713 0.051 6.903 1.00 94.62 428 THR A N 1
ATOM 3365 C CA . THR A 1 428 ? 3.804 -0.121 5.927 1.00 94.62 428 THR A CA 1
ATOM 3366 C C . THR A 1 428 ? 5.177 -0.153 6.595 1.00 94.62 428 THR A C 1
ATOM 3368 O O . THR A 1 428 ? 5.351 0.317 7.720 1.00 94.62 428 THR A O 1
ATOM 3371 N N . ALA A 1 429 ? 6.173 -0.729 5.916 1.00 90.81 429 ALA A N 1
ATOM 3372 C CA . ALA A 1 429 ? 7.581 -0.657 6.319 1.00 90.81 429 ALA A CA 1
ATOM 3373 C C . ALA A 1 429 ? 8.435 0.291 5.473 1.00 90.81 429 ALA A C 1
ATOM 3375 O O . ALA A 1 429 ? 9.558 0.614 5.856 1.00 90.81 429 ALA A O 1
ATOM 3376 N N . THR A 1 430 ? 7.944 0.687 4.304 1.00 86.50 430 THR A N 1
ATOM 3377 C CA . THR A 1 430 ? 8.792 1.169 3.204 1.00 86.50 430 THR A CA 1
ATOM 3378 C C . THR A 1 430 ? 8.359 2.523 2.661 1.00 86.50 430 THR A C 1
ATOM 3380 O O . THR A 1 430 ? 8.908 2.958 1.657 1.00 86.50 430 THR A O 1
ATOM 3383 N N . LEU A 1 431 ? 7.435 3.230 3.324 1.00 88.19 431 LEU A N 1
ATOM 3384 C CA . LEU A 1 431 ? 7.019 4.572 2.906 1.00 88.19 431 LEU A CA 1
ATOM 3385 C C . LEU A 1 431 ? 8.153 5.600 3.139 1.00 88.19 431 LEU A C 1
ATOM 3387 O O . LEU A 1 431 ? 8.491 5.885 4.297 1.00 88.19 431 LEU A O 1
ATOM 3391 N N . PRO A 1 432 ? 8.762 6.179 2.088 1.00 86.38 432 PRO A N 1
ATOM 3392 C CA . PRO A 1 432 ? 9.789 7.204 2.211 1.00 86.38 432 PRO A CA 1
ATOM 3393 C C . PRO A 1 432 ? 9.165 8.511 2.692 1.00 86.38 432 PRO A C 1
ATOM 3395 O O . PRO A 1 432 ? 8.077 8.865 2.249 1.00 86.38 432 PRO A O 1
ATOM 3398 N N . VAL A 1 433 ? 9.887 9.257 3.533 1.00 88.94 433 VAL A N 1
ATOM 3399 C CA . VAL A 1 433 ? 9.407 10.533 4.101 1.00 88.94 433 VAL A CA 1
ATOM 3400 C C . VAL A 1 433 ? 8.977 11.512 3.003 1.00 88.94 433 VAL A C 1
ATOM 3402 O O . VAL A 1 433 ? 7.931 12.138 3.102 1.00 88.94 433 VAL A O 1
ATOM 3405 N N . VAL A 1 434 ? 9.735 11.579 1.903 1.00 84.56 434 VAL A N 1
ATOM 3406 C CA . VAL A 1 434 ? 9.449 12.469 0.762 1.00 84.56 434 VAL A CA 1
ATOM 3407 C C . VAL A 1 434 ? 8.134 12.148 0.037 1.00 84.56 434 VAL A C 1
ATOM 3409 O O . VAL A 1 434 ? 7.622 12.991 -0.691 1.00 84.56 434 VAL A O 1
ATOM 3412 N N . LEU A 1 435 ? 7.583 10.942 0.214 1.00 84.25 435 LEU A N 1
ATOM 3413 C CA . LEU A 1 435 ? 6.324 10.530 -0.412 1.00 84.25 435 LEU A CA 1
ATOM 3414 C C . LEU A 1 435 ? 5.136 10.551 0.561 1.00 84.25 435 LEU A C 1
ATOM 3416 O O . LEU A 1 435 ? 4.030 10.222 0.145 1.00 84.25 435 LEU A O 1
ATOM 3420 N N . GLU A 1 436 ? 5.327 10.920 1.832 1.00 88.62 436 GLU A N 1
ATOM 3421 C CA . GLU A 1 436 ? 4.251 10.901 2.833 1.00 88.62 436 GLU A CA 1
ATOM 3422 C C . GLU A 1 436 ? 3.101 11.846 2.485 1.00 88.62 436 GLU A C 1
ATOM 3424 O O . GLU A 1 436 ? 1.944 11.442 2.580 1.00 88.62 436 GLU A O 1
ATOM 3429 N N . ASP A 1 437 ? 3.399 13.070 2.045 1.00 83.56 437 ASP A N 1
ATOM 3430 C CA . ASP A 1 437 ? 2.367 14.047 1.679 1.00 83.56 437 ASP A CA 1
ATOM 3431 C C . ASP A 1 437 ? 1.564 13.589 0.464 1.00 83.56 437 ASP A C 1
ATOM 3433 O O . ASP A 1 437 ? 0.338 13.710 0.439 1.00 83.56 437 ASP A O 1
ATOM 3437 N N . TRP A 1 438 ? 2.245 13.000 -0.522 1.00 83.94 438 TRP A N 1
ATOM 3438 C CA . TRP A 1 438 ? 1.576 12.428 -1.682 1.00 83.94 438 TRP A CA 1
ATOM 3439 C C . TRP A 1 438 ? 0.696 11.245 -1.272 1.00 83.94 438 TRP A C 1
ATOM 3441 O O . TRP A 1 438 ? -0.487 11.227 -1.594 1.00 83.94 438 TRP A O 1
ATOM 3451 N N . PHE A 1 439 ? 1.223 10.318 -0.467 1.00 88.19 439 PHE A N 1
ATOM 3452 C CA . PHE A 1 439 ? 0.460 9.192 0.068 1.00 88.19 439 PHE A CA 1
ATOM 3453 C C . PHE A 1 439 ? -0.775 9.641 0.864 1.00 88.19 439 PHE A C 1
ATOM 3455 O O . PHE A 1 439 ? -1.859 9.086 0.692 1.00 88.19 439 PHE A O 1
ATOM 3462 N N . ARG A 1 440 ? -0.638 10.675 1.707 1.00 91.69 440 ARG A N 1
ATOM 3463 C CA . ARG A 1 440 ? -1.761 11.284 2.436 1.00 91.69 440 ARG A CA 1
ATOM 3464 C C . ARG A 1 440 ? -2.796 11.877 1.487 1.00 91.69 440 ARG A C 1
ATOM 3466 O O . ARG A 1 440 ? -3.981 11.764 1.775 1.00 91.69 440 ARG A O 1
ATOM 3473 N N . GLY A 1 441 ? -2.369 12.516 0.400 1.00 87.62 441 GLY A N 1
ATOM 3474 C CA . GLY A 1 441 ? -3.263 13.036 -0.633 1.00 87.62 441 GLY A CA 1
ATOM 3475 C C . GLY A 1 441 ? -4.077 11.926 -1.294 1.00 87.62 441 GLY A C 1
ATOM 3476 O O . GLY A 1 441 ? -5.302 11.974 -1.256 1.00 87.62 441 GLY A O 1
ATOM 3477 N N . GLU A 1 442 ? -3.400 10.897 -1.807 1.00 85.81 442 GLU A N 1
ATOM 3478 C CA . GLU A 1 442 ? -4.031 9.780 -2.528 1.00 85.81 442 GLU A CA 1
ATOM 3479 C C . GLU A 1 442 ? -4.986 8.974 -1.649 1.00 85.81 442 GLU A C 1
ATOM 3481 O O . GLU A 1 442 ? -6.073 8.598 -2.071 1.00 85.81 442 GLU A O 1
ATOM 3486 N N . MET A 1 443 ? -4.618 8.753 -0.387 1.00 89.81 443 MET A N 1
ATOM 3487 C CA . MET A 1 443 ? -5.473 8.051 0.566 1.00 89.81 443 MET A CA 1
ATOM 3488 C C . MET A 1 443 ? -6.476 8.968 1.268 1.00 89.81 443 MET A C 1
ATOM 3490 O O . MET A 1 443 ? -7.047 8.527 2.261 1.00 89.81 443 MET A O 1
ATOM 3494 N N . LEU A 1 444 ? -6.664 10.228 0.844 1.00 92.44 444 LEU A N 1
ATOM 3495 C CA . LEU A 1 444 ? -7.524 11.240 1.495 1.00 92.44 444 LEU A CA 1
ATOM 3496 C C . LEU A 1 444 ? -7.313 11.330 3.024 1.00 92.44 444 LEU A C 1
ATOM 3498 O O . LEU A 1 444 ? -8.236 11.501 3.814 1.00 92.44 444 LEU A O 1
ATOM 3502 N N . AL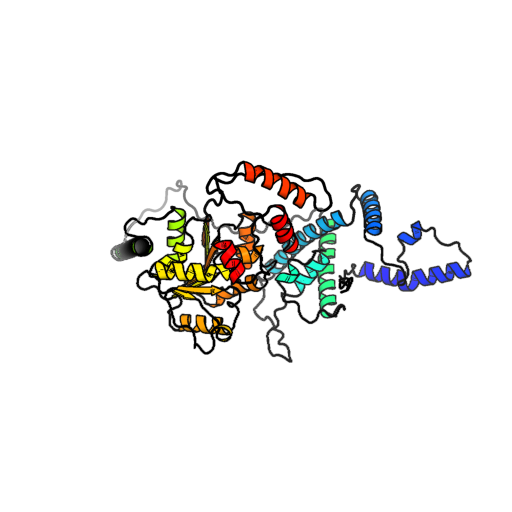A A 1 445 ? -6.063 11.172 3.455 1.00 92.75 445 ALA A N 1
ATOM 3503 C CA . ALA A 1 445 ? -5.625 10.962 4.832 1.00 92.75 445 ALA A CA 1
ATOM 3504 C C . ALA A 1 445 ? -4.856 12.169 5.403 1.00 92.75 445 ALA A C 1
ATOM 3506 O O . ALA A 1 445 ? -3.946 11.999 6.217 1.00 92.75 445 ALA A O 1
ATOM 3507 N N . LYS A 1 446 ? -5.178 13.402 4.979 1.00 91.50 446 LYS A N 1
ATOM 3508 C CA . LYS A 1 446 ? -4.433 14.615 5.383 1.00 91.50 446 LYS A CA 1
ATOM 3509 C C . LYS A 1 446 ? -4.346 14.774 6.908 1.00 91.50 446 LYS A C 1
ATOM 3511 O O . LYS A 1 446 ? -3.264 15.043 7.423 1.00 91.50 446 LYS A O 1
ATOM 3516 N N . SER A 1 447 ? -5.439 14.514 7.625 1.00 92.62 447 SER A N 1
ATOM 3517 C CA . SER A 1 447 ? -5.537 14.594 9.092 1.00 92.62 447 SER A CA 1
ATOM 3518 C C . SER A 1 447 ? -5.094 13.322 9.830 1.00 92.62 447 SER A C 1
ATOM 3520 O O . SER A 1 447 ? -5.261 13.234 11.046 1.00 92.62 447 SER A O 1
ATOM 3522 N N . ALA A 1 448 ? -4.536 12.326 9.130 1.00 95.69 448 ALA A N 1
ATOM 3523 C CA . ALA A 1 448 ? -4.191 11.053 9.746 1.00 95.69 448 ALA A CA 1
ATOM 3524 C C . ALA A 1 448 ? -3.107 11.196 10.822 1.00 95.69 448 ALA A C 1
ATOM 3526 O O . ALA A 1 448 ? -2.093 11.884 10.627 1.00 95.69 448 ALA A O 1
ATOM 3527 N N . ILE A 1 449 ? -3.307 10.477 11.927 1.00 96.88 449 ILE A N 1
ATOM 3528 C CA . ILE A 1 449 ? -2.310 10.321 12.986 1.00 96.88 449 ILE A CA 1
ATOM 3529 C C . ILE A 1 449 ? -1.176 9.462 12.423 1.00 96.88 449 ILE A C 1
ATOM 3531 O O . ILE A 1 449 ? -1.424 8.373 11.915 1.00 96.88 449 ILE A O 1
ATOM 3535 N N . MET A 1 450 ? 0.064 9.946 12.480 1.00 96.12 450 MET A N 1
ATOM 3536 C CA . MET A 1 450 ? 1.226 9.230 11.949 1.00 96.12 450 MET A CA 1
ATOM 3537 C C . MET A 1 450 ? 2.127 8.769 13.086 1.00 96.12 450 MET A C 1
ATOM 3539 O O . MET A 1 450 ? 2.677 9.600 13.806 1.00 96.12 450 MET A O 1
ATOM 3543 N N . VAL A 1 451 ? 2.339 7.458 13.186 1.00 97.31 451 VAL A N 1
ATOM 3544 C CA . VAL A 1 451 ? 3.399 6.870 14.010 1.00 97.31 451 VAL A CA 1
ATOM 3545 C C . VAL A 1 451 ? 4.471 6.338 13.070 1.00 97.31 451 VAL A C 1
ATOM 3547 O O . VAL A 1 451 ? 4.244 5.399 12.308 1.00 97.31 451 VAL A O 1
ATOM 3550 N N . ARG A 1 452 ? 5.655 6.948 13.105 1.00 94.88 452 ARG A N 1
ATOM 3551 C CA . ARG A 1 452 ? 6.797 6.556 12.275 1.00 94.88 452 ARG A CA 1
ATOM 3552 C C . ARG A 1 452 ? 7.976 6.146 13.145 1.00 94.88 452 ARG A C 1
ATOM 3554 O O . ARG A 1 452 ? 8.374 6.881 14.048 1.00 94.88 452 ARG A O 1
ATOM 3561 N N . ASP A 1 453 ? 8.554 4.998 12.824 1.00 94.25 453 ASP A N 1
ATOM 3562 C CA . ASP A 1 453 ? 9.813 4.512 13.380 1.00 94.25 453 ASP A CA 1
ATOM 3563 C C . ASP A 1 453 ? 10.922 4.524 12.313 1.00 94.25 453 ASP A C 1
ATOM 3565 O O . ASP A 1 453 ? 10.676 4.685 11.111 1.00 94.25 453 ASP A O 1
ATOM 3569 N N . ARG A 1 454 ? 12.175 4.367 12.742 1.00 88.44 454 ARG A N 1
ATOM 3570 C CA . ARG A 1 454 ? 13.323 4.235 11.846 1.00 88.44 454 ARG A CA 1
ATOM 3571 C C . ARG A 1 454 ? 13.225 2.907 11.099 1.00 88.44 454 ARG A C 1
ATOM 3573 O O . ARG A 1 454 ? 13.262 1.836 11.691 1.00 88.44 454 ARG A O 1
ATOM 3580 N N . THR A 1 455 ? 13.167 2.976 9.773 1.00 84.62 455 THR A N 1
ATOM 3581 C CA . THR A 1 455 ? 13.097 1.798 8.891 1.00 84.62 455 THR A CA 1
ATOM 3582 C C . THR A 1 455 ? 14.472 1.336 8.394 1.00 84.62 455 THR A C 1
ATOM 3584 O O . THR A 1 455 ? 14.568 0.463 7.533 1.00 84.62 455 THR A O 1
ATOM 3587 N N . VAL A 1 456 ? 15.550 1.909 8.945 1.00 80.44 456 VAL A N 1
ATOM 3588 C CA . VAL A 1 456 ? 16.936 1.565 8.605 1.00 80.44 456 VAL A CA 1
ATOM 3589 C C . VAL A 1 456 ? 17.253 0.152 9.088 1.00 80.44 456 VAL A C 1
ATOM 3591 O O . VAL A 1 456 ? 17.131 -0.151 10.273 1.00 80.44 456 VAL A O 1
ATOM 3594 N N . LYS A 1 457 ? 17.717 -0.704 8.176 1.00 78.44 457 LYS A N 1
ATOM 3595 C CA . LYS A 1 457 ? 18.255 -2.026 8.511 1.00 78.44 457 LYS A CA 1
ATOM 3596 C C . LYS A 1 457 ? 19.747 -1.907 8.816 1.00 78.44 457 LYS A C 1
ATOM 3598 O O . LYS A 1 457 ? 20.560 -1.871 7.900 1.00 78.44 457 LYS A O 1
ATOM 3603 N N . LEU A 1 458 ? 20.098 -1.823 10.101 1.00 79.50 458 LEU A N 1
ATOM 3604 C CA . LEU A 1 458 ? 21.493 -1.681 10.552 1.00 79.50 458 LEU A CA 1
ATOM 3605 C C . LEU A 1 458 ? 22.365 -2.901 10.209 1.00 79.50 458 LEU A C 1
ATOM 3607 O O . LEU A 1 458 ? 23.579 -2.781 10.111 1.00 79.50 458 LEU A O 1
ATOM 3611 N N . ASN A 1 459 ? 21.745 -4.061 9.997 1.00 83.94 459 ASN 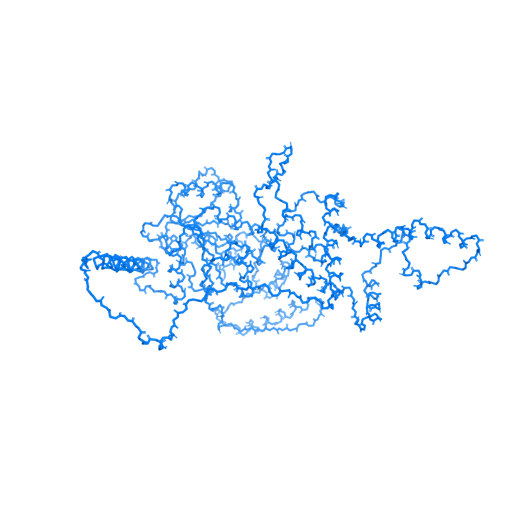A N 1
ATOM 3612 C CA . ASN A 1 459 ? 22.394 -5.299 9.573 1.00 83.94 459 ASN A CA 1
ATOM 3613 C C . ASN A 1 459 ? 22.465 -5.464 8.041 1.00 83.94 459 ASN A C 1
ATOM 3615 O O . ASN A 1 459 ? 22.742 -6.562 7.565 1.00 83.94 459 ASN A O 1
ATOM 3619 N N . CYS A 1 460 ? 22.191 -4.411 7.263 1.00 85.25 460 CYS A N 1
ATOM 3620 C CA . CYS A 1 460 ? 22.311 -4.428 5.807 1.00 85.25 460 CYS A CA 1
ATOM 3621 C C . CYS A 1 460 ? 23.459 -3.526 5.346 1.00 85.25 460 CYS A C 1
ATOM 3623 O O . CYS A 1 460 ? 23.506 -2.342 5.676 1.00 85.25 460 CYS A O 1
ATOM 3625 N N . ARG A 1 461 ? 24.347 -4.081 4.517 1.00 87.81 461 ARG A N 1
ATOM 3626 C CA . ARG A 1 461 ? 25.345 -3.325 3.755 1.00 87.81 461 ARG A CA 1
ATOM 3627 C C . ARG A 1 461 ? 24.805 -3.083 2.347 1.00 87.81 461 ARG A C 1
ATOM 3629 O O . ARG A 1 461 ? 24.331 -4.016 1.707 1.00 87.81 461 ARG A O 1
ATOM 3636 N N . TYR A 1 462 ? 24.884 -1.840 1.877 1.00 88.56 462 TYR A N 1
ATOM 3637 C CA . TYR A 1 462 ? 24.527 -1.476 0.506 1.00 88.56 462 TYR A CA 1
ATOM 3638 C C . TYR A 1 462 ? 25.794 -1.326 -0.330 1.00 88.56 462 TYR A C 1
ATOM 3640 O O . TYR A 1 462 ? 26.725 -0.635 0.080 1.00 88.56 462 TYR A O 1
ATOM 3648 N N . GLU A 1 463 ? 25.814 -1.946 -1.504 1.00 90.06 463 GLU A N 1
ATOM 3649 C CA . GLU A 1 463 ? 26.901 -1.841 -2.472 1.00 90.06 463 GLU A CA 1
ATOM 3650 C C . GLU A 1 463 ? 26.312 -1.637 -3.868 1.00 90.06 463 GLU A C 1
ATOM 3652 O O . GLU A 1 463 ? 25.300 -2.245 -4.217 1.00 90.06 463 GLU A O 1
ATOM 3657 N N . VAL A 1 464 ? 26.912 -0.739 -4.651 1.00 91.94 464 VAL A N 1
ATOM 3658 C CA . VAL A 1 464 ? 26.491 -0.451 -6.025 1.00 91.94 464 VAL A CA 1
ATOM 3659 C C . VAL A 1 464 ? 27.703 -0.608 -6.926 1.00 91.94 464 VAL A C 1
ATOM 3661 O O . VAL A 1 464 ? 28.645 0.177 -6.838 1.00 91.94 464 VAL A O 1
ATOM 3664 N N . GLN A 1 465 ? 27.659 -1.599 -7.814 1.00 89.12 465 GLN A N 1
ATOM 3665 C CA . GLN A 1 465 ? 28.692 -1.803 -8.820 1.00 89.12 465 GLN A CA 1
ATOM 3666 C C . GLN A 1 465 ? 28.221 -1.270 -10.175 1.00 89.12 465 GLN A C 1
ATOM 3668 O O . GLN A 1 465 ? 27.165 -1.650 -10.679 1.00 89.12 465 GLN A O 1
ATOM 3673 N N . GLN A 1 466 ? 29.010 -0.380 -10.779 1.00 90.81 466 GLN A N 1
ATOM 3674 C CA . GLN A 1 466 ? 28.763 0.074 -12.145 1.00 90.81 466 GLN A CA 1
ATOM 3675 C C . GLN A 1 466 ? 29.334 -0.937 -13.138 1.00 90.81 466 GLN A C 1
ATOM 3677 O O . GLN A 1 466 ? 30.512 -1.285 -13.073 1.00 90.81 466 GLN A O 1
ATOM 3682 N N . VAL A 1 467 ? 28.501 -1.371 -14.080 1.00 90.12 467 VAL A N 1
ATOM 3683 C CA . VAL A 1 467 ? 28.885 -2.292 -15.152 1.00 90.12 467 VAL A CA 1
ATOM 3684 C C . VAL A 1 467 ? 28.993 -1.513 -16.459 1.00 90.12 467 VAL A C 1
ATOM 3686 O O . VAL A 1 467 ? 28.167 -0.641 -16.743 1.00 90.12 467 VAL A O 1
ATOM 3689 N N . LYS A 1 468 ? 30.027 -1.799 -17.258 1.00 88.12 468 LYS A N 1
ATOM 3690 C CA . LYS A 1 468 ? 30.185 -1.172 -18.576 1.00 88.12 468 LYS A CA 1
ATOM 3691 C C . LYS A 1 468 ? 29.021 -1.586 -19.489 1.00 88.12 468 LYS A C 1
ATOM 3693 O O . LYS A 1 468 ? 28.663 -2.762 -19.490 1.00 88.12 468 LYS A O 1
ATOM 3698 N N . PRO A 1 469 ? 28.445 -0.663 -20.281 1.00 82.81 469 PRO A N 1
ATOM 3699 C CA . PRO A 1 469 ? 27.375 -1.009 -21.208 1.00 82.81 469 PRO A CA 1
ATOM 3700 C C . PRO A 1 469 ? 27.821 -2.097 -22.191 1.00 82.81 469 PRO A C 1
ATOM 3702 O O . PRO A 1 469 ? 28.821 -1.937 -22.888 1.00 82.81 469 PRO A O 1
ATOM 3705 N N . GLY A 1 470 ? 27.056 -3.179 -22.257 1.00 83.88 470 GLY A N 1
ATOM 3706 C CA . GLY A 1 470 ? 27.270 -4.314 -23.146 1.00 83.88 470 GLY A CA 1
ATOM 3707 C C . GLY A 1 470 ? 26.007 -5.167 -23.198 1.00 83.88 470 GLY A C 1
ATOM 3708 O O . GLY A 1 470 ? 25.125 -5.022 -22.347 1.00 83.88 470 GLY A O 1
ATOM 3709 N N . ARG A 1 471 ? 25.889 -6.017 -24.221 1.00 82.62 471 ARG A N 1
ATOM 3710 C CA . ARG A 1 471 ? 24.823 -7.022 -24.262 1.00 82.62 471 ARG A CA 1
ATOM 3711 C C . ARG A 1 471 ? 25.043 -7.983 -23.094 1.00 82.62 471 ARG A C 1
ATOM 3713 O O . ARG A 1 471 ? 26.164 -8.437 -22.929 1.00 82.62 471 ARG A O 1
ATOM 3720 N N . ASP A 1 472 ? 24.003 -8.208 -22.298 1.00 83.25 472 ASP A N 1
ATOM 3721 C CA . ASP A 1 472 ? 23.989 -9.125 -21.149 1.00 83.25 472 ASP A CA 1
ATOM 3722 C C . ASP A 1 472 ? 25.069 -8.843 -20.069 1.00 83.25 472 ASP A C 1
ATOM 3724 O O . ASP A 1 472 ? 25.295 -9.629 -19.158 1.00 83.25 472 ASP A O 1
ATOM 3728 N N . ALA A 1 473 ? 25.705 -7.662 -20.098 1.00 86.69 473 ALA A N 1
ATOM 3729 C CA . ALA A 1 473 ? 26.843 -7.349 -19.228 1.00 86.69 473 ALA A CA 1
ATOM 3730 C C . ALA A 1 473 ? 26.492 -7.352 -17.729 1.00 86.69 473 ALA A C 1
ATOM 3732 O O . ALA A 1 473 ? 27.342 -7.643 -16.886 1.00 86.69 473 ALA A O 1
ATOM 3733 N N . VAL A 1 474 ? 25.254 -6.983 -17.380 1.00 88.06 474 VAL A N 1
ATOM 3734 C CA . VAL A 1 474 ? 24.793 -6.983 -15.983 1.00 88.06 474 VAL A CA 1
ATOM 3735 C C . VAL A 1 474 ? 24.574 -8.415 -15.513 1.00 88.06 474 VAL A C 1
ATOM 3737 O O . VAL A 1 474 ? 24.919 -8.741 -14.381 1.00 88.06 474 VAL A O 1
ATOM 3740 N N . GLU A 1 475 ? 24.007 -9.247 -16.376 1.00 88.81 475 GLU A N 1
ATOM 3741 C CA . GLU A 1 475 ? 23.760 -10.664 -16.174 1.00 88.81 475 GLU A CA 1
ATOM 3742 C C . GLU A 1 475 ? 25.090 -11.397 -15.949 1.00 88.81 475 GLU A C 1
ATOM 3744 O O . GLU A 1 475 ? 25.286 -11.954 -14.869 1.00 88.81 475 GLU A O 1
ATOM 3749 N N . ASP A 1 476 ? 26.048 -11.252 -16.870 1.00 89.81 476 ASP A N 1
ATOM 3750 C CA . ASP A 1 476 ? 27.382 -11.863 -16.782 1.00 89.81 476 ASP A CA 1
ATOM 3751 C C . ASP A 1 476 ? 28.095 -11.482 -15.478 1.00 89.81 476 ASP A C 1
ATOM 3753 O O . ASP A 1 476 ? 28.618 -12.329 -14.748 1.00 89.81 476 ASP A O 1
ATOM 3757 N N . ARG A 1 477 ? 28.072 -10.186 -15.132 1.00 90.69 477 ARG A N 1
ATOM 3758 C CA . ARG A 1 477 ? 28.698 -9.707 -13.897 1.00 90.69 477 ARG A CA 1
ATOM 3759 C C . ARG A 1 477 ? 27.984 -10.231 -12.652 1.00 90.69 477 ARG A C 1
ATOM 3761 O O . ARG A 1 477 ? 28.637 -10.499 -11.647 1.00 90.69 477 ARG A O 1
ATOM 3768 N N . THR A 1 478 ? 26.660 -10.359 -12.701 1.00 90.19 478 THR A N 1
ATOM 3769 C CA . THR A 1 478 ? 25.863 -10.904 -11.596 1.00 90.19 478 THR A CA 1
ATOM 3770 C C . THR A 1 478 ? 26.232 -12.364 -11.353 1.00 90.19 478 THR A C 1
ATOM 3772 O O . THR A 1 478 ? 26.491 -12.734 -10.211 1.00 90.19 478 THR A O 1
ATOM 3775 N N . VAL A 1 479 ? 26.338 -13.169 -12.413 1.00 90.94 479 VAL A N 1
ATOM 3776 C CA . VAL A 1 479 ? 26.763 -14.573 -12.324 1.00 90.94 479 VAL A CA 1
ATOM 3777 C C . VAL A 1 479 ? 28.179 -14.687 -11.760 1.00 90.94 479 VAL A C 1
ATOM 3779 O O . VAL A 1 479 ? 28.408 -15.493 -10.861 1.00 90.94 479 VAL A O 1
ATOM 3782 N N . GLU A 1 480 ? 29.119 -13.861 -12.226 1.00 90.19 480 GLU A N 1
ATOM 3783 C CA . GLU A 1 480 ? 30.498 -13.847 -11.721 1.00 90.19 480 GLU A CA 1
ATOM 3784 C C . GLU A 1 480 ? 30.555 -13.557 -10.212 1.00 90.19 480 GLU A C 1
ATOM 3786 O O . GLU A 1 480 ? 31.190 -14.295 -9.458 1.00 90.19 480 GLU A O 1
ATOM 3791 N N . VAL A 1 481 ? 29.856 -12.509 -9.761 1.00 89.88 481 VAL A N 1
ATOM 3792 C CA . VAL A 1 481 ? 29.812 -12.116 -8.344 1.00 89.88 481 VAL A CA 1
ATOM 3793 C C . VAL A 1 481 ? 29.175 -13.209 -7.493 1.00 89.88 481 VAL A C 1
ATOM 3795 O O . VAL A 1 481 ? 29.662 -13.499 -6.405 1.00 89.88 481 VAL A O 1
ATOM 3798 N N . ILE A 1 482 ? 28.103 -13.838 -7.972 1.00 89.62 482 ILE A N 1
ATOM 3799 C CA . ILE A 1 482 ? 27.415 -14.875 -7.203 1.00 89.62 482 ILE A CA 1
ATOM 3800 C C . ILE A 1 482 ? 28.254 -16.143 -7.128 1.00 89.62 482 ILE A C 1
ATOM 3802 O O . ILE A 1 482 ? 28.348 -16.709 -6.050 1.00 89.62 482 ILE A O 1
ATOM 3806 N N . LYS A 1 483 ? 28.927 -16.549 -8.209 1.00 88.38 483 LYS A N 1
ATOM 3807 C CA . LYS A 1 483 ? 29.853 -17.693 -8.179 1.00 88.38 483 LYS A CA 1
ATOM 3808 C C . LYS A 1 483 ? 31.014 -17.471 -7.204 1.00 88.38 483 LYS A C 1
ATOM 3810 O O . LYS A 1 483 ? 31.472 -18.431 -6.597 1.00 88.38 483 LYS A O 1
ATOM 3815 N N . GLN A 1 484 ? 31.474 -16.229 -7.032 1.00 87.50 484 GLN A N 1
ATOM 3816 C CA . GLN A 1 484 ? 32.459 -15.877 -6.000 1.00 87.50 484 GLN A CA 1
ATOM 3817 C C . GLN A 1 484 ? 31.850 -15.955 -4.595 1.00 87.50 484 GLN A C 1
ATOM 3819 O O . GLN A 1 484 ? 32.417 -16.593 -3.717 1.00 87.50 484 GLN A O 1
ATOM 3824 N N . LEU A 1 485 ? 30.673 -15.359 -4.389 1.00 87.38 485 LEU A N 1
ATOM 3825 C CA . LEU A 1 485 ? 30.000 -15.379 -3.088 1.00 87.38 485 LEU A CA 1
ATOM 3826 C C . LEU A 1 485 ? 29.602 -16.790 -2.652 1.00 87.38 485 LEU A C 1
ATOM 3828 O O . LEU A 1 485 ? 29.691 -17.090 -1.471 1.00 87.38 485 LEU A O 1
ATOM 3832 N N . ASP A 1 486 ? 29.178 -17.646 -3.578 1.00 84.75 486 ASP A N 1
ATOM 3833 C CA . ASP A 1 486 ? 28.777 -19.026 -3.302 1.00 84.75 486 ASP A CA 1
ATOM 3834 C C . ASP A 1 486 ? 29.945 -19.861 -2.756 1.00 84.75 486 ASP A C 1
ATOM 3836 O O . ASP A 1 486 ? 29.754 -20.669 -1.853 1.00 84.75 486 ASP A O 1
ATOM 3840 N N . GLN A 1 487 ? 31.175 -19.590 -3.211 1.00 83.31 487 GLN A N 1
ATOM 3841 C CA . GLN A 1 487 ? 32.388 -20.215 -2.663 1.00 83.31 487 GLN A CA 1
ATOM 3842 C C . GLN A 1 487 ? 32.668 -19.788 -1.216 1.00 83.31 487 GLN A C 1
ATOM 3844 O O . GLN A 1 487 ? 33.171 -20.586 -0.426 1.00 83.31 487 GLN A O 1
ATOM 3849 N N . ASP A 1 488 ? 32.328 -18.547 -0.869 1.00 83.50 488 ASP A N 1
ATOM 3850 C CA . ASP A 1 488 ? 32.514 -17.990 0.474 1.00 83.50 488 ASP A CA 1
ATOM 3851 C C . ASP A 1 488 ? 31.328 -18.290 1.410 1.00 83.50 488 ASP A C 1
ATOM 3853 O O . ASP A 1 488 ? 31.430 -18.133 2.635 1.00 83.50 488 ASP A O 1
ATOM 3857 N N . MET A 1 489 ? 30.186 -18.708 0.856 1.00 82.75 489 MET A N 1
ATOM 3858 C CA . MET A 1 489 ? 28.979 -18.984 1.623 1.00 82.75 489 MET A CA 1
ATOM 3859 C C . MET A 1 489 ? 29.130 -20.288 2.411 1.00 82.75 489 MET A C 1
ATOM 3861 O O . MET A 1 489 ? 29.459 -21.343 1.876 1.00 82.75 489 MET A O 1
ATOM 3865 N N . THR A 1 490 ? 28.854 -20.242 3.715 1.00 80.81 490 THR A N 1
ATOM 3866 C CA . THR A 1 490 ? 28.971 -21.407 4.604 1.00 80.81 490 THR A CA 1
ATOM 3867 C C . THR A 1 490 ? 27.698 -21.664 5.409 1.00 80.81 490 THR A C 1
ATOM 3869 O O . THR A 1 490 ? 27.003 -20.756 5.878 1.00 80.81 490 THR A O 1
ATOM 3872 N N . GLY A 1 491 ? 27.384 -22.947 5.610 1.00 77.81 491 GLY A N 1
ATOM 3873 C CA . GLY A 1 491 ? 26.302 -23.392 6.487 1.00 77.81 491 GLY A CA 1
ATOM 3874 C C . GLY A 1 491 ? 24.902 -23.031 5.979 1.00 77.81 491 GLY A C 1
ATOM 3875 O O . GLY A 1 491 ? 24.434 -23.587 4.995 1.00 77.81 491 GLY A O 1
ATOM 3876 N N . ARG A 1 492 ? 24.192 -22.155 6.706 1.00 79.81 492 ARG A N 1
ATOM 3877 C CA . ARG A 1 492 ? 22.780 -21.788 6.444 1.00 79.81 492 ARG A CA 1
ATOM 3878 C C . ARG A 1 492 ? 22.611 -20.425 5.766 1.00 79.81 492 ARG A C 1
ATOM 3880 O O . ARG A 1 492 ? 21.530 -19.837 5.840 1.00 79.81 492 ARG A O 1
ATOM 3887 N N . GLN A 1 493 ? 23.670 -19.873 5.182 1.00 86.38 493 GLN A N 1
ATOM 3888 C CA . GLN A 1 493 ? 23.570 -18.613 4.453 1.00 86.38 493 GLN A CA 1
ATOM 3889 C C . GLN A 1 493 ? 22.732 -18.820 3.181 1.00 86.38 493 GLN A C 1
ATOM 3891 O O . GLN A 1 493 ? 22.888 -19.814 2.480 1.00 86.38 493 GLN A O 1
ATOM 3896 N N . LYS A 1 494 ? 21.795 -17.904 2.917 1.00 86.88 494 LYS A N 1
ATOM 3897 C CA . LYS A 1 494 ? 20.894 -17.945 1.756 1.00 86.88 494 LYS A CA 1
ATOM 3898 C C . LYS A 1 494 ? 20.962 -16.609 1.015 1.00 86.88 494 LYS A C 1
ATOM 3900 O O . LYS A 1 494 ? 21.060 -15.558 1.650 1.00 86.88 494 LYS A O 1
ATOM 3905 N N . GLY A 1 495 ? 20.877 -16.657 -0.312 1.00 87.94 495 GLY A N 1
ATOM 3906 C CA . GLY A 1 495 ? 20.839 -15.488 -1.194 1.00 87.94 495 GLY A CA 1
ATOM 3907 C C . GLY A 1 495 ? 19.532 -15.412 -1.984 1.00 87.94 495 GLY A C 1
ATOM 3908 O O . GLY A 1 495 ? 18.870 -16.423 -2.195 1.00 87.94 495 GLY A O 1
ATOM 3909 N N . VAL A 1 496 ? 19.152 -14.207 -2.416 1.00 90.31 496 VAL A N 1
ATOM 3910 C CA . VAL A 1 496 ? 18.013 -13.981 -3.322 1.00 90.31 496 VAL A CA 1
ATOM 3911 C C . VAL A 1 496 ? 18.445 -13.011 -4.413 1.00 90.31 496 VAL A C 1
ATOM 3913 O O . VAL A 1 496 ? 18.980 -11.944 -4.114 1.00 90.31 496 VAL A O 1
ATOM 3916 N N . ILE A 1 497 ? 18.177 -13.368 -5.669 1.00 90.69 497 ILE A N 1
ATOM 3917 C CA . ILE A 1 497 ? 18.527 -12.574 -6.849 1.00 90.69 497 ILE A CA 1
ATOM 3918 C C . ILE A 1 497 ? 17.235 -12.050 -7.472 1.00 90.69 497 ILE A C 1
ATOM 3920 O O . ILE A 1 497 ? 16.359 -12.825 -7.853 1.00 90.69 497 ILE A O 1
ATOM 3924 N N . TYR A 1 498 ? 17.108 -10.728 -7.591 1.00 90.50 498 TYR A N 1
ATOM 3925 C CA . TYR A 1 498 ? 15.963 -10.109 -8.257 1.00 90.50 498 TYR A CA 1
ATOM 3926 C C . TYR A 1 498 ? 16.301 -9.772 -9.706 1.00 90.50 498 TYR A C 1
ATOM 3928 O O . TYR A 1 498 ? 17.176 -8.951 -9.978 1.00 90.50 498 TYR A O 1
ATOM 3936 N N . CYS A 1 499 ? 15.558 -10.377 -10.630 1.00 88.62 499 CYS A N 1
ATOM 3937 C CA . CYS A 1 499 ? 15.714 -10.178 -12.067 1.00 88.62 499 CYS A CA 1
ATOM 3938 C C . CYS A 1 499 ? 14.618 -9.258 -12.629 1.00 88.62 499 CYS A C 1
ATOM 3940 O O . CYS A 1 499 ? 13.518 -9.154 -12.085 1.00 88.62 499 CYS A O 1
ATOM 3942 N N . ARG A 1 500 ? 14.904 -8.589 -13.750 1.00 85.25 500 ARG A N 1
ATOM 3943 C CA . ARG A 1 500 ? 13.982 -7.669 -14.439 1.00 85.25 500 ARG A CA 1
ATOM 3944 C C . ARG A 1 500 ? 12.902 -8.387 -15.246 1.00 85.25 500 ARG A C 1
ATOM 3946 O O . ARG A 1 500 ? 11.838 -7.812 -15.467 1.00 85.25 500 ARG A O 1
ATOM 3953 N N . SER A 1 501 ? 13.169 -9.600 -15.729 1.00 86.50 501 SER A N 1
ATOM 3954 C CA . SER A 1 501 ? 12.213 -10.403 -16.499 1.00 86.50 501 SER A CA 1
ATOM 3955 C C . SER A 1 501 ? 12.236 -11.873 -16.079 1.00 86.50 501 SER A C 1
ATOM 3957 O O . SER A 1 501 ? 13.205 -12.345 -15.490 1.00 86.50 501 SER A O 1
ATOM 3959 N N . LYS A 1 502 ? 11.160 -12.601 -16.413 1.00 90.25 502 LYS A N 1
ATOM 3960 C CA . LYS A 1 502 ? 11.050 -14.052 -16.181 1.00 90.25 502 LYS A CA 1
ATOM 3961 C C . LYS A 1 502 ? 12.150 -14.819 -16.914 1.00 90.25 502 LYS A C 1
ATOM 3963 O O . LYS A 1 502 ? 12.872 -15.570 -16.284 1.00 90.25 502 LYS A O 1
ATOM 3968 N N . SER A 1 503 ? 12.349 -14.503 -18.194 1.00 88.75 503 SER A N 1
ATOM 3969 C CA . SER A 1 503 ? 13.389 -15.117 -19.025 1.00 88.75 503 SER A CA 1
ATOM 3970 C C . SER A 1 503 ? 14.801 -14.890 -18.480 1.00 88.75 503 SER A C 1
ATOM 3972 O O . SER A 1 503 ? 15.637 -15.775 -18.556 1.00 88.75 503 SER A O 1
ATOM 3974 N N . GLN A 1 504 ? 15.073 -13.702 -17.928 1.00 89.25 504 GLN A N 1
ATOM 3975 C CA . GLN A 1 504 ? 16.362 -13.397 -17.306 1.00 89.25 504 GLN A CA 1
ATOM 3976 C C . GLN A 1 504 ? 16.534 -14.188 -16.003 1.00 89.25 504 GLN A C 1
ATOM 3978 O O . GLN A 1 504 ? 17.623 -14.667 -15.721 1.00 89.25 504 GLN A O 1
ATOM 3983 N N . CYS A 1 505 ? 15.458 -14.332 -15.224 1.00 91.88 505 CYS A N 1
ATOM 3984 C CA . CYS A 1 505 ? 15.454 -15.122 -13.997 1.00 91.88 505 CYS A CA 1
ATOM 3985 C C . CYS A 1 505 ? 15.755 -16.599 -14.265 1.00 91.88 505 CYS A C 1
ATOM 3987 O O . CYS A 1 505 ? 16.577 -17.166 -13.558 1.00 91.88 505 CYS A O 1
ATOM 3989 N N . GLU A 1 506 ? 15.107 -17.193 -15.270 1.00 92.62 506 GLU A N 1
ATOM 3990 C CA . GLU A 1 506 ? 15.337 -18.582 -15.688 1.00 92.62 506 GLU A CA 1
ATOM 3991 C C . GLU A 1 506 ? 16.778 -18.762 -16.193 1.00 92.62 506 GLU A C 1
ATOM 3993 O O . GLU A 1 506 ? 17.501 -19.604 -15.677 1.00 92.62 506 GLU A O 1
ATOM 3998 N N . ALA A 1 507 ? 17.246 -17.895 -17.100 1.00 91.44 507 ALA A N 1
ATOM 3999 C CA . ALA A 1 507 ? 18.599 -17.990 -17.657 1.00 91.44 507 ALA A CA 1
ATOM 4000 C C . ALA A 1 507 ? 19.710 -17.866 -16.596 1.00 91.44 507 ALA A C 1
ATOM 4002 O O . ALA A 1 507 ? 20.658 -18.647 -16.601 1.00 91.44 507 ALA A O 1
ATOM 4003 N N . ILE A 1 508 ? 19.591 -16.908 -15.667 1.00 92.00 508 ILE A N 1
ATOM 4004 C CA . ILE A 1 508 ? 20.564 -16.740 -14.574 1.00 92.00 508 ILE A CA 1
ATOM 4005 C C . ILE A 1 508 ? 20.513 -17.933 -13.610 1.00 92.00 508 ILE A C 1
ATOM 4007 O O . ILE A 1 508 ? 21.555 -18.373 -13.127 1.00 92.00 508 ILE A O 1
ATOM 4011 N N . ALA A 1 509 ? 19.318 -18.452 -13.318 1.00 92.75 509 ALA A N 1
ATOM 4012 C CA . ALA A 1 509 ? 19.152 -19.599 -12.433 1.00 92.75 509 ALA A CA 1
ATOM 4013 C C . ALA A 1 509 ? 19.781 -20.869 -13.018 1.00 92.75 509 ALA A C 1
ATOM 4015 O O . ALA A 1 509 ? 20.508 -21.558 -12.303 1.00 92.75 509 ALA A O 1
ATOM 4016 N N . ASP A 1 510 ? 19.594 -21.115 -14.317 1.00 92.31 510 ASP A N 1
ATOM 4017 C CA . ASP A 1 510 ? 20.228 -22.224 -15.036 1.00 92.31 510 ASP A CA 1
ATOM 4018 C C . ASP A 1 510 ? 21.762 -22.103 -15.032 1.00 92.31 510 ASP A C 1
ATOM 4020 O O . ASP A 1 510 ? 22.468 -23.093 -14.843 1.00 92.31 510 ASP A O 1
ATOM 4024 N N . GLU A 1 511 ? 22.302 -20.891 -15.191 1.00 90.56 511 GLU A N 1
ATOM 4025 C CA . GLU A 1 511 ? 23.753 -20.668 -15.245 1.00 90.56 511 GLU A CA 1
ATOM 4026 C C . GLU A 1 511 ? 24.455 -20.780 -13.877 1.00 90.56 511 GLU A C 1
ATOM 4028 O O . GLU A 1 511 ? 25.639 -21.139 -13.798 1.00 90.56 511 GLU A O 1
ATOM 4033 N N . ILE A 1 512 ? 23.744 -20.447 -12.797 1.00 89.94 512 ILE A N 1
ATOM 4034 C CA . ILE A 1 512 ? 24.241 -20.538 -11.416 1.00 89.94 512 ILE A CA 1
ATOM 4035 C C . ILE A 1 512 ? 23.912 -21.907 -10.797 1.00 89.94 512 ILE A C 1
ATOM 4037 O O . ILE A 1 512 ? 24.594 -22.332 -9.869 1.00 89.94 512 ILE A O 1
ATOM 4041 N N . GLY A 1 513 ? 22.914 -22.623 -11.320 1.00 88.12 513 GLY A N 1
ATOM 4042 C CA . GLY A 1 513 ? 22.454 -23.904 -10.784 1.00 88.12 513 GLY A CA 1
ATOM 4043 C C . GLY A 1 513 ? 21.564 -23.759 -9.546 1.00 88.12 513 GLY A C 1
ATOM 4044 O O . GLY A 1 513 ? 21.640 -24.583 -8.636 1.00 88.12 513 GLY A O 1
ATOM 4045 N N . CYS A 1 514 ? 20.739 -22.709 -9.479 1.00 88.69 514 CYS A N 1
ATOM 4046 C CA . CYS A 1 514 ? 19.815 -22.466 -8.367 1.00 88.69 514 CYS A CA 1
ATOM 4047 C C . CYS A 1 514 ? 18.342 -22.517 -8.808 1.00 88.69 514 CYS A C 1
ATOM 4049 O O . CYS A 1 514 ? 18.027 -22.513 -9.994 1.00 88.69 514 CYS A O 1
ATOM 4051 N N . GLY A 1 515 ? 17.413 -22.585 -7.850 1.00 89.69 515 GLY A N 1
ATOM 4052 C CA . GLY A 1 515 ? 15.980 -22.497 -8.146 1.00 89.69 515 GLY A CA 1
ATOM 4053 C C . GLY A 1 515 ? 15.548 -21.068 -8.499 1.00 89.69 515 GLY A C 1
ATOM 4054 O O . GLY A 1 515 ? 16.098 -20.096 -7.979 1.00 89.69 515 GLY A O 1
ATOM 4055 N N . PHE A 1 516 ? 14.514 -20.925 -9.331 1.00 91.06 516 PHE A N 1
ATOM 4056 C CA . PHE A 1 516 ? 13.903 -19.633 -9.662 1.00 91.06 516 PHE A CA 1
ATOM 4057 C C . PHE A 1 516 ? 12.441 -19.556 -9.206 1.00 91.06 516 PHE A C 1
ATOM 4059 O O . PHE A 1 516 ? 11.768 -20.567 -9.042 1.00 91.06 516 PHE A O 1
ATOM 4066 N N . HIS A 1 517 ? 11.928 -18.338 -9.007 1.00 87.69 517 HIS A N 1
ATOM 4067 C CA . HIS A 1 517 ? 10.528 -18.105 -8.642 1.00 87.69 517 HIS A CA 1
ATOM 4068 C C . HIS A 1 517 ? 9.950 -16.907 -9.405 1.00 87.69 517 HIS A C 1
ATOM 4070 O O . HIS A 1 517 ? 10.370 -15.764 -9.210 1.00 87.69 517 HIS A O 1
ATOM 4076 N N . HIS A 1 518 ? 8.895 -17.126 -10.196 1.00 86.69 518 HIS A N 1
ATOM 4077 C CA . HIS A 1 518 ? 8.142 -16.041 -10.833 1.00 86.69 518 HIS A CA 1
ATOM 4078 C C . HIS A 1 518 ? 6.668 -16.378 -11.093 1.00 86.69 518 HIS A C 1
ATOM 4080 O O . HIS A 1 518 ? 6.254 -17.534 -11.079 1.00 86.69 518 HIS A O 1
ATOM 4086 N N . SER A 1 519 ? 5.862 -15.365 -11.427 1.00 78.12 519 SER A N 1
ATOM 4087 C CA . SER A 1 519 ? 4.403 -15.491 -11.598 1.00 78.12 519 SER A CA 1
ATOM 4088 C C . SER A 1 519 ? 3.925 -16.395 -12.744 1.00 78.12 519 SER A C 1
ATOM 4090 O O . SER A 1 519 ? 2.727 -16.592 -12.877 1.00 78.12 519 SER A O 1
ATOM 4092 N N . GLY A 1 520 ? 4.817 -16.887 -13.612 1.00 81.25 520 GLY A N 1
ATOM 4093 C CA . GLY A 1 520 ? 4.471 -17.860 -14.659 1.00 81.25 520 GLY A CA 1
ATOM 4094 C C . GLY A 1 520 ? 4.464 -19.324 -14.204 1.00 81.25 520 GLY A C 1
ATOM 4095 O O . GLY A 1 520 ? 4.007 -20.165 -14.963 1.00 81.25 520 GLY A O 1
ATOM 4096 N N . MET A 1 521 ? 4.972 -19.621 -13.006 1.00 82.75 521 MET A N 1
ATOM 4097 C CA . MET A 1 521 ? 5.069 -20.987 -12.479 1.00 82.75 521 MET A CA 1
ATOM 4098 C C . MET A 1 521 ? 3.743 -21.457 -11.883 1.00 82.75 521 MET A C 1
ATOM 4100 O O . MET A 1 521 ? 2.938 -20.636 -11.414 1.00 82.75 521 MET A O 1
ATOM 4104 N N . SER A 1 522 ? 3.545 -22.777 -11.833 1.00 81.44 522 SER A N 1
ATOM 4105 C CA . SER A 1 522 ? 2.393 -23.357 -11.142 1.00 81.44 522 SER A CA 1
ATOM 4106 C C . SER A 1 522 ? 2.423 -23.015 -9.642 1.00 81.44 522 SER A C 1
ATOM 4108 O O . SER A 1 522 ? 3.437 -22.560 -9.103 1.00 81.44 522 SER A O 1
ATOM 4110 N N . GLU A 1 523 ? 1.287 -23.131 -8.949 1.00 71.81 523 GLU A N 1
ATOM 4111 C CA . GLU A 1 523 ? 1.265 -22.931 -7.490 1.00 71.81 523 GLU A CA 1
ATOM 4112 C C . GLU A 1 523 ? 2.113 -23.970 -6.755 1.00 71.81 523 GLU A C 1
ATOM 4114 O O . GLU A 1 523 ? 2.798 -23.610 -5.800 1.00 71.81 523 GLU A O 1
ATOM 4119 N N . GLN A 1 524 ? 2.127 -25.209 -7.254 1.00 75.81 524 GLN A N 1
ATOM 4120 C CA . GLN A 1 524 ? 2.916 -26.303 -6.700 1.00 75.81 524 GLN A CA 1
ATOM 4121 C C . GLN A 1 524 ? 4.419 -26.012 -6.801 1.00 75.81 524 GLN A C 1
ATOM 4123 O O . GLN A 1 524 ? 5.104 -26.005 -5.782 1.00 75.81 524 GLN A O 1
ATOM 4128 N N . ASP A 1 525 ? 4.915 -25.637 -7.985 1.00 80.31 525 ASP A N 1
ATOM 4129 C CA . ASP A 1 525 ? 6.345 -25.336 -8.171 1.00 80.31 525 ASP A CA 1
ATOM 4130 C C . ASP A 1 525 ? 6.781 -24.137 -7.314 1.00 80.31 525 ASP A C 1
ATOM 4132 O O . ASP A 1 525 ? 7.872 -24.105 -6.747 1.00 80.31 525 ASP A O 1
ATOM 4136 N N . ARG A 1 526 ? 5.909 -23.125 -7.181 1.00 76.69 526 ARG A N 1
ATOM 4137 C CA . ARG A 1 526 ? 6.178 -21.967 -6.314 1.00 76.69 526 ARG A CA 1
ATOM 4138 C C . ARG A 1 526 ? 6.238 -22.351 -4.841 1.00 76.69 526 ARG A C 1
ATOM 4140 O O . ARG A 1 526 ? 6.989 -21.715 -4.102 1.00 76.69 526 ARG A O 1
ATOM 4147 N N . TYR A 1 527 ? 5.436 -23.321 -4.412 1.00 72.69 527 TYR A N 1
ATOM 4148 C CA . TYR A 1 527 ? 5.466 -23.835 -3.049 1.00 72.69 527 TYR A CA 1
ATOM 4149 C C . TYR A 1 527 ? 6.764 -24.607 -2.793 1.00 72.69 527 TYR A C 1
ATOM 4151 O O . TYR A 1 527 ? 7.479 -24.277 -1.850 1.00 72.69 527 TYR A O 1
ATOM 4159 N N . GLU A 1 528 ? 7.127 -25.529 -3.685 1.00 76.50 528 GLU A N 1
ATOM 4160 C CA . GLU A 1 528 ? 8.335 -26.353 -3.566 1.00 76.50 528 GLU A CA 1
ATOM 4161 C C . GLU A 1 528 ? 9.609 -25.505 -3.468 1.00 76.50 528 GLU A C 1
ATOM 4163 O O . GLU A 1 528 ? 10.394 -25.680 -2.534 1.00 76.50 528 GLU A O 1
ATOM 4168 N N . VAL A 1 529 ? 9.760 -24.503 -4.344 1.00 78.06 529 VAL A N 1
ATOM 4169 C CA . VAL A 1 529 ? 10.908 -23.577 -4.319 1.00 78.06 529 VAL A CA 1
ATOM 4170 C C . VAL A 1 529 ? 10.963 -22.738 -3.035 1.00 78.06 529 VAL A C 1
ATOM 4172 O O . VAL A 1 529 ? 12.047 -22.365 -2.597 1.00 78.06 529 VAL A O 1
ATOM 4175 N N . ARG A 1 530 ? 9.821 -22.425 -2.404 1.00 69.19 530 ARG A N 1
ATOM 4176 C CA . ARG A 1 530 ? 9.796 -21.690 -1.122 1.00 69.19 530 ARG A CA 1
ATOM 4177 C C . ARG A 1 530 ? 10.164 -22.563 0.073 1.00 69.19 530 ARG A C 1
ATOM 4179 O O . ARG A 1 530 ? 10.629 -22.027 1.078 1.00 69.19 530 ARG A O 1
ATOM 4186 N N . THR A 1 531 ? 9.881 -23.861 -0.007 1.00 68.56 531 THR A N 1
ATOM 4187 C CA . THR A 1 531 ? 10.111 -24.818 1.083 1.00 68.56 531 THR A CA 1
ATOM 4188 C C . THR A 1 531 ? 11.489 -25.477 1.050 1.00 68.56 531 THR A C 1
ATOM 4190 O O . THR A 1 531 ? 11.902 -26.020 2.074 1.00 68.56 531 THR A O 1
ATOM 4193 N N . ALA A 1 532 ? 12.193 -25.408 -0.086 1.00 60.34 532 ALA A N 1
ATOM 4194 C CA . ALA A 1 532 ? 13.603 -25.782 -0.228 1.00 60.34 532 ALA A CA 1
ATOM 4195 C C . ALA A 1 532 ? 14.543 -24.778 0.486 1.00 60.34 532 ALA A C 1
ATOM 4197 O O . ALA A 1 532 ? 15.509 -25.210 1.159 1.00 60.34 532 ALA A O 1
#

pLDDT: mean 72.57, std 22.12, range [23.02, 98.25]

Secondary structure (DSSP, 8-state):
-------------PPPHHHHHHHHHIIIIIHHHHHHHHHHTTPPPPPTTGGGTS---TTSPPPPHHHHHHHHHHHHHHHHS----HHHHHHHHHHHHHHHHHHHHHHHHTTSSSS-S-----B-TTT--B--THHHHHHHHHHHTT--SSGGGTSS---S---SS--HHHHHHHHHHHHHHHHHHHHHHT-S-----------------------------------HHHHHHHHHHHHHHHHHHHHHHHHHHHHHHHHHHHHHHHH-TT---S-HHHHHHHHHHHH--TT-EEEEE--TTS-TTHHHHGGGTSTT--EEEEEES-GGGHHHHHHHHHHTT--EEE---HHHHSS--SPPP-SEEEEEGGGTTSHHHHHHHHHHHHTT-EEEEEETTTTHHHHTTTT-GGGGGGGGGGGG-S-EEEEES---GGGHHHHHHHTT-TT-EEEE-----TT---------S-TTHHHHHHHHHHHHHHHH--TT-------SSHHHHHHHHHHHT-----TTS-HHHHHHHHH-

Nearest PDB structures (foldseek):
  5lb3-assembly1_B  TM=6.423E-01  e=6.097E-12  Homo sapiens
  5lb5-assembly3_C  TM=6.408E-01  e=6.839E-11  Homo sapiens
  5lba-assembly4_D  TM=6.141E-01  e=4.954E-11  Homo sapiens
  5lba-assembly3_C  TM=6.167E-01  e=1.109E-10  Homo sapiens
  8pfp-assembly1_A  TM=6.906E-01  e=5.066E-08  Homo sapiens

Sequence (532 aa):
MKAIRDNGRKVARFIPDRIGRMVVAYIAWLLPTERVLRQECQLNEPHGEQLEYMWRDGSSSVWETDRLSKKLARVMQAGTGVRLGVGRYRAIAIEMGRRIRGLVIRQLEGKMDDEDEDENVEIDPITGEPVDCGGSWNIVWDLQSTHGTRIARQHYAVHIGFPGKLQPEMIATFKEISKLWHQFLESAEEGKEKKVPKRKQGSQKTDKQQQQQEQQQSTNSPAQMTTSSKRRKTTQEEELAQKKKEMSEKKKKKLEDEMADGLRKLLGPKATWRSDKQAESMRSIMALKADQTAINVLPTGAGKSILFMLPAVMEDTGTSIVVVPFVALMDDLVTRATDMGVDCIRYRSSMNSGREGMPRAARLIVVSADIVSSAEFSGYVDGLSCTGLLQRIFVDECHTVIMDIGYRAKLGELVGLRRFGCPLVLLTATLPVVLEDWFRGEMLAKSAIMVRDRTVKLNCRYEVQQVKPGRDAVEDRTVEVIKQLDQDMTGRQKGVIYCRSKSQCEAIADEIGCGFHHSGMSEQDRYEVRTA